Protein AF-A0A6N2TWB2-F1 (afdb_monomer_lite)

pLDDT: mean 90.21, std 8.09, range [54.97, 98.62]

Structure (mmCIF, N/CA/C/O backbone):
data_AF-A0A6N2TWB2-F1
#
_entry.id   AF-A0A6N2TWB2-F1
#
loop_
_atom_site.group_PDB
_atom_site.id
_atom_site.type_symbol
_atom_site.label_atom_id
_atom_site.label_alt_id
_atom_site.label_comp_id
_atom_site.label_asym_id
_atom_site.label_entity_id
_atom_site.label_seq_id
_atom_site.pdbx_PDB_ins_code
_atom_site.Cartn_x
_atom_site.Cartn_y
_atom_site.Cartn_z
_atom_site.occupancy
_atom_site.B_iso_or_equiv
_atom_site.auth_seq_id
_atom_site.auth_comp_id
_atom_site.auth_asym_id
_atom_site.auth_atom_id
_atom_site.pdbx_PDB_model_num
ATOM 1 N N . MET A 1 1 ? -76.840 -35.976 52.921 1.00 64.38 1 MET A N 1
ATOM 2 C CA . MET A 1 1 ? -75.699 -35.173 53.438 1.00 64.38 1 MET A CA 1
ATOM 3 C C . MET A 1 1 ? -75.019 -36.021 54.517 1.00 64.38 1 MET A C 1
ATOM 5 O O . MET A 1 1 ? -75.691 -36.906 55.033 1.00 64.38 1 MET A O 1
ATOM 9 N N . ILE A 1 2 ? -73.716 -35.893 54.804 1.00 87.69 2 ILE A N 1
ATOM 10 C CA . ILE A 1 2 ? -73.090 -36.754 55.830 1.00 87.69 2 ILE A CA 1
ATOM 11 C C . ILE A 1 2 ? -73.354 -36.144 57.209 1.00 87.69 2 ILE A C 1
ATOM 13 O O . ILE A 1 2 ? -73.105 -34.957 57.421 1.00 87.69 2 ILE A O 1
ATOM 17 N N . ARG A 1 3 ? -73.853 -36.959 58.143 1.00 90.88 3 ARG A N 1
ATOM 18 C CA . ARG A 1 3 ? -74.029 -36.576 59.544 1.00 90.88 3 ARG A CA 1
ATOM 19 C C . ARG A 1 3 ? -72.847 -37.078 60.362 1.00 90.88 3 ARG A C 1
ATOM 21 O O . ARG A 1 3 ? -72.562 -38.274 60.360 1.00 90.88 3 ARG A O 1
ATOM 28 N N . VAL A 1 4 ? -72.166 -36.171 61.049 1.00 92.94 4 VAL A N 1
ATOM 29 C CA . VAL A 1 4 ? -71.022 -36.459 61.918 1.00 92.94 4 VAL A CA 1
ATOM 30 C C . VAL A 1 4 ? -71.491 -36.380 63.364 1.00 92.94 4 VAL A C 1
ATOM 32 O O . VAL A 1 4 ? -71.968 -35.334 63.786 1.00 92.94 4 VAL A O 1
ATOM 35 N N . LEU A 1 5 ? -71.360 -37.467 64.124 1.00 92.75 5 LEU A N 1
ATOM 36 C CA . LEU A 1 5 ? -71.572 -37.453 65.574 1.00 92.75 5 LEU A CA 1
ATOM 37 C C . LEU A 1 5 ? -70.219 -37.586 66.266 1.00 92.75 5 LEU A C 1
ATOM 39 O O . LEU A 1 5 ? -69.559 -38.622 66.143 1.00 92.75 5 LEU A O 1
ATOM 43 N N . PHE A 1 6 ? -69.805 -36.539 66.972 1.00 93.31 6 PHE A N 1
ATOM 44 C CA . PHE A 1 6 ? -68.614 -36.589 67.813 1.00 93.31 6 PHE A CA 1
ATOM 45 C C . PHE A 1 6 ? -68.916 -37.294 69.129 1.00 93.31 6 PHE A C 1
ATOM 47 O O . PHE A 1 6 ? -70.009 -37.175 69.673 1.00 93.31 6 PHE A O 1
ATOM 54 N N . LYS A 1 7 ? -67.929 -38.006 69.671 1.00 91.38 7 LYS A N 1
ATOM 55 C CA . LYS A 1 7 ? -68.100 -38.842 70.868 1.00 91.38 7 LYS A CA 1
ATOM 56 C C . LYS A 1 7 ? -68.512 -38.056 72.117 1.00 91.38 7 LYS A C 1
ATOM 58 O O . LYS A 1 7 ? -69.121 -38.618 73.020 1.00 91.38 7 LYS A O 1
ATOM 63 N N . ASN A 1 8 ? -68.156 -36.776 72.184 1.00 90.38 8 ASN A N 1
ATOM 64 C CA . ASN A 1 8 ? -68.511 -35.869 73.278 1.00 90.38 8 ASN A CA 1
ATOM 65 C C . ASN A 1 8 ? -69.776 -35.029 73.003 1.00 90.38 8 ASN A C 1
ATOM 67 O O . ASN A 1 8 ? -70.017 -34.061 73.722 1.00 90.38 8 ASN A O 1
ATOM 71 N N . GLN A 1 9 ? -70.546 -35.352 71.961 1.00 90.50 9 GLN A N 1
ATOM 72 C CA . GLN A 1 9 ? -71.795 -34.677 71.616 1.00 90.50 9 GLN A CA 1
ATOM 73 C C . GLN A 1 9 ? -72.954 -35.675 71.596 1.00 90.50 9 GLN A C 1
ATOM 75 O O . GLN A 1 9 ? -72.766 -36.853 71.303 1.00 90.50 9 GLN A O 1
ATOM 80 N N . GLU A 1 10 ? -74.155 -35.194 71.914 1.00 87.19 10 GLU A N 1
ATOM 81 C CA . GLU A 1 10 ? -75.378 -36.010 71.895 1.00 87.19 10 GLU A CA 1
ATOM 82 C C . GLU A 1 10 ? -76.053 -36.008 70.515 1.00 87.19 10 GLU A C 1
ATOM 84 O O . GLU A 1 10 ? -76.638 -37.010 70.112 1.00 87.19 10 GLU A O 1
ATOM 89 N N . GLU A 1 11 ? -75.917 -34.913 69.761 1.00 89.81 11 GLU A N 1
ATOM 90 C CA . GLU A 1 11 ? -76.589 -34.701 68.476 1.00 89.81 11 GLU A CA 1
ATOM 91 C C . GLU A 1 11 ? -75.590 -34.634 67.309 1.00 89.81 11 GLU A C 1
ATOM 93 O O . GLU A 1 11 ? -74.524 -34.023 67.440 1.00 89.81 11 GLU A O 1
ATOM 98 N N . PRO A 1 12 ? -75.911 -35.227 66.143 1.00 90.56 12 PRO A N 1
ATOM 99 C CA . PRO A 1 12 ? -75.051 -35.160 64.975 1.00 90.56 12 PRO A CA 1
ATOM 100 C C . PRO A 1 12 ? -75.154 -33.820 64.244 1.00 90.56 12 PRO A C 1
ATOM 102 O O . PRO A 1 12 ? -76.221 -33.214 64.140 1.00 90.56 12 PRO A O 1
ATOM 105 N N . VAL A 1 13 ? -74.056 -33.418 63.613 1.00 91.88 13 VAL A N 1
ATOM 106 C CA . VAL A 1 13 ? -73.955 -32.205 62.796 1.00 91.88 13 VAL A CA 1
ATOM 107 C C . VAL A 1 13 ? -73.768 -32.544 61.319 1.00 91.88 13 VAL A C 1
ATOM 109 O O . VAL A 1 13 ? -73.115 -33.525 60.963 1.00 91.88 13 VAL A O 1
ATOM 112 N N . ASN A 1 14 ? -74.349 -31.735 60.434 1.00 91.12 14 ASN A N 1
ATOM 113 C CA . ASN A 1 14 ? -74.161 -31.892 58.992 1.00 91.12 14 ASN A CA 1
ATOM 114 C C . ASN A 1 14 ? -72.778 -31.377 58.589 1.00 91.12 14 ASN A C 1
ATOM 116 O O . ASN A 1 14 ? -72.441 -30.227 58.873 1.00 91.12 14 ASN A O 1
ATOM 120 N N . ALA A 1 15 ? -72.005 -32.208 57.895 1.00 91.94 15 ALA A N 1
ATOM 121 C CA . ALA A 1 15 ? -70.694 -31.827 57.393 1.00 91.94 15 ALA A CA 1
ATOM 122 C C . ALA A 1 15 ? -70.379 -32.508 56.058 1.00 91.94 15 ALA A C 1
ATOM 124 O O . ALA A 1 15 ? -70.933 -33.549 55.698 1.00 91.94 15 ALA A O 1
ATOM 125 N N . GLU A 1 16 ? -69.436 -31.925 55.334 1.00 92.69 16 GLU A N 1
ATOM 126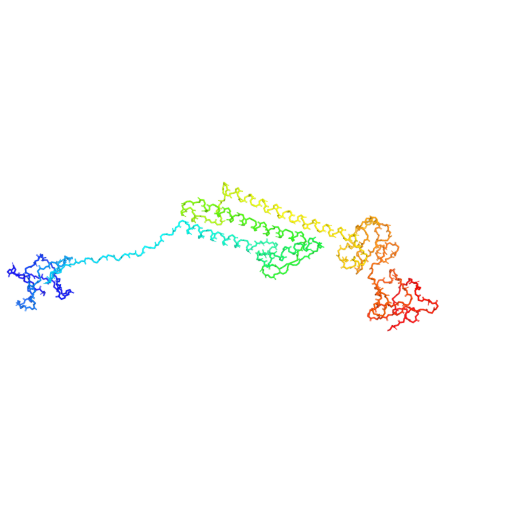 C CA . GLU A 1 16 ? -68.766 -32.574 54.220 1.00 92.69 16 GLU A CA 1
ATOM 127 C C . GLU A 1 16 ? -67.530 -33.295 54.743 1.00 92.69 16 GLU A C 1
ATOM 129 O O . GLU A 1 16 ? -66.641 -32.678 55.334 1.00 92.69 16 GLU A O 1
ATOM 134 N N . VAL A 1 17 ? -67.468 -34.608 54.524 1.00 93.50 17 VAL A N 1
ATOM 135 C CA . VAL A 1 17 ? -66.363 -35.442 54.999 1.00 93.50 17 VAL A CA 1
ATOM 136 C C . VAL A 1 17 ? -65.627 -36.042 53.813 1.00 93.50 17 VAL A C 1
ATOM 138 O O . VAL A 1 17 ? -66.236 -36.676 52.951 1.00 93.50 17 VAL A O 1
ATOM 141 N N . LYS A 1 18 ? -64.306 -35.855 53.771 1.00 93.44 18 LYS A N 1
ATOM 142 C CA . LYS A 1 18 ? -63.438 -36.368 52.706 1.00 93.44 18 LYS A CA 1
ATOM 143 C C . LYS A 1 18 ? -62.223 -37.069 53.301 1.00 93.44 18 LYS A C 1
ATOM 145 O O . LYS A 1 18 ? -61.498 -36.486 54.100 1.00 93.44 18 LYS A O 1
ATOM 150 N N . LYS A 1 19 ? -61.957 -38.298 52.858 1.00 92.31 19 LYS A N 1
ATOM 151 C CA . LYS A 1 19 ? -60.706 -38.999 53.165 1.00 92.31 19 LYS A CA 1
ATOM 152 C C . LYS A 1 19 ? -59.565 -38.393 52.340 1.00 92.31 19 LYS A C 1
ATOM 154 O O . LYS A 1 19 ? -59.665 -38.348 51.116 1.00 92.31 19 LYS A O 1
ATOM 159 N N . ILE A 1 20 ? -58.529 -37.885 53.008 1.00 91.00 20 ILE A N 1
ATOM 160 C CA . ILE A 1 20 ? -57.347 -37.274 52.375 1.00 91.00 20 ILE A CA 1
ATOM 161 C C . ILE A 1 20 ? -56.252 -38.324 52.186 1.00 91.00 20 ILE A C 1
ATOM 163 O O . ILE A 1 20 ? -55.656 -38.410 51.118 1.00 91.00 20 ILE A O 1
ATOM 167 N N . SER A 1 21 ? -56.038 -39.154 53.205 1.00 90.75 21 SER A N 1
ATOM 168 C CA . SER A 1 21 ? -55.164 -40.329 53.180 1.00 90.75 21 SER A CA 1
ATOM 169 C C . SER A 1 21 ? -55.728 -41.401 54.118 1.00 90.75 21 SER A C 1
ATOM 171 O O . SER A 1 21 ? -56.801 -41.218 54.696 1.00 90.75 21 SER A O 1
ATOM 173 N N . ASP A 1 22 ? -55.036 -42.527 54.286 1.00 91.38 22 ASP A N 1
ATOM 174 C CA . ASP A 1 22 ? -55.447 -43.567 55.240 1.00 91.38 22 ASP A CA 1
ATOM 175 C C . ASP A 1 22 ? -55.529 -43.073 56.683 1.00 91.38 22 ASP A C 1
ATOM 177 O O . ASP A 1 22 ? -56.415 -43.510 57.413 1.00 91.38 22 ASP A O 1
ATOM 181 N N . HIS A 1 23 ? -54.694 -42.096 57.033 1.00 94.44 23 HIS A N 1
ATOM 182 C CA . HIS A 1 23 ? -54.576 -41.553 58.381 1.00 94.44 23 HIS A CA 1
ATOM 183 C C . HIS A 1 23 ? -55.099 -40.128 58.524 1.00 94.44 23 HIS A C 1
ATOM 185 O O . HIS A 1 23 ? -54.914 -39.540 59.580 1.00 94.44 23 HIS A O 1
ATOM 191 N N . VAL A 1 24 ? -55.713 -39.535 57.490 1.00 93.69 24 VAL A N 1
ATOM 192 C CA . VAL A 1 24 ? -56.193 -38.141 57.540 1.00 93.69 24 VAL A CA 1
ATOM 193 C C . VAL A 1 24 ? -57.595 -38.003 56.949 1.00 93.69 24 VAL A C 1
ATOM 195 O O . VAL A 1 24 ? -57.828 -38.316 55.776 1.00 93.69 24 VAL A O 1
ATOM 198 N N . ILE A 1 25 ? -58.523 -37.459 57.742 1.00 94.38 25 ILE A N 1
ATOM 199 C CA . ILE A 1 25 ? -59.896 -37.130 57.337 1.00 94.38 25 ILE A CA 1
ATOM 200 C C . ILE A 1 25 ? -60.120 -35.625 57.423 1.00 94.38 25 ILE A C 1
ATOM 202 O O . ILE A 1 25 ? -59.834 -34.998 58.436 1.00 94.38 25 ILE A O 1
ATOM 206 N N . GLN A 1 26 ? -60.688 -35.047 56.371 1.00 95.50 26 GLN A N 1
ATOM 207 C CA . GLN A 1 26 ? -61.145 -33.665 56.346 1.00 95.50 26 GLN A CA 1
ATOM 208 C C . GLN A 1 26 ? -62.632 -33.581 56.678 1.00 95.50 26 GLN A C 1
ATOM 210 O O . GLN A 1 26 ? -63.428 -34.316 56.092 1.00 95.50 26 GLN A O 1
ATOM 215 N N . ILE A 1 27 ? -62.994 -32.633 57.540 1.00 94.75 27 ILE A N 1
ATOM 216 C CA . ILE A 1 27 ? -64.374 -32.290 57.885 1.00 94.75 27 ILE A CA 1
ATOM 217 C C . ILE A 1 27 ? -64.570 -30.795 57.619 1.00 94.75 27 ILE A C 1
ATOM 219 O O . ILE A 1 27 ? -63.832 -29.971 58.159 1.00 94.75 27 ILE A O 1
ATOM 223 N N . LYS A 1 28 ? -65.541 -30.443 56.770 1.00 93.69 28 LYS A N 1
ATOM 224 C CA . LYS A 1 28 ? -65.913 -29.055 56.455 1.00 93.69 28 LYS A CA 1
ATOM 225 C C . LYS A 1 28 ? -67.389 -28.789 56.725 1.00 93.69 28 LYS A C 1
ATOM 227 O O . LYS A 1 28 ? -68.224 -29.677 56.563 1.00 93.69 28 LYS A O 1
ATOM 232 N N . GLY A 1 29 ? -67.709 -27.558 57.107 1.00 88.62 29 GLY A N 1
ATOM 233 C CA . GLY A 1 29 ? -69.068 -27.115 57.409 1.00 88.62 29 GLY A CA 1
ATOM 234 C C . GLY A 1 29 ? -69.093 -26.079 58.529 1.00 88.62 29 GLY A C 1
ATOM 235 O O . GLY A 1 29 ? -68.052 -25.629 59.000 1.00 88.62 29 GLY A O 1
ATOM 236 N N . ASN A 1 30 ? -70.291 -25.713 58.983 1.00 86.88 30 ASN A N 1
ATOM 237 C CA . ASN A 1 30 ? -70.456 -24.855 60.158 1.00 86.88 30 ASN A CA 1
ATOM 238 C C . ASN A 1 30 ? -70.266 -25.680 61.444 1.00 86.88 30 ASN A C 1
ATOM 240 O O . ASN A 1 30 ? -71.232 -26.035 62.118 1.00 86.88 30 ASN A O 1
ATOM 244 N N . ILE A 1 31 ? -69.022 -26.073 61.712 1.00 87.62 31 ILE A N 1
ATOM 245 C CA . ILE A 1 31 ? -68.643 -27.053 62.731 1.00 87.62 31 ILE A CA 1
ATOM 246 C C . ILE A 1 31 ? -67.376 -26.589 63.451 1.00 87.62 31 ILE A C 1
ATOM 248 O O . ILE A 1 31 ? -66.400 -26.190 62.819 1.00 87.62 31 ILE A O 1
ATOM 252 N N . SER A 1 32 ? -67.385 -26.622 64.782 1.00 88.19 32 SER A N 1
ATOM 253 C CA . SER A 1 32 ? -66.204 -26.292 65.588 1.00 88.19 32 SER A CA 1
ATOM 254 C C . SER A 1 32 ? -65.261 -27.492 65.696 1.00 88.19 32 SER A C 1
ATOM 256 O O . SER A 1 32 ? -65.713 -28.639 65.682 1.00 88.19 32 SER A O 1
ATOM 258 N N . LEU A 1 33 ? -63.955 -27.228 65.822 1.00 90.75 33 LEU A N 1
ATOM 259 C CA . LEU A 1 33 ? -62.934 -28.263 65.994 1.00 90.75 33 LEU A CA 1
ATOM 260 C C . LEU A 1 33 ? -63.281 -29.198 67.155 1.00 90.75 33 LEU A C 1
ATOM 262 O O . LEU A 1 33 ? -63.530 -28.753 68.276 1.00 90.75 33 LEU A O 1
ATOM 266 N N . ASN A 1 34 ? -63.266 -30.502 66.886 1.00 89.81 34 ASN A N 1
ATOM 267 C CA . ASN A 1 34 ? -63.573 -31.519 67.877 1.00 89.81 34 ASN A CA 1
ATOM 268 C C . ASN A 1 34 ? -62.689 -32.752 67.675 1.00 89.81 34 ASN A C 1
ATOM 270 O O . ASN A 1 34 ? -62.690 -33.370 66.614 1.00 89.81 34 ASN A O 1
ATOM 274 N N . LEU A 1 35 ? -61.933 -33.086 68.720 1.00 93.00 35 LEU A N 1
ATOM 275 C CA . LEU A 1 35 ? -60.896 -34.119 68.724 1.00 93.00 35 LEU A CA 1
ATOM 276 C C . LEU A 1 35 ? -61.320 -35.389 69.478 1.00 93.00 35 LEU A C 1
ATOM 278 O O . LEU A 1 35 ? -60.497 -36.250 69.764 1.00 93.00 35 LEU A O 1
ATOM 282 N N . SER A 1 36 ? -62.599 -35.522 69.838 1.00 91.94 36 SER A N 1
ATOM 283 C CA . SER A 1 36 ? -63.085 -36.661 70.635 1.00 91.94 36 SER A CA 1
ATOM 284 C C . SER A 1 36 ? -63.227 -37.974 69.846 1.00 91.94 36 SER A C 1
ATOM 286 O O . SER A 1 36 ? -63.619 -38.996 70.416 1.00 91.94 36 SER A O 1
ATOM 288 N N . GLY A 1 37 ? -62.908 -37.954 68.548 1.00 91.19 37 GLY A N 1
ATOM 289 C CA . GLY A 1 37 ? -63.282 -38.995 67.597 1.00 91.19 37 GLY A CA 1
ATOM 290 C C . GLY A 1 37 ? -64.755 -38.884 67.192 1.00 91.19 37 GLY A C 1
ATOM 291 O O . GLY A 1 37 ? -65.571 -38.258 67.874 1.00 91.19 37 GLY A O 1
ATOM 292 N N . PHE A 1 38 ? -65.110 -39.471 66.051 1.00 94.69 38 PHE A N 1
ATOM 293 C CA . PHE A 1 38 ? -66.455 -39.329 65.489 1.00 94.69 38 PHE A CA 1
ATOM 294 C C . PHE A 1 38 ? -66.921 -40.569 64.733 1.00 94.69 38 PHE A C 1
ATOM 296 O O . PHE A 1 38 ? -66.134 -41.434 64.343 1.00 94.69 38 PHE A O 1
ATOM 303 N N . ILE A 1 39 ? -68.226 -40.635 64.492 1.00 93.75 39 ILE A N 1
ATOM 304 C CA . ILE A 1 39 ? -68.850 -41.602 63.591 1.00 93.75 39 ILE A CA 1
ATOM 305 C C . ILE A 1 39 ? -69.587 -40.875 62.466 1.00 93.75 39 ILE A C 1
ATOM 307 O O . ILE A 1 39 ? -70.078 -39.759 62.645 1.00 93.75 39 ILE A O 1
ATOM 311 N N . LEU A 1 40 ? -69.661 -41.516 61.302 1.00 93.31 40 LEU A N 1
ATOM 312 C CA . LEU A 1 40 ? -70.415 -41.035 60.148 1.00 93.31 40 LEU A CA 1
ATOM 313 C C . LEU A 1 40 ? -71.725 -41.799 60.025 1.00 93.31 40 LEU A C 1
ATOM 315 O O . LEU A 1 40 ? -71.740 -43.035 60.040 1.00 93.31 40 LEU A O 1
ATOM 319 N N . MET A 1 41 ? -72.808 -41.049 59.864 1.00 89.50 41 MET A N 1
ATOM 320 C CA . MET A 1 41 ? -74.165 -41.561 59.748 1.00 89.50 41 MET A CA 1
ATOM 321 C C . MET A 1 41 ? -74.858 -40.989 58.516 1.00 89.50 41 MET A C 1
ATOM 323 O O . MET A 1 41 ? -74.563 -39.876 58.067 1.00 89.50 41 MET A O 1
ATOM 327 N N . ASN A 1 42 ? -75.779 -41.765 57.948 1.00 87.00 42 ASN A N 1
ATOM 328 C CA . ASN A 1 42 ? -76.691 -41.263 56.924 1.00 87.00 42 ASN A CA 1
ATOM 329 C C . ASN A 1 42 ? -77.873 -40.512 57.570 1.00 87.00 42 ASN A C 1
ATOM 331 O O . ASN A 1 42 ? -78.029 -40.492 58.792 1.00 87.00 42 ASN A O 1
ATOM 335 N N . ASP A 1 43 ? -78.740 -39.922 56.746 1.00 84.88 43 ASP A N 1
ATOM 336 C CA . ASP A 1 43 ? -79.910 -39.168 57.221 1.00 84.88 43 ASP A CA 1
ATOM 337 C C . ASP A 1 43 ? -80.958 -40.030 57.962 1.00 84.88 43 ASP A C 1
ATOM 339 O O . ASP A 1 43 ? -81.826 -39.487 58.639 1.00 84.88 43 ASP A O 1
ATOM 343 N N . TYR A 1 44 ? -80.839 -41.362 57.897 1.00 83.44 44 TYR A N 1
ATOM 344 C CA . TYR A 1 44 ? -81.684 -42.337 58.597 1.00 83.44 44 TYR A CA 1
ATOM 345 C C . TYR A 1 44 ? -81.035 -42.892 59.882 1.00 83.44 44 TYR A C 1
ATOM 347 O O . TYR A 1 44 ? -81.553 -43.839 60.470 1.00 83.44 44 TYR A O 1
ATOM 355 N N . GLY A 1 45 ? -79.887 -42.348 60.310 1.00 80.38 45 GLY A N 1
ATOM 356 C CA . GLY A 1 45 ? -79.183 -42.758 61.534 1.00 80.38 45 GLY A CA 1
ATOM 357 C C . GLY A 1 45 ? -78.348 -44.040 61.415 1.00 80.38 45 GLY A C 1
ATOM 358 O O . GLY A 1 45 ? -77.820 -44.523 62.412 1.00 80.38 45 GLY A O 1
ATOM 359 N N . SER A 1 46 ? -78.189 -44.610 60.215 1.00 86.06 46 SER A N 1
ATOM 360 C CA . SER A 1 46 ? -77.322 -45.780 60.018 1.00 86.06 46 SER A CA 1
ATOM 361 C C . SER A 1 46 ? -75.851 -45.365 59.992 1.00 86.06 46 SER A C 1
ATOM 363 O O . SER A 1 46 ? -75.459 -44.531 59.172 1.00 86.06 46 SER A O 1
ATOM 365 N N . VAL A 1 47 ? -75.034 -45.975 60.856 1.00 90.88 47 VAL A N 1
ATOM 366 C CA . VAL A 1 47 ? -73.584 -45.742 60.936 1.00 90.88 47 VAL A CA 1
ATOM 367 C C . VAL A 1 47 ? -72.867 -46.479 59.806 1.00 90.88 47 VAL A C 1
ATOM 369 O O . VAL A 1 47 ? -73.026 -47.689 59.665 1.00 90.88 47 VAL A O 1
ATOM 372 N N . PHE A 1 48 ? -72.039 -45.773 59.036 1.00 90.12 48 PHE A N 1
ATOM 373 C CA . PHE A 1 48 ? -71.251 -46.366 57.944 1.00 90.12 48 PHE A CA 1
ATOM 374 C C . PHE A 1 48 ? -69.747 -46.061 58.021 1.00 90.12 48 PHE A C 1
ATOM 376 O O . PHE A 1 48 ? -68.978 -46.565 57.207 1.00 90.12 48 PHE A O 1
ATOM 383 N N . GLY A 1 49 ? -69.304 -45.280 59.009 1.00 89.31 49 GLY A N 1
ATOM 384 C CA . GLY A 1 49 ? -67.886 -45.033 59.262 1.00 89.31 49 GLY A CA 1
ATOM 385 C C . GLY A 1 49 ? -67.621 -44.772 60.739 1.00 89.31 49 GLY A C 1
ATOM 386 O O . GLY A 1 49 ? -68.378 -44.045 61.379 1.00 89.31 49 GLY A O 1
ATOM 387 N N . LYS A 1 50 ? -66.562 -45.373 61.284 1.00 92.50 50 LYS A N 1
ATOM 388 C CA . LYS A 1 50 ? -66.122 -45.179 62.671 1.00 92.50 50 LYS A CA 1
ATOM 389 C C . LYS A 1 50 ? -64.698 -44.642 62.665 1.00 92.50 50 LYS A C 1
ATOM 391 O O . LYS A 1 50 ? -63.795 -45.315 62.185 1.00 92.50 50 LYS A O 1
ATOM 396 N N . TYR A 1 51 ? -64.522 -43.445 63.205 1.00 93.31 51 TYR A N 1
ATOM 397 C CA . TYR A 1 51 ? -63.274 -42.686 63.201 1.00 93.31 51 TYR A CA 1
ATOM 398 C C . TYR A 1 51 ? -62.926 -42.255 64.632 1.00 93.31 51 TYR A C 1
ATOM 400 O O . TYR A 1 51 ? -62.534 -41.122 64.891 1.00 93.31 51 TYR A O 1
ATOM 408 N N . GLU A 1 52 ? -63.097 -43.166 65.594 1.00 91.56 52 GLU A N 1
ATOM 409 C CA . GLU A 1 52 ? -62.855 -42.902 67.021 1.00 91.56 52 GLU A CA 1
ATOM 410 C C . GLU A 1 52 ? -61.385 -42.574 67.326 1.00 91.56 52 GLU A C 1
ATOM 412 O O . GLU A 1 52 ? -61.101 -41.869 68.290 1.00 91.56 52 GLU A O 1
ATOM 417 N N . GLY A 1 53 ? -60.460 -43.068 66.497 1.00 91.06 53 GLY A N 1
ATOM 418 C CA . GLY A 1 53 ? -59.027 -42.793 66.615 1.00 91.06 53 GLY A CA 1
ATOM 419 C C . GLY A 1 53 ? -58.600 -41.422 66.087 1.00 91.06 53 GLY A C 1
ATOM 420 O O . GLY A 1 53 ? -57.506 -40.984 66.414 1.00 91.06 53 GLY A O 1
ATOM 421 N N . PHE A 1 54 ? -59.442 -40.728 65.313 1.00 94.31 54 PHE A N 1
ATOM 422 C CA . PHE A 1 54 ? -59.108 -39.444 64.688 1.00 94.31 54 PHE A CA 1
ATOM 423 C C . PHE A 1 54 ? -59.228 -38.301 65.700 1.00 94.31 54 PHE A C 1
ATOM 425 O O . PHE A 1 54 ? -60.248 -37.614 65.772 1.00 94.31 54 PHE A O 1
ATOM 432 N N . ASN A 1 55 ? -58.190 -38.139 66.515 1.00 92.44 55 ASN A N 1
ATOM 433 C CA . ASN A 1 55 ? -58.165 -37.258 67.684 1.00 92.44 55 ASN A CA 1
ATOM 434 C C . ASN A 1 55 ? -57.026 -36.226 67.658 1.00 92.44 55 ASN A C 1
ATOM 436 O O . ASN A 1 55 ? -56.870 -35.460 68.605 1.00 92.44 55 ASN A O 1
ATOM 440 N N . THR A 1 56 ? -56.236 -36.184 66.586 1.00 93.00 56 THR A N 1
ATOM 441 C CA . THR A 1 56 ? -55.136 -35.227 66.432 1.00 93.00 56 THR A CA 1
ATOM 442 C C . THR A 1 56 ? -55.458 -34.246 65.309 1.00 93.00 56 THR A C 1
ATOM 444 O O . THR A 1 56 ? -55.928 -34.654 64.251 1.00 93.00 56 THR A O 1
ATOM 447 N N . LEU A 1 57 ? -55.237 -32.945 65.519 1.00 93.94 57 LEU A N 1
ATOM 448 C CA . LEU A 1 57 ? -55.390 -31.943 64.461 1.00 93.94 57 LEU A CA 1
ATOM 449 C C . LEU A 1 57 ? -54.214 -32.055 63.480 1.00 93.94 57 LEU A C 1
ATOM 451 O O . LEU A 1 57 ? -53.076 -31.777 63.846 1.00 93.94 57 LEU A O 1
ATOM 455 N N . TYR A 1 58 ? -54.500 -32.422 62.231 1.00 92.75 58 TYR A N 1
ATOM 456 C CA . TYR A 1 58 ? -53.506 -32.464 61.161 1.00 92.75 58 TYR A CA 1
ATOM 457 C C . TYR A 1 58 ? -53.214 -31.051 60.633 1.00 92.75 58 TYR A C 1
ATOM 459 O O . TYR A 1 58 ? -52.060 -30.638 60.599 1.00 92.75 58 TYR A O 1
ATOM 467 N N . ARG A 1 59 ? -54.258 -30.290 60.268 1.00 93.44 59 ARG A N 1
ATOM 468 C CA . ARG A 1 59 ? -54.207 -28.843 59.968 1.00 93.44 59 ARG A CA 1
ATOM 469 C C . ARG A 1 59 ? -55.603 -28.227 59.947 1.00 93.44 59 ARG A C 1
ATOM 471 O O . ARG A 1 59 ? -56.585 -28.925 59.679 1.00 93.44 59 ARG A O 1
ATOM 478 N N . GLU A 1 60 ? -55.689 -26.918 60.146 1.00 92.88 60 GLU A N 1
ATOM 479 C CA . GLU A 1 60 ? -56.891 -26.153 59.807 1.00 92.88 60 GLU A CA 1
ATOM 480 C C . GLU A 1 60 ? -56.971 -25.938 58.289 1.00 92.88 60 GLU A C 1
ATOM 482 O O . GLU A 1 60 ? -55.955 -25.857 57.596 1.00 92.88 60 GLU A O 1
ATOM 487 N N . VAL A 1 61 ? -58.188 -25.894 57.750 1.00 91.06 61 VAL A N 1
ATOM 488 C CA . VAL A 1 61 ? -58.439 -25.589 56.337 1.00 91.06 61 VAL A CA 1
ATOM 489 C C . VAL A 1 61 ? -59.577 -24.587 56.243 1.00 91.06 61 VAL A C 1
ATOM 491 O O . VAL A 1 61 ? -60.419 -24.501 57.131 1.00 91.06 61 VAL A O 1
ATOM 494 N N . GLU A 1 62 ? -59.663 -23.857 55.138 1.00 90.50 62 GLU A N 1
ATOM 495 C CA . GLU A 1 62 ? -60.777 -22.934 54.928 1.00 90.50 62 GLU A CA 1
ATOM 496 C C . GLU A 1 62 ? -62.133 -23.665 55.050 1.00 90.50 62 GLU A C 1
ATOM 498 O O . GLU A 1 62 ? -62.415 -24.615 54.303 1.00 90.50 62 GLU A O 1
ATOM 503 N N . GLY A 1 63 ? -62.948 -23.242 56.024 1.00 90.00 63 GLY A N 1
ATOM 504 C CA . GLY A 1 63 ? -64.270 -23.806 56.312 1.00 90.00 63 GLY A CA 1
ATOM 505 C C . GLY A 1 63 ? -64.280 -25.137 57.079 1.00 90.00 63 GLY A C 1
ATOM 506 O O . GLY A 1 63 ? -65.290 -25.842 57.027 1.00 90.00 63 GLY A O 1
ATOM 507 N N . GLY A 1 64 ? -63.184 -25.524 57.745 1.00 93.69 64 GLY A N 1
ATOM 508 C CA . GLY A 1 64 ? -63.141 -26.740 58.560 1.00 93.69 64 GLY A CA 1
ATOM 509 C C . GLY A 1 64 ? -61.742 -27.131 59.041 1.00 93.69 64 GLY A C 1
ATOM 510 O O . GLY A 1 64 ? -60.876 -26.293 59.264 1.00 93.69 64 GLY A O 1
ATOM 511 N N . PHE A 1 65 ? -61.507 -28.430 59.202 1.00 94.81 65 PHE A N 1
ATOM 512 C CA . PHE A 1 65 ? -60.238 -28.959 59.708 1.00 94.81 65 PHE A CA 1
ATOM 513 C C . PHE A 1 65 ? -59.960 -30.369 59.179 1.00 94.81 65 PHE A C 1
ATOM 515 O O . PHE A 1 65 ? -60.844 -31.061 58.666 1.00 94.81 65 PHE A O 1
ATOM 522 N N . GLN A 1 66 ? -58.703 -30.792 59.280 1.00 95.88 66 GLN A N 1
ATOM 523 C CA . GLN A 1 66 ? -58.258 -32.150 58.987 1.00 95.88 66 GLN A CA 1
ATOM 524 C C . GLN A 1 66 ? -57.792 -32.818 60.278 1.00 95.88 66 GLN A C 1
ATOM 526 O O . GLN A 1 66 ? -56.995 -32.237 61.008 1.00 95.88 66 GLN A O 1
ATOM 531 N N . LEU A 1 67 ? -58.274 -34.027 60.552 1.00 95.44 67 LEU A N 1
ATOM 532 C CA . LEU A 1 67 ? -57.886 -34.831 61.707 1.00 95.44 67 LEU A CA 1
ATOM 533 C C . LEU A 1 67 ? -57.055 -36.028 61.273 1.00 95.44 67 LEU A C 1
ATOM 535 O O . LEU A 1 67 ? -57.303 -36.578 60.199 1.00 95.44 67 LEU A O 1
ATOM 539 N N . SER A 1 68 ? -56.135 -36.457 62.131 1.00 95.25 68 SER A N 1
ATOM 540 C CA . SER A 1 68 ? -55.359 -37.681 61.978 1.00 95.25 68 SER A CA 1
ATOM 541 C C . SER A 1 68 ? -55.578 -38.664 63.127 1.00 95.25 68 SER A C 1
ATOM 543 O O . SER A 1 68 ? -55.950 -38.271 64.236 1.00 95.25 68 SER A O 1
ATOM 545 N N . ASP A 1 69 ? -55.376 -39.954 62.848 1.00 94.19 69 ASP A N 1
ATOM 546 C CA . ASP A 1 69 ? -55.489 -41.051 63.824 1.00 94.19 69 ASP A CA 1
ATOM 547 C C . ASP A 1 69 ? -54.148 -41.619 64.302 1.00 94.19 69 ASP A C 1
ATOM 549 O O . ASP A 1 69 ? -54.093 -42.373 65.272 1.00 94.19 69 ASP A O 1
ATOM 553 N N . ASN A 1 70 ? -53.058 -41.241 63.643 1.00 90.50 70 ASN A N 1
ATOM 554 C CA . ASN A 1 70 ? -51.704 -41.705 63.935 1.00 90.50 70 ASN A CA 1
ATOM 555 C C . ASN A 1 70 ? -50.834 -40.635 64.618 1.00 90.50 70 ASN A C 1
ATOM 557 O O . ASN A 1 70 ? -49.621 -40.806 64.720 1.00 90.50 70 ASN A O 1
ATOM 561 N N . GLY A 1 71 ? -51.436 -39.522 65.048 1.00 86.69 71 GLY A N 1
ATOM 562 C CA . GLY A 1 71 ? -50.732 -38.411 65.692 1.00 86.69 71 GLY A CA 1
ATOM 563 C C . GLY A 1 71 ? -49.971 -37.487 64.735 1.00 86.69 71 GLY A C 1
ATOM 564 O O . GLY A 1 71 ? -49.233 -36.622 65.198 1.00 86.69 71 GLY A O 1
ATOM 565 N N . SER A 1 72 ? -50.114 -37.652 63.416 1.00 87.94 72 SER A N 1
ATOM 566 C CA . SER A 1 72 ? -49.439 -36.786 62.442 1.00 87.94 72 SER A CA 1
ATOM 567 C C . SER A 1 72 ? -50.002 -35.361 62.435 1.00 87.94 72 SER A C 1
ATOM 569 O O . SER A 1 72 ? -51.215 -35.159 62.535 1.00 87.94 72 SER A O 1
ATOM 571 N N . SER A 1 73 ? -49.116 -34.384 62.242 1.00 87.06 73 SER A N 1
ATOM 572 C CA . SER A 1 73 ? -49.436 -32.993 61.914 1.00 87.06 73 SER A CA 1
ATOM 573 C C . SER A 1 73 ? -48.918 -32.647 60.516 1.00 87.06 73 SER A C 1
ATOM 575 O O . SER A 1 73 ? -47.999 -33.286 59.995 1.00 87.06 73 SER A O 1
ATOM 577 N N . TYR A 1 74 ? -49.531 -31.654 59.878 1.00 84.50 74 TYR A N 1
ATOM 578 C CA . TYR A 1 74 ? -49.062 -31.132 58.602 1.00 84.50 74 TYR A CA 1
ATOM 579 C C . TYR A 1 74 ? -47.751 -30.373 58.802 1.00 84.50 74 TYR A C 1
ATOM 581 O O . TYR A 1 74 ? -47.673 -29.460 59.623 1.00 84.50 74 TYR A O 1
ATOM 589 N N . ILE A 1 75 ? -46.743 -30.741 58.018 1.00 80.06 75 ILE A N 1
ATOM 590 C CA . ILE A 1 75 ? -45.505 -29.983 57.872 1.00 80.06 75 ILE A CA 1
ATOM 591 C C . ILE A 1 75 ? -45.607 -29.301 56.514 1.00 80.06 75 ILE A C 1
ATOM 593 O O . ILE A 1 75 ? -45.761 -29.977 55.493 1.00 80.06 75 ILE A O 1
ATOM 597 N N . GLU A 1 76 ? -45.598 -27.971 56.513 1.00 76.62 76 GLU A N 1
ATOM 598 C CA . GLU A 1 76 ? -45.534 -27.202 55.276 1.00 76.62 76 GLU A CA 1
ATOM 599 C C . GLU A 1 76 ? -44.223 -27.548 54.552 1.00 76.62 76 GLU A C 1
ATOM 601 O O . GLU A 1 76 ? -43.169 -27.509 55.189 1.00 76.62 76 GLU A O 1
ATOM 606 N N . PRO A 1 77 ? -44.262 -27.970 53.274 1.00 78.19 77 PRO A N 1
ATOM 607 C CA . PRO A 1 77 ? -43.042 -28.256 52.529 1.00 78.19 77 PRO A CA 1
ATOM 608 C C . PRO A 1 77 ? -42.145 -27.015 52.498 1.00 78.19 77 PRO A C 1
ATOM 610 O O . PRO A 1 77 ? -42.617 -25.945 52.121 1.00 78.19 77 PRO A O 1
ATOM 613 N N . GLU A 1 78 ? -40.869 -27.154 52.872 1.00 66.88 78 GLU A N 1
ATOM 614 C CA . GLU A 1 78 ? -39.880 -26.092 52.658 1.00 66.88 78 GLU A CA 1
ATOM 615 C C . GLU A 1 78 ? -39.810 -25.786 51.153 1.00 66.88 78 GLU A C 1
ATOM 617 O O . GLU A 1 78 ? -39.722 -26.705 50.329 1.00 66.88 78 GLU A O 1
ATOM 622 N N . GLU A 1 79 ? -39.918 -24.506 50.781 1.00 66.06 79 GLU A N 1
ATOM 623 C CA . GLU A 1 79 ? -39.788 -24.097 49.383 1.00 66.06 79 GLU A CA 1
ATOM 624 C C . GLU A 1 79 ? -38.407 -24.526 48.856 1.00 66.06 79 GLU A C 1
ATOM 626 O O . GLU A 1 79 ? -37.406 -24.349 49.553 1.00 66.06 79 GLU A O 1
ATOM 631 N N . PRO A 1 80 ? -38.315 -25.111 47.647 1.00 59.31 80 PRO A N 1
ATOM 632 C CA . PRO A 1 80 ? -37.029 -25.504 47.090 1.00 59.31 80 PRO A CA 1
ATOM 633 C C . PRO A 1 80 ? -36.135 -24.272 46.912 1.00 59.31 80 PRO A C 1
ATOM 635 O O . PRO A 1 80 ? -36.545 -23.306 46.267 1.00 59.31 80 PRO A O 1
ATOM 638 N N . ASP A 1 81 ? -34.904 -24.338 47.430 1.00 61.91 81 ASP A N 1
ATOM 639 C CA . ASP A 1 81 ? -33.866 -23.334 47.185 1.00 61.91 81 ASP A CA 1
ATOM 640 C C . ASP A 1 81 ? -33.726 -23.102 45.673 1.00 61.91 81 ASP A C 1
ATOM 642 O O . ASP A 1 81 ? -33.296 -23.979 44.915 1.00 61.91 81 ASP A O 1
ATOM 646 N N . ILE A 1 82 ? -34.108 -21.908 45.215 1.00 61.06 82 ILE A N 1
ATOM 647 C CA . ILE A 1 82 ? -33.891 -21.489 43.832 1.00 61.06 82 ILE A CA 1
ATOM 648 C C . ILE A 1 82 ? -32.369 -21.431 43.628 1.00 61.06 82 ILE A C 1
ATOM 650 O O . ILE A 1 82 ? -31.695 -20.727 44.385 1.00 61.06 82 ILE A O 1
ATOM 654 N N . PRO A 1 83 ? -31.788 -22.124 42.629 1.00 55.28 83 PRO A N 1
ATOM 655 C CA . PRO A 1 83 ? -30.363 -22.007 42.357 1.00 55.28 83 PRO A CA 1
ATOM 656 C C . PRO A 1 83 ? -30.028 -20.548 42.027 1.00 55.28 83 PRO A C 1
ATOM 658 O O . PRO A 1 83 ? -30.448 -20.015 40.998 1.00 55.28 83 PRO A O 1
ATOM 661 N N . ILE A 1 84 ? -29.278 -19.895 42.921 1.00 57.91 84 ILE A N 1
ATOM 662 C CA . ILE A 1 84 ? -28.780 -18.531 42.736 1.00 57.91 84 ILE A CA 1
ATOM 663 C C . ILE A 1 84 ? -27.896 -18.553 41.489 1.00 57.91 84 ILE A C 1
ATOM 665 O O . ILE A 1 84 ? -26.844 -19.193 41.469 1.00 57.91 84 ILE A O 1
ATOM 669 N N . THR A 1 85 ? -28.333 -17.885 40.422 1.00 61.59 85 THR A N 1
ATOM 670 C CA . THR A 1 85 ? -27.466 -17.662 39.261 1.00 61.59 85 THR A CA 1
ATOM 671 C C . THR A 1 85 ? -26.360 -16.711 39.723 1.00 61.59 85 THR A C 1
ATOM 673 O O . THR A 1 85 ? -26.703 -15.667 40.280 1.00 61.59 85 THR A O 1
ATOM 676 N N . PRO A 1 86 ? -25.062 -17.042 39.569 1.00 65.06 86 PRO A N 1
ATOM 677 C CA . PRO A 1 86 ? -23.992 -16.153 40.004 1.00 65.06 86 PRO A CA 1
ATOM 678 C C . PRO A 1 86 ? -24.171 -14.775 39.363 1.00 65.06 86 PRO A C 1
ATOM 680 O O . PRO A 1 86 ? -24.306 -14.681 38.142 1.00 65.06 86 PRO A O 1
ATOM 683 N N . GLU A 1 87 ? -24.201 -13.715 40.173 1.00 76.44 87 GLU A N 1
ATOM 684 C CA . GLU A 1 87 ? -24.239 -12.355 39.640 1.00 76.44 87 GLU A CA 1
ATOM 685 C C . GLU A 1 87 ? -22.972 -12.096 38.810 1.00 76.44 87 GLU A C 1
ATOM 687 O O . GLU A 1 87 ? -21.858 -12.311 39.291 1.00 76.44 87 GLU A O 1
ATOM 692 N N . GLU A 1 88 ? -23.141 -11.616 37.572 1.00 86.19 88 GLU A N 1
ATOM 693 C CA . GLU A 1 88 ? -22.036 -11.257 36.669 1.00 86.19 88 GLU A CA 1
ATOM 694 C C . GLU A 1 88 ? -21.090 -10.283 37.384 1.00 86.19 88 GLU A C 1
ATOM 696 O O . GLU A 1 88 ? -21.540 -9.257 37.899 1.00 86.19 88 GLU A O 1
ATOM 701 N N . THR A 1 89 ? -19.789 -10.573 37.461 1.00 91.81 89 THR A N 1
ATOM 702 C CA . THR A 1 89 ? -18.845 -9.687 38.156 1.00 91.81 89 THR A CA 1
ATOM 703 C C . THR A 1 89 ? -18.537 -8.446 37.314 1.00 91.81 89 THR A C 1
ATOM 705 O O . THR A 1 89 ? -18.767 -8.414 36.108 1.00 91.81 89 THR A O 1
ATOM 708 N N . ILE A 1 90 ? -17.990 -7.387 37.924 1.00 94.00 90 ILE A N 1
ATOM 709 C CA . ILE A 1 90 ? -17.558 -6.216 37.141 1.00 94.00 90 ILE A CA 1
ATOM 710 C C . ILE A 1 90 ? -16.477 -6.575 36.114 1.00 94.00 90 ILE A C 1
ATOM 712 O O . ILE A 1 90 ? -16.450 -5.988 35.035 1.00 94.00 90 ILE A O 1
ATOM 716 N N . GLU A 1 91 ? -15.614 -7.547 36.415 1.00 94.25 91 GLU A N 1
ATOM 717 C CA . GLU A 1 91 ? -14.576 -7.967 35.476 1.00 94.25 91 GLU A CA 1
ATOM 718 C C . GLU A 1 91 ? -15.178 -8.702 34.273 1.00 94.25 91 GLU A C 1
ATOM 720 O O . GLU A 1 91 ? -14.766 -8.450 33.142 1.00 94.25 91 GLU A O 1
ATOM 725 N N . ASP A 1 92 ? -16.224 -9.506 34.486 1.00 93.19 92 ASP A N 1
ATOM 726 C CA . ASP A 1 92 ? -16.975 -10.144 33.398 1.00 93.19 92 ASP A CA 1
ATOM 727 C C . ASP A 1 92 ? -17.626 -9.093 32.483 1.00 93.19 92 ASP A C 1
ATOM 729 O O . ASP A 1 92 ? -17.458 -9.141 31.259 1.00 93.19 92 ASP A O 1
ATOM 733 N N . VAL A 1 93 ? -18.265 -8.071 33.071 1.00 95.31 93 VAL A N 1
ATOM 734 C CA . VAL A 1 93 ? -18.847 -6.934 32.333 1.00 95.31 93 VAL A CA 1
ATOM 735 C C . VAL A 1 93 ? -17.768 -6.196 31.527 1.00 95.31 93 VAL A C 1
ATOM 737 O O . VAL A 1 93 ? -17.964 -5.901 30.343 1.00 95.31 93 VAL A O 1
ATOM 740 N N . LYS A 1 94 ? -16.594 -5.933 32.124 1.00 97.44 94 LYS A N 1
ATOM 741 C CA . LYS A 1 94 ? -15.454 -5.298 31.437 1.00 97.44 94 LYS A CA 1
ATOM 742 C C . LYS A 1 94 ? -14.952 -6.149 30.274 1.00 97.44 94 LYS A C 1
ATOM 744 O O . LYS A 1 94 ? -14.733 -5.610 29.190 1.00 97.44 94 LYS A O 1
ATOM 749 N N . LEU A 1 95 ? -14.771 -7.456 30.462 1.00 96.25 95 LEU A N 1
ATOM 750 C CA . LEU A 1 95 ? -14.307 -8.374 29.415 1.00 96.25 95 LEU A CA 1
ATOM 751 C C . LEU A 1 95 ? -15.287 -8.432 28.243 1.00 96.25 95 LEU A C 1
ATOM 753 O O . LEU A 1 95 ? -14.882 -8.251 27.088 1.00 96.25 95 LEU A O 1
ATOM 757 N N . ARG A 1 96 ? -16.581 -8.605 28.535 1.00 95.62 96 ARG A N 1
ATOM 758 C CA . ARG A 1 96 ? -17.652 -8.580 27.534 1.00 95.62 96 ARG A CA 1
ATOM 759 C C . ARG A 1 96 ? -17.635 -7.268 26.758 1.00 95.62 96 ARG A C 1
ATOM 761 O O . ARG A 1 96 ? -17.619 -7.283 25.525 1.00 95.62 96 ARG A O 1
ATOM 768 N N . LYS A 1 97 ? -17.567 -6.137 27.463 1.00 97.31 97 LYS A N 1
ATOM 769 C CA . LYS A 1 97 ? -17.612 -4.817 26.833 1.00 97.31 97 LYS A CA 1
ATOM 770 C C . LYS A 1 97 ? -16.381 -4.523 25.973 1.00 97.31 97 LYS A C 1
ATOM 772 O O . LYS A 1 97 ? -16.517 -4.023 24.856 1.00 97.31 97 LYS A O 1
ATOM 777 N N . LYS A 1 98 ? -15.179 -4.884 26.433 1.00 97.94 98 LYS A N 1
ATOM 778 C CA . LYS A 1 98 ? -13.944 -4.782 25.633 1.00 97.94 98 LYS A CA 1
ATOM 779 C C . LYS A 1 98 ? -14.054 -5.588 24.337 1.00 97.94 98 LYS A C 1
ATOM 781 O O . LYS A 1 98 ? -13.649 -5.100 23.283 1.00 97.94 98 LYS A O 1
ATOM 786 N N . SER A 1 99 ? -14.616 -6.798 24.403 1.00 96.56 99 SER A N 1
ATOM 787 C CA . SER A 1 99 ? -14.839 -7.651 23.227 1.00 96.56 99 SER A CA 1
ATOM 788 C C . SER A 1 99 ? -15.823 -7.017 22.237 1.00 96.56 99 SER A C 1
ATOM 790 O O . SER A 1 99 ? -15.531 -6.932 21.044 1.00 96.56 99 SER A O 1
ATOM 792 N N . GLU A 1 100 ? -16.944 -6.483 22.729 1.00 96.81 100 GLU A N 1
ATOM 793 C CA . GLU A 1 100 ? -17.942 -5.764 21.925 1.00 96.81 100 GLU A CA 1
ATOM 794 C C . GLU A 1 100 ? -17.318 -4.581 21.163 1.00 96.81 100 GLU A C 1
ATOM 796 O O . GLU A 1 100 ? -17.453 -4.477 19.940 1.00 96.81 100 GLU A O 1
ATOM 801 N N . ILE A 1 101 ? -16.564 -3.728 21.866 1.00 97.50 101 ILE A N 1
ATOM 802 C CA . ILE A 1 101 ? -15.888 -2.565 21.272 1.00 97.50 101 ILE A CA 1
ATOM 803 C C . ILE A 1 101 ? -14.832 -2.995 20.261 1.00 97.50 101 ILE A C 1
ATOM 805 O O . ILE A 1 101 ? -14.779 -2.444 19.160 1.00 97.50 101 ILE A O 1
ATOM 809 N N . LYS A 1 102 ? -14.012 -3.996 20.604 1.00 97.25 102 LYS A N 1
ATOM 810 C CA . LYS A 1 102 ? -12.993 -4.538 19.700 1.00 97.25 102 LYS A CA 1
ATOM 811 C C . LYS A 1 102 ? -13.628 -5.015 18.397 1.00 97.25 102 LYS A C 1
ATOM 813 O O . LYS A 1 102 ? -13.154 -4.642 17.329 1.00 97.25 102 LYS A O 1
ATOM 818 N N . ASN A 1 103 ? -14.711 -5.784 18.472 1.00 96.25 103 ASN A N 1
ATOM 819 C CA . ASN A 1 103 ? -15.398 -6.298 17.290 1.00 96.25 103 ASN A CA 1
ATOM 820 C C . ASN A 1 103 ? -15.993 -5.167 16.446 1.00 96.25 103 ASN A C 1
ATOM 822 O O . ASN A 1 103 ? -15.840 -5.160 15.224 1.00 96.25 103 ASN A O 1
ATOM 826 N N . ARG A 1 104 ? -16.619 -4.171 17.086 1.00 96.88 104 ARG A N 1
ATOM 827 C CA . ARG A 1 104 ? -17.224 -3.037 16.380 1.00 96.88 104 ARG A CA 1
ATOM 828 C C . ARG A 1 104 ? -16.190 -2.174 15.659 1.00 96.88 104 ARG A C 1
ATOM 830 O O . ARG A 1 104 ? -16.417 -1.812 14.508 1.00 96.88 104 ARG A O 1
ATOM 837 N N . LEU A 1 105 ? -15.069 -1.857 16.305 1.00 96.44 105 LEU A N 1
ATOM 838 C CA . LEU A 1 105 ? -14.002 -1.051 15.701 1.00 96.44 105 LEU A CA 1
ATOM 839 C C . LEU A 1 105 ? -13.225 -1.839 14.643 1.00 96.44 105 LEU A C 1
ATOM 841 O O . LEU A 1 105 ? -12.956 -1.301 13.575 1.00 96.44 105 LEU A O 1
ATOM 845 N N . ASN A 1 106 ? -12.961 -3.130 14.863 1.00 93.75 106 ASN A N 1
ATOM 846 C CA . ASN A 1 106 ? -12.382 -3.990 13.829 1.00 93.75 106 ASN A CA 1
ATOM 847 C C . ASN A 1 106 ? -13.282 -4.057 12.589 1.00 93.75 106 ASN A C 1
ATOM 849 O O . ASN A 1 106 ? -12.785 -3.969 11.475 1.00 93.75 106 ASN A O 1
ATOM 853 N N . SER A 1 107 ? -14.606 -4.129 12.761 1.00 93.38 107 SER A N 1
ATOM 854 C CA . SER A 1 107 ? -15.541 -4.074 11.633 1.00 93.38 107 SER A CA 1
ATOM 855 C C . SER A 1 107 ? -15.441 -2.769 10.833 1.00 93.38 107 SER A C 1
ATOM 857 O O . SER A 1 107 ? -15.638 -2.825 9.625 1.00 93.38 107 SER A O 1
ATOM 859 N N . ARG A 1 108 ? -15.134 -1.625 11.468 1.00 93.50 108 ARG A N 1
ATOM 860 C CA . ARG A 1 108 ? -14.912 -0.332 10.782 1.00 93.50 108 ARG A CA 1
ATOM 861 C C . ARG A 1 108 ? -13.590 -0.284 10.026 1.00 93.50 108 ARG A C 1
ATOM 863 O O . ARG A 1 108 ? -13.502 0.320 8.962 1.00 93.50 108 ARG A O 1
ATOM 870 N N . ILE A 1 109 ? -12.562 -0.921 10.580 1.00 91.94 109 ILE A N 1
ATOM 871 C CA . ILE A 1 109 ? -11.281 -1.086 9.891 1.00 91.94 109 ILE A CA 1
ATOM 872 C C . ILE A 1 109 ? -11.511 -1.953 8.653 1.00 91.94 109 ILE A C 1
ATOM 874 O O . ILE A 1 109 ? -11.222 -1.525 7.542 1.00 91.94 109 ILE A O 1
ATOM 878 N N . TYR A 1 110 ? -12.119 -3.128 8.829 1.00 90.62 110 TYR A N 1
ATOM 879 C CA . TYR A 1 110 ? -12.331 -4.086 7.749 1.00 90.62 110 TYR A CA 1
ATOM 880 C C . TYR A 1 110 ? -13.310 -3.613 6.684 1.00 90.62 110 TYR A C 1
ATOM 882 O O . TYR A 1 110 ? -13.102 -3.963 5.528 1.00 90.62 110 TYR A O 1
ATOM 890 N N . SER A 1 111 ? -14.314 -2.792 7.023 1.00 89.75 111 SER A N 1
ATOM 891 C CA . SER A 1 111 ? -15.181 -2.164 6.017 1.00 89.75 111 SER A CA 1
ATOM 892 C C . SER A 1 111 ? -14.420 -1.227 5.082 1.00 89.75 111 SER A C 1
ATOM 894 O O . SER A 1 111 ? -14.896 -0.989 3.976 1.00 89.75 111 SER A O 1
ATOM 896 N N . GLY A 1 112 ? -13.245 -0.749 5.509 1.00 90.75 112 GLY A N 1
ATOM 897 C CA . GLY A 1 112 ? -12.332 0.014 4.678 1.00 90.75 112 GLY A CA 1
ATOM 898 C C . GLY A 1 112 ? -12.783 1.446 4.427 1.00 90.75 112 GLY A C 1
ATOM 899 O O . GLY A 1 112 ? -13.345 2.083 5.322 1.00 90.75 112 GLY A O 1
ATOM 900 N N . VAL A 1 113 ? -12.496 1.959 3.230 1.00 92.75 113 VAL A N 1
ATOM 901 C CA . VAL A 1 113 ? -12.864 3.319 2.814 1.00 92.75 113 VAL A CA 1
ATOM 902 C C . VAL A 1 113 ? -13.509 3.324 1.433 1.00 92.75 113 VAL A C 1
ATOM 904 O O . VAL A 1 113 ? -13.107 2.587 0.532 1.00 92.75 113 VAL A O 1
ATOM 907 N N . GLU A 1 114 ? -14.474 4.221 1.256 1.00 93.19 114 GLU A N 1
ATOM 908 C CA . GLU A 1 114 ? -15.019 4.545 -0.056 1.00 93.19 114 GLU A CA 1
ATOM 909 C C . GLU A 1 114 ? -14.124 5.577 -0.749 1.00 93.19 114 GLU A C 1
ATOM 911 O O . GLU A 1 114 ? -13.750 6.599 -0.168 1.00 93.19 114 GLU A O 1
ATOM 916 N N . PHE A 1 115 ? -13.786 5.315 -2.006 1.00 92.00 115 PHE A N 1
ATOM 917 C CA . PHE A 1 115 ? -12.988 6.200 -2.836 1.00 92.00 115 PHE A CA 1
ATOM 918 C C . PHE A 1 115 ? -13.482 6.152 -4.285 1.00 92.00 115 PHE A C 1
ATOM 920 O O . PHE A 1 115 ? -13.609 5.083 -4.879 1.00 92.00 115 PHE A O 1
ATOM 927 N N . GLU A 1 116 ? -13.799 7.321 -4.846 1.00 89.94 116 GLU A N 1
ATOM 928 C CA . GLU A 1 116 ? -14.348 7.471 -6.207 1.00 89.94 116 GLU A CA 1
ATOM 929 C C . GLU A 1 116 ? -15.558 6.555 -6.497 1.00 89.94 116 GLU A C 1
ATOM 931 O O . GLU A 1 116 ? -15.692 6.002 -7.586 1.00 89.94 116 GLU A O 1
ATOM 936 N N . GLY A 1 117 ? -16.444 6.380 -5.509 1.00 88.62 117 GLY A N 1
ATOM 937 C CA . GLY A 1 117 ? -17.651 5.552 -5.628 1.00 88.62 117 GLY A CA 1
ATOM 938 C C . GLY A 1 117 ? -17.402 4.041 -5.570 1.00 88.62 117 GLY A C 1
ATOM 939 O O . GLY A 1 117 ? -18.303 3.264 -5.884 1.00 88.62 117 GLY A O 1
ATOM 940 N N . ASN A 1 118 ? -16.196 3.615 -5.185 1.00 89.88 118 ASN A N 1
ATOM 941 C CA . ASN A 1 118 ? -15.835 2.213 -4.999 1.00 89.88 118 ASN A CA 1
ATOM 942 C C . ASN A 1 118 ? -15.346 1.985 -3.566 1.00 89.88 118 ASN A C 1
ATOM 944 O O . ASN A 1 118 ? -14.680 2.844 -2.991 1.00 89.88 118 ASN A O 1
ATOM 948 N N . ASN A 1 119 ? -15.661 0.828 -2.987 1.00 90.44 119 ASN A N 1
ATOM 949 C CA . ASN A 1 119 ? -15.187 0.475 -1.652 1.00 90.44 119 ASN A CA 1
ATOM 950 C C . ASN A 1 119 ? -13.882 -0.323 -1.727 1.00 90.44 119 ASN A C 1
ATOM 952 O O . ASN A 1 119 ? -13.747 -1.202 -2.583 1.00 90.44 119 ASN A O 1
ATOM 956 N N . PHE A 1 120 ? -12.963 -0.035 -0.809 1.00 89.81 120 PHE A N 1
ATOM 957 C CA . PHE A 1 120 ? -11.698 -0.744 -0.645 1.00 89.81 120 PHE A CA 1
ATOM 958 C C . PHE A 1 120 ? -11.568 -1.188 0.801 1.00 89.81 120 PHE A C 1
ATOM 960 O O . PHE A 1 120 ? -11.415 -0.356 1.692 1.00 89.81 120 PHE A O 1
ATOM 967 N N . THR A 1 121 ? -11.654 -2.493 1.030 1.00 86.38 121 THR A N 1
ATOM 968 C CA . THR A 1 121 ? -11.627 -3.119 2.353 1.00 86.38 121 THR A CA 1
ATOM 969 C C . THR A 1 121 ? -10.200 -3.251 2.903 1.00 86.38 121 THR A C 1
ATOM 971 O O . THR A 1 121 ? -9.215 -3.184 2.173 1.00 86.38 121 THR A O 1
ATOM 974 N N . TYR A 1 122 ? -10.080 -3.400 4.227 1.00 77.25 122 TYR A N 1
ATOM 975 C CA . TYR A 1 122 ? -8.792 -3.584 4.921 1.00 77.25 122 TYR A CA 1
ATOM 976 C C . TYR A 1 122 ? -8.596 -5.057 5.316 1.00 77.25 122 TYR A C 1
ATOM 978 O O . TYR A 1 122 ? -8.276 -5.367 6.463 1.00 77.25 122 TYR A O 1
ATOM 986 N N . ASN A 1 123 ? -8.889 -6.015 4.429 1.00 71.19 123 ASN A N 1
ATOM 987 C CA . ASN A 1 123 ? -8.540 -7.407 4.725 1.00 71.19 123 ASN A CA 1
ATOM 988 C C . ASN A 1 123 ? -7.029 -7.624 4.480 1.00 71.19 123 ASN A C 1
ATOM 990 O O . ASN A 1 123 ? -6.390 -6.881 3.733 1.00 71.19 123 ASN A O 1
ATOM 994 N N . ILE A 1 124 ? -6.424 -8.585 5.185 1.00 54.97 124 ILE A N 1
ATOM 995 C CA . ILE A 1 124 ? -4.958 -8.760 5.221 1.00 54.97 124 ILE A CA 1
ATOM 996 C C . ILE A 1 124 ? -4.378 -9.017 3.818 1.00 54.97 124 ILE A C 1
ATOM 998 O O . ILE A 1 124 ? -3.299 -8.516 3.508 1.00 54.97 124 ILE A O 1
ATOM 1002 N N . GLU A 1 125 ? -5.103 -9.739 2.960 1.00 62.09 125 GLU A N 1
ATOM 1003 C CA . GLU A 1 125 ? -4.685 -10.026 1.582 1.00 62.09 125 GLU A CA 1
ATOM 1004 C C . GLU A 1 125 ? -4.727 -8.767 0.695 1.00 62.09 125 GLU A C 1
ATOM 1006 O O . GLU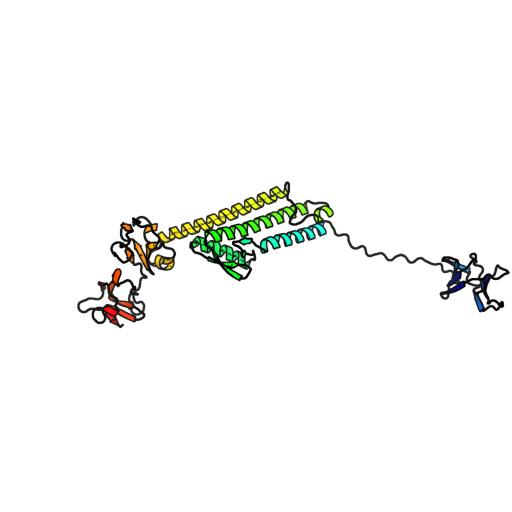 A 1 125 ? -3.820 -8.533 -0.105 1.00 62.09 125 GLU A O 1
ATOM 1011 N N . GLU A 1 126 ? -5.718 -7.895 0.888 1.00 65.56 126 GLU A N 1
ATOM 1012 C CA . GLU A 1 126 ? -5.854 -6.631 0.158 1.00 65.56 126 GLU A CA 1
ATOM 1013 C C . GLU A 1 126 ? -4.907 -5.542 0.662 1.00 65.56 126 GLU A C 1
ATOM 1015 O O . GLU A 1 126 ? -4.447 -4.733 -0.136 1.00 65.56 126 GLU A O 1
ATOM 1020 N N . THR A 1 127 ? -4.557 -5.509 1.951 1.00 62.25 127 THR A N 1
ATOM 1021 C CA . THR A 1 127 ? -3.723 -4.420 2.499 1.00 62.25 127 THR A CA 1
ATOM 1022 C C . THR A 1 127 ? -2.284 -4.504 1.996 1.00 62.25 127 THR A C 1
ATOM 1024 O O . THR A 1 127 ? -1.711 -3.496 1.579 1.00 62.25 127 THR A O 1
ATOM 1027 N N . SER A 1 128 ? -1.703 -5.711 1.981 1.00 69.12 128 SER A N 1
ATOM 1028 C CA . SER A 1 128 ? -0.389 -5.931 1.366 1.00 69.12 128 SER A CA 1
ATOM 1029 C C . SER A 1 128 ? -0.420 -5.599 -0.123 1.00 69.12 128 SER A C 1
ATOM 1031 O O . SER A 1 128 ? 0.512 -4.975 -0.621 1.00 69.12 128 SER A O 1
ATOM 1033 N N . ASN A 1 129 ? -1.515 -5.927 -0.816 1.00 79.19 129 ASN A N 1
ATOM 1034 C CA . ASN A 1 129 ? -1.687 -5.570 -2.219 1.00 79.19 129 ASN A CA 1
ATOM 1035 C C . ASN A 1 129 ? -1.747 -4.045 -2.411 1.00 79.19 129 ASN A C 1
ATOM 1037 O O . ASN A 1 129 ? -0.999 -3.505 -3.211 1.00 79.19 129 ASN A O 1
ATOM 1041 N N . ILE A 1 130 ? -2.558 -3.322 -1.637 1.00 87.75 130 ILE A N 1
ATOM 1042 C CA . ILE A 1 130 ? -2.704 -1.861 -1.734 1.00 87.75 130 ILE A CA 1
ATOM 1043 C C . ILE A 1 130 ? -1.387 -1.150 -1.427 1.00 87.75 130 ILE A C 1
ATOM 1045 O O . ILE A 1 130 ? -1.005 -0.240 -2.161 1.00 87.75 130 ILE A O 1
ATOM 1049 N N . ARG A 1 131 ? -0.664 -1.572 -0.382 1.00 89.56 131 ARG A N 1
ATOM 1050 C CA . ARG A 1 131 ? 0.649 -1.002 -0.070 1.00 89.56 131 ARG A CA 1
ATOM 1051 C C . ARG A 1 131 ? 1.651 -1.256 -1.196 1.00 89.56 131 ARG A C 1
ATOM 1053 O O . ARG A 1 131 ? 2.307 -0.311 -1.618 1.00 89.56 131 ARG A O 1
ATOM 1060 N N . HIS A 1 132 ? 1.741 -2.486 -1.704 1.00 90.19 132 HIS A N 1
ATOM 1061 C CA . HIS A 1 132 ? 2.628 -2.790 -2.828 1.00 90.19 132 HIS A CA 1
ATOM 1062 C C . HIS A 1 132 ? 2.242 -1.991 -4.074 1.00 90.19 132 HIS A C 1
ATOM 1064 O O . HIS A 1 132 ? 3.112 -1.437 -4.722 1.00 90.19 132 HIS A O 1
ATOM 1070 N N . LYS A 1 133 ? 0.947 -1.837 -4.377 1.00 92.38 133 LYS A N 1
ATOM 1071 C CA . LYS A 1 133 ? 0.485 -1.020 -5.509 1.00 92.38 133 LYS A CA 1
ATOM 1072 C C . LYS A 1 133 ? 0.812 0.459 -5.335 1.00 92.38 133 LYS A C 1
ATOM 1074 O O . LYS A 1 133 ? 1.182 1.108 -6.307 1.00 92.38 133 LYS A O 1
ATOM 1079 N N . TYR A 1 134 ? 0.723 0.983 -4.114 1.00 94.31 134 TYR A N 1
ATOM 1080 C CA . TYR A 1 134 ? 1.213 2.321 -3.797 1.00 94.31 134 TYR A CA 1
ATOM 108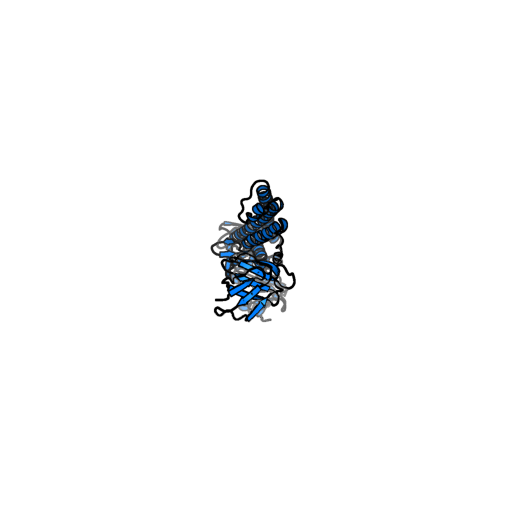1 C C . TYR A 1 134 ? 2.718 2.440 -4.057 1.00 94.31 134 TYR A C 1
ATOM 1083 O O . TYR A 1 134 ? 3.122 3.314 -4.820 1.00 94.31 134 TYR A O 1
ATOM 1091 N N . GLU A 1 135 ? 3.527 1.542 -3.498 1.00 92.75 135 GLU A N 1
ATOM 1092 C CA . GLU A 1 135 ? 4.982 1.527 -3.683 1.00 92.75 135 GLU A CA 1
ATOM 1093 C C . GLU A 1 135 ? 5.365 1.385 -5.169 1.00 92.75 135 GLU A C 1
ATOM 1095 O O . GLU A 1 135 ? 6.083 2.236 -5.689 1.00 92.75 135 GLU A O 1
ATOM 1100 N N . ASP A 1 136 ? 4.800 0.409 -5.885 1.00 91.00 136 ASP A N 1
ATOM 1101 C CA . ASP A 1 136 ? 4.980 0.196 -7.328 1.00 91.00 136 ASP A CA 1
ATOM 1102 C C . ASP A 1 136 ? 4.642 1.461 -8.131 1.00 91.00 136 ASP A C 1
ATOM 1104 O O . ASP A 1 136 ? 5.418 1.872 -8.998 1.00 91.00 136 ASP A O 1
ATOM 1108 N N . SER A 1 137 ? 3.504 2.105 -7.840 1.00 93.12 137 SER A N 1
ATOM 1109 C CA . SER A 1 137 ? 3.079 3.320 -8.550 1.00 93.12 137 SER A CA 1
ATOM 1110 C C . SER A 1 137 ? 4.044 4.486 -8.330 1.00 93.12 137 SER A C 1
ATOM 1112 O O . SER A 1 137 ? 4.334 5.230 -9.264 1.00 93.12 137 SER A O 1
ATOM 1114 N N . VAL A 1 138 ? 4.596 4.626 -7.119 1.00 89.81 138 VAL A N 1
ATOM 1115 C CA . VAL A 1 138 ? 5.541 5.701 -6.787 1.00 89.81 138 VAL A CA 1
ATOM 1116 C C . VAL A 1 138 ? 6.932 5.412 -7.349 1.00 89.81 138 VAL A C 1
ATOM 1118 O O . VAL A 1 138 ? 7.589 6.332 -7.831 1.00 89.81 138 VAL A O 1
ATOM 1121 N N . TYR A 1 139 ? 7.390 4.159 -7.330 1.00 84.88 139 TYR A N 1
ATOM 1122 C CA . TYR A 1 139 ? 8.696 3.782 -7.876 1.00 84.88 139 TYR A CA 1
ATOM 1123 C C . TYR A 1 139 ? 8.752 3.842 -9.396 1.00 84.88 139 TYR A C 1
ATOM 1125 O O . TYR A 1 139 ? 9.785 4.199 -9.950 1.00 84.88 139 TYR A O 1
ATOM 1133 N N . THR A 1 140 ? 7.662 3.481 -10.069 1.00 82.88 140 THR A N 1
ATOM 1134 C CA . THR A 1 140 ? 7.623 3.443 -11.537 1.00 82.88 140 THR A CA 1
ATOM 1135 C C . THR A 1 140 ? 7.062 4.720 -12.153 1.00 82.88 140 THR A C 1
ATOM 1137 O O . THR A 1 140 ? 7.252 4.948 -13.344 1.00 82.88 140 THR A O 1
ATOM 1140 N N . GLY A 1 141 ? 6.328 5.524 -11.378 1.00 85.00 141 GLY A N 1
ATOM 1141 C CA . GLY A 1 141 ? 5.549 6.654 -11.885 1.00 85.00 141 GLY A CA 1
ATOM 1142 C C . GLY A 1 141 ? 4.363 6.244 -12.767 1.00 85.00 141 GLY A C 1
ATOM 1143 O O . GLY A 1 141 ? 3.763 7.108 -13.404 1.00 85.00 141 GLY A O 1
ATOM 1144 N N . LYS A 1 142 ? 4.029 4.948 -12.839 1.00 87.50 142 LYS A N 1
ATOM 1145 C CA . LYS A 1 142 ? 2.996 4.405 -13.730 1.00 87.50 142 LYS A CA 1
ATOM 1146 C C . LYS A 1 142 ? 1.683 4.153 -13.003 1.00 87.50 142 LYS A C 1
ATOM 1148 O O . LYS A 1 142 ? 1.633 3.963 -11.786 1.00 87.50 142 LYS A O 1
ATOM 1153 N N . ASP A 1 143 ? 0.621 4.099 -13.797 1.00 93.62 143 ASP A N 1
ATOM 1154 C CA . ASP A 1 143 ? -0.695 3.695 -13.330 1.00 93.62 143 ASP A CA 1
ATOM 1155 C C . ASP A 1 143 ? -0.696 2.228 -12.875 1.00 93.62 143 ASP A C 1
ATOM 1157 O O . ASP A 1 143 ? -0.067 1.356 -13.482 1.00 93.62 143 ASP A O 1
ATOM 1161 N N . VAL A 1 144 ? -1.454 1.943 -11.818 1.00 93.75 144 VAL A N 1
ATOM 1162 C CA . VAL A 1 144 ? -1.602 0.602 -11.244 1.00 93.75 144 VAL A CA 1
ATOM 1163 C C . VAL A 1 144 ? -3.060 0.160 -11.234 1.00 93.75 144 VAL A C 1
ATOM 1165 O O . VAL A 1 144 ? -3.975 0.974 -11.159 1.00 93.75 144 VAL A O 1
ATOM 1168 N N . ILE A 1 145 ? -3.286 -1.153 -11.299 1.00 91.50 145 ILE A N 1
ATOM 1169 C CA . ILE A 1 145 ? -4.631 -1.740 -11.283 1.00 91.50 145 ILE A CA 1
ATOM 1170 C C . ILE A 1 145 ? -4.902 -2.358 -9.912 1.00 91.50 145 ILE A C 1
ATOM 1172 O O . ILE A 1 145 ? -4.108 -3.168 -9.421 1.00 91.50 145 ILE A O 1
ATOM 1176 N N . LEU A 1 146 ? -6.048 -2.008 -9.330 1.00 89.75 146 LEU A N 1
ATOM 1177 C CA . LEU A 1 146 ? -6.575 -2.575 -8.090 1.00 89.75 146 LEU A CA 1
ATOM 1178 C C . LEU A 1 146 ? -8.002 -3.082 -8.288 1.00 89.75 146 LEU A C 1
ATOM 1180 O O . LEU A 1 146 ? -8.777 -2.496 -9.040 1.00 89.75 146 LEU A O 1
ATOM 1184 N N . SER A 1 147 ? -8.355 -4.155 -7.581 1.00 87.56 147 SER A N 1
ATOM 1185 C CA . SER A 1 147 ? -9.745 -4.595 -7.471 1.00 87.56 147 SER A CA 1
ATOM 1186 C C . SER A 1 147 ? -10.425 -3.860 -6.320 1.00 87.56 147 SER A C 1
ATOM 1188 O O . SER A 1 147 ? -9.883 -3.824 -5.216 1.00 87.56 147 SER A O 1
ATOM 1190 N N . SER A 1 148 ? -11.617 -3.318 -6.549 1.00 86.50 148 SER A N 1
ATOM 1191 C CA . SER A 1 148 ? -12.532 -2.926 -5.474 1.00 86.50 148 SER A CA 1
ATOM 1192 C C . SER A 1 148 ? -13.085 -4.155 -4.747 1.00 86.50 148 SER A C 1
ATOM 1194 O O . SER A 1 148 ? -12.998 -5.286 -5.241 1.00 86.50 148 SER A O 1
ATOM 1196 N N . SER A 1 149 ? -13.734 -3.928 -3.603 1.00 85.06 149 SER A N 1
ATOM 1197 C CA . SER A 1 149 ? -14.378 -4.980 -2.805 1.00 85.06 149 SER A CA 1
ATOM 1198 C C . SER A 1 149 ? -15.534 -5.693 -3.520 1.00 85.06 149 SER A C 1
ATOM 1200 O O . SER A 1 149 ? -15.905 -6.794 -3.123 1.00 85.06 149 SER A O 1
ATOM 1202 N N . ASP A 1 150 ? -16.122 -5.094 -4.562 1.00 85.31 150 ASP A N 1
ATOM 1203 C CA . ASP A 1 150 ? -17.140 -5.730 -5.414 1.00 85.31 150 ASP A CA 1
ATOM 1204 C C . ASP A 1 150 ? -16.555 -6.388 -6.680 1.00 85.31 150 ASP A C 1
ATOM 1206 O O . ASP A 1 150 ? -17.304 -6.844 -7.544 1.00 85.31 150 ASP A O 1
ATOM 1210 N N . GLY A 1 151 ? -15.223 -6.473 -6.785 1.00 84.50 151 GLY A N 1
ATOM 1211 C CA . GLY A 1 151 ? -14.521 -7.194 -7.848 1.00 84.50 151 GLY A CA 1
ATOM 1212 C C . GLY A 1 151 ? -14.263 -6.388 -9.124 1.00 84.50 151 GLY A C 1
ATOM 1213 O O . GLY A 1 151 ? -13.893 -6.969 -10.145 1.00 84.50 151 GLY A O 1
ATOM 1214 N N . ARG A 1 152 ? -14.470 -5.065 -9.115 1.00 86.50 152 ARG A N 1
ATOM 1215 C CA . ARG A 1 152 ? -14.199 -4.213 -10.283 1.00 86.50 152 ARG A CA 1
ATOM 1216 C C . ARG A 1 152 ? -12.727 -3.846 -10.338 1.00 86.50 152 ARG A C 1
ATOM 1218 O O . ARG A 1 152 ? -12.158 -3.400 -9.349 1.00 86.50 152 ARG A O 1
ATOM 1225 N N . LEU A 1 153 ? -12.131 -3.962 -11.521 1.00 90.38 153 LEU A N 1
ATOM 1226 C CA . LEU A 1 153 ? -10.768 -3.503 -11.769 1.00 90.38 153 LEU A CA 1
ATOM 1227 C C . LEU A 1 153 ? -10.766 -1.999 -12.045 1.00 90.38 153 LEU A C 1
ATOM 1229 O O . LEU A 1 153 ? -11.464 -1.525 -12.941 1.00 90.38 153 LEU A O 1
ATOM 1233 N N . ILE A 1 154 ? -9.975 -1.263 -11.274 1.00 90.44 154 ILE A N 1
ATOM 1234 C CA . ILE A 1 154 ? -9.885 0.195 -11.314 1.00 90.44 154 ILE A CA 1
ATOM 1235 C C . ILE A 1 154 ? -8.422 0.578 -11.524 1.00 90.44 154 ILE A C 1
ATOM 1237 O O . ILE A 1 154 ? -7.527 0.034 -10.876 1.00 90.44 154 ILE A O 1
ATOM 1241 N N . VAL A 1 155 ? -8.194 1.510 -12.449 1.00 93.75 155 VAL A N 1
ATOM 1242 C CA . VAL A 1 155 ? -6.873 2.063 -12.762 1.00 93.75 155 VAL A CA 1
ATOM 1243 C C . VAL A 1 155 ? -6.630 3.296 -11.894 1.00 93.75 155 VAL A C 1
ATOM 1245 O O . VAL A 1 155 ? -7.463 4.202 -11.846 1.00 93.75 155 VAL A O 1
ATOM 1248 N N . PHE A 1 156 ? -5.486 3.329 -11.222 1.00 94.50 156 PHE A N 1
ATOM 1249 C CA . PHE A 1 156 ? -5.071 4.394 -10.322 1.00 94.50 156 PHE A CA 1
ATOM 1250 C C . PHE A 1 156 ? -3.788 5.045 -10.812 1.00 94.50 156 PHE A C 1
ATOM 1252 O O . PHE A 1 156 ? -2.782 4.360 -10.975 1.00 94.50 156 PHE A O 1
ATOM 1259 N N . SER A 1 157 ? -3.806 6.371 -10.941 1.00 95.25 157 SER A N 1
ATOM 1260 C CA . SER A 1 157 ? -2.573 7.149 -11.048 1.00 95.25 157 SER A CA 1
ATOM 1261 C C . SER A 1 157 ? -1.824 7.177 -9.709 1.00 95.25 157 SER A C 1
ATOM 1263 O O . SER A 1 157 ? -2.461 6.991 -8.661 1.00 95.25 157 SER A O 1
ATOM 1265 N N . PRO A 1 158 ? -0.508 7.471 -9.698 1.00 92.94 158 PRO A N 1
ATOM 1266 C CA . PRO A 1 158 ? 0.276 7.545 -8.461 1.00 92.94 158 PRO A CA 1
ATOM 1267 C C . PRO A 1 158 ? -0.344 8.460 -7.391 1.00 92.94 158 PRO A C 1
ATOM 1269 O O . PRO A 1 158 ? -0.445 8.086 -6.221 1.00 92.94 158 PRO A O 1
ATOM 1272 N N . GLU A 1 159 ? -0.867 9.625 -7.789 1.00 93.69 159 GLU A N 1
ATOM 1273 C CA . GLU A 1 159 ? -1.528 10.565 -6.870 1.00 93.69 159 GLU A CA 1
ATOM 1274 C C . GLU A 1 159 ? -2.805 9.988 -6.249 1.00 93.69 159 GLU A C 1
ATOM 1276 O O . GLU A 1 159 ? -3.014 10.064 -5.034 1.00 93.69 159 GLU A O 1
ATOM 1281 N N . LYS A 1 160 ? -3.661 9.356 -7.062 1.00 95.50 160 LYS A N 1
ATOM 1282 C CA . LYS A 1 160 ? -4.886 8.728 -6.552 1.00 95.50 160 LYS A CA 1
ATOM 1283 C C . LYS A 1 160 ? -4.564 7.550 -5.638 1.00 95.50 160 LYS A C 1
ATOM 1285 O O . LYS A 1 160 ? -5.196 7.397 -4.593 1.00 95.50 160 LYS A O 1
ATOM 1290 N N . MET A 1 161 ? -3.556 6.758 -5.999 1.00 94.69 161 MET A N 1
ATOM 1291 C CA . MET A 1 161 ? -3.093 5.622 -5.208 1.00 94.69 161 MET A CA 1
ATOM 1292 C C . MET A 1 161 ? -2.584 6.072 -3.832 1.00 94.69 161 MET A C 1
ATOM 1294 O O . MET A 1 161 ? -2.960 5.505 -2.804 1.00 94.69 161 MET A O 1
ATOM 1298 N N . LYS A 1 162 ? -1.806 7.160 -3.788 1.00 94.69 162 LYS A N 1
ATOM 1299 C CA . LYS A 1 162 ? -1.327 7.785 -2.548 1.00 94.69 162 LYS A CA 1
ATOM 1300 C C . LYS A 1 162 ? -2.471 8.239 -1.642 1.00 94.69 162 LYS A C 1
ATOM 1302 O O . LYS A 1 162 ? -2.401 8.028 -0.427 1.00 94.69 162 LYS A O 1
ATOM 1307 N N . ILE A 1 163 ? -3.516 8.853 -2.202 1.00 95.62 163 ILE A N 1
ATOM 1308 C CA . ILE A 1 163 ? -4.691 9.295 -1.433 1.00 95.62 163 ILE A CA 1
ATOM 1309 C C . ILE A 1 163 ? -5.443 8.092 -0.858 1.00 95.62 163 ILE A C 1
ATOM 1311 O O . ILE A 1 163 ? -5.714 8.073 0.343 1.00 95.62 163 ILE A O 1
ATOM 1315 N N . LEU A 1 164 ? -5.731 7.076 -1.680 1.00 94.56 164 LEU A N 1
ATOM 1316 C CA . LEU A 1 164 ? -6.417 5.859 -1.240 1.00 94.56 164 LEU A CA 1
ATOM 1317 C C . LEU A 1 164 ? -5.660 5.171 -0.093 1.00 94.56 164 LEU A C 1
ATOM 1319 O O . LEU A 1 164 ? -6.240 4.924 0.965 1.00 94.56 164 LEU A O 1
ATOM 1323 N N . TYR A 1 165 ? -4.358 4.929 -0.276 1.00 94.38 165 TYR A N 1
ATOM 1324 C CA . TYR A 1 165 ? -3.500 4.336 0.751 1.00 94.38 165 TYR A CA 1
ATOM 1325 C C . TYR A 1 165 ? -3.505 5.164 2.046 1.00 94.38 165 TYR A C 1
ATOM 1327 O O . TYR A 1 165 ? -3.692 4.625 3.136 1.00 94.38 165 TYR A O 1
ATOM 1335 N N . THR A 1 166 ? -3.387 6.492 1.931 1.00 94.62 166 THR A N 1
ATOM 1336 C CA . THR A 1 166 ? -3.410 7.394 3.093 1.00 94.62 166 THR A CA 1
ATOM 1337 C C . THR A 1 166 ? -4.740 7.315 3.847 1.00 94.62 166 THR A C 1
ATOM 1339 O O . THR A 1 166 ? -4.744 7.280 5.076 1.00 94.62 166 THR A O 1
ATOM 1342 N N . ASN A 1 167 ? -5.869 7.277 3.136 1.00 95.06 167 ASN A N 1
ATOM 1343 C CA . ASN A 1 167 ? -7.193 7.210 3.752 1.00 95.06 167 ASN A CA 1
ATOM 1344 C C . ASN A 1 167 ? -7.411 5.887 4.496 1.00 95.06 167 ASN A C 1
ATOM 1346 O O . ASN A 1 167 ? -7.951 5.892 5.603 1.00 95.06 167 ASN A O 1
ATOM 1350 N N . LEU A 1 168 ? -6.958 4.770 3.922 1.00 93.00 168 LEU A N 1
ATOM 1351 C CA . LEU A 1 168 ? -7.028 3.452 4.556 1.00 93.00 168 LEU A CA 1
ATOM 1352 C C . LEU A 1 168 ? -6.217 3.397 5.850 1.00 93.00 168 LEU A C 1
ATOM 1354 O O . LEU A 1 168 ? -6.744 2.996 6.890 1.00 93.00 168 LEU A O 1
ATOM 1358 N N . GLU A 1 169 ? -4.965 3.854 5.809 1.00 93.94 169 GLU A N 1
ATOM 1359 C CA . GLU A 1 169 ? -4.110 3.865 6.997 1.00 93.94 169 GLU A CA 1
ATOM 1360 C C . GLU A 1 169 ? -4.647 4.825 8.066 1.00 93.94 169 GLU A C 1
ATOM 1362 O O . GLU A 1 169 ? -4.734 4.447 9.232 1.00 93.94 169 GLU A O 1
ATOM 1367 N N . LYS A 1 170 ? -5.139 6.016 7.695 1.00 95.44 170 LYS A N 1
ATOM 1368 C CA . LYS A 1 170 ? -5.798 6.928 8.650 1.00 95.44 170 LYS A CA 1
ATOM 1369 C C . LYS A 1 170 ? -7.044 6.311 9.290 1.00 95.44 170 LYS A C 1
ATOM 1371 O O . LYS A 1 170 ? -7.236 6.453 10.499 1.00 95.44 170 LYS A O 1
ATOM 1376 N N . ASN A 1 171 ? -7.874 5.600 8.521 1.00 94.88 171 ASN A N 1
ATOM 1377 C CA . ASN A 1 171 ? -9.038 4.892 9.063 1.00 94.88 171 ASN A CA 1
ATOM 1378 C C . ASN A 1 171 ? -8.615 3.841 10.102 1.00 94.88 171 ASN A C 1
ATOM 1380 O O . ASN A 1 171 ? -9.206 3.759 11.183 1.00 94.88 171 ASN A O 1
ATOM 1384 N N . LYS A 1 172 ? -7.563 3.067 9.814 1.00 94.44 172 LYS A N 1
ATOM 1385 C CA . LYS A 1 172 ? -7.005 2.109 10.773 1.00 94.44 172 LYS A CA 1
ATOM 1386 C C . LYS A 1 172 ? -6.466 2.797 12.023 1.00 94.44 172 LYS A C 1
ATOM 1388 O O . LYS A 1 172 ? -6.893 2.447 13.122 1.00 94.44 172 LYS A O 1
ATOM 1393 N N . ILE A 1 173 ? -5.593 3.791 11.859 1.00 96.44 173 ILE A N 1
ATOM 1394 C CA . ILE A 1 173 ? -4.963 4.538 12.956 1.00 96.44 173 ILE A CA 1
ATOM 1395 C C . ILE A 1 173 ? -6.023 5.102 13.906 1.00 96.44 173 ILE A C 1
ATOM 1397 O O . ILE A 1 173 ? -5.914 4.936 15.124 1.00 96.44 173 ILE A O 1
ATOM 1401 N N . ALA A 1 174 ? -7.079 5.717 13.365 1.00 97.38 174 ALA A N 1
ATOM 1402 C CA . ALA A 1 174 ? -8.167 6.272 14.161 1.00 97.38 174 ALA A CA 1
ATOM 1403 C C . ALA A 1 174 ? -8.905 5.185 14.963 1.00 97.38 174 ALA A C 1
ATOM 1405 O O . ALA A 1 174 ? -9.092 5.319 16.174 1.00 97.38 174 ALA A O 1
ATOM 1406 N N . ASN A 1 175 ? -9.300 4.080 14.325 1.00 97.56 175 ASN A N 1
ATOM 1407 C CA . ASN A 1 175 ? -10.049 3.018 15.002 1.00 97.56 175 ASN A CA 1
ATOM 1408 C C . ASN A 1 175 ? -9.192 2.234 16.015 1.00 97.56 175 ASN A C 1
ATOM 1410 O O . ASN A 1 175 ? -9.694 1.875 17.082 1.00 97.56 175 ASN A O 1
ATOM 1414 N N . GLU A 1 176 ? -7.906 1.998 15.740 1.00 96.50 176 GLU A N 1
ATOM 1415 C CA . GLU A 1 176 ? -6.983 1.349 16.680 1.00 96.50 176 GLU A CA 1
ATOM 1416 C C . GLU A 1 176 ? -6.678 2.236 17.888 1.00 96.50 176 GLU A C 1
ATOM 1418 O O . GLU A 1 176 ? -6.793 1.775 19.026 1.00 96.50 176 GLU A O 1
ATOM 1423 N N . SER A 1 177 ? -6.400 3.522 17.663 1.00 98.06 177 SER A N 1
ATOM 1424 C CA . SER A 1 177 ? -6.179 4.486 18.748 1.00 98.06 177 SER A CA 1
ATOM 1425 C C . SER A 1 177 ? -7.421 4.608 19.631 1.00 98.06 177 SER A C 1
ATOM 1427 O O . SER A 1 177 ? -7.331 4.585 20.859 1.00 98.06 177 SER A O 1
ATOM 1429 N N . ARG A 1 178 ? -8.609 4.659 19.015 1.00 98.31 178 ARG A N 1
ATOM 1430 C CA . ARG A 1 178 ? -9.890 4.729 19.726 1.00 98.31 178 ARG A CA 1
ATOM 1431 C C . ARG A 1 178 ? -10.173 3.472 20.541 1.00 98.31 178 ARG A C 1
ATOM 1433 O O . ARG A 1 178 ? -10.626 3.580 21.678 1.00 98.31 178 ARG A O 1
ATOM 1440 N N . LYS A 1 179 ? -9.884 2.291 19.986 1.00 98.00 179 LYS A N 1
ATOM 1441 C CA . LYS A 1 179 ? -9.996 0.999 20.680 1.00 98.00 179 LYS A CA 1
ATOM 1442 C C . LYS A 1 179 ? -9.179 1.017 21.964 1.00 98.00 179 LYS A C 1
ATOM 1444 O O . LYS A 1 179 ? -9.688 0.650 23.016 1.00 98.00 179 LYS A O 1
ATOM 1449 N N . GLU A 1 180 ? -7.932 1.464 21.886 1.00 97.31 180 GLU A N 1
ATOM 1450 C CA . GLU A 1 180 ? -7.045 1.485 23.045 1.00 97.31 180 GLU A CA 1
ATOM 1451 C C . GLU A 1 180 ? -7.491 2.504 24.100 1.00 97.31 180 GLU A C 1
ATOM 1453 O O . GLU A 1 180 ? -7.494 2.173 25.285 1.00 97.31 180 GLU A O 1
ATOM 1458 N N . SER A 1 181 ? -7.945 3.694 23.693 1.00 98.44 181 SER A N 1
ATOM 1459 C CA . SER A 1 181 ? -8.493 4.686 24.627 1.00 98.44 181 SER A CA 1
ATOM 1460 C C . SER A 1 181 ? -9.770 4.216 25.323 1.00 98.44 181 SER A C 1
ATOM 1462 O O . SER A 1 181 ? -9.900 4.384 26.533 1.00 98.44 181 SER A O 1
ATOM 1464 N N . LEU A 1 182 ? -10.699 3.582 24.599 1.00 98.50 182 LEU A N 1
ATOM 1465 C CA . LEU A 1 182 ? -11.927 3.041 25.192 1.00 98.50 182 LEU A CA 1
ATOM 1466 C C . LEU A 1 182 ? -11.643 1.855 26.122 1.00 98.50 182 LEU A C 1
ATOM 1468 O O . LEU A 1 182 ? -12.290 1.722 27.158 1.00 98.50 182 LEU A O 1
ATOM 1472 N N . ILE A 1 183 ? -10.667 1.003 25.790 1.00 97.75 183 ILE A N 1
ATOM 1473 C CA . ILE A 1 183 ? -10.235 -0.083 26.681 1.00 97.75 183 ILE A CA 1
ATOM 1474 C C . ILE A 1 183 ? -9.652 0.489 27.975 1.00 97.75 183 ILE A C 1
ATOM 1476 O O . ILE A 1 183 ? -9.970 -0.028 29.047 1.00 97.75 183 ILE A O 1
ATOM 1480 N N . GLN A 1 184 ? -8.840 1.548 27.886 1.00 97.94 184 GLN A N 1
ATOM 1481 C CA . GLN A 1 184 ? -8.304 2.223 29.065 1.00 97.94 184 GLN A CA 1
ATOM 1482 C C . GLN A 1 184 ? -9.433 2.809 29.922 1.00 97.94 184 GLN A C 1
ATOM 1484 O O . GLN A 1 184 ? -9.514 2.493 31.104 1.00 97.94 184 GLN A O 1
ATOM 1489 N N . MET A 1 185 ? -10.382 3.522 29.308 1.00 98.12 185 MET A N 1
ATOM 1490 C CA . MET A 1 185 ? -11.572 4.033 29.996 1.00 98.12 185 MET A CA 1
ATOM 1491 C C . MET A 1 185 ? -12.343 2.925 30.726 1.00 98.12 185 MET A C 1
ATOM 1493 O O . MET A 1 185 ? -12.682 3.073 31.894 1.00 98.12 185 MET A O 1
ATOM 1497 N N . ILE A 1 186 ? -12.579 1.777 30.081 1.00 98.00 186 ILE A N 1
ATOM 1498 C CA . ILE A 1 186 ? -13.270 0.639 30.709 1.00 98.00 186 ILE A CA 1
ATOM 1499 C C . ILE A 1 186 ? -12.489 0.071 31.897 1.00 98.00 186 ILE A C 1
ATOM 1501 O O . ILE A 1 186 ? -13.101 -0.351 32.879 1.00 98.00 186 ILE A O 1
ATOM 1505 N N . ASN A 1 187 ? -11.157 0.021 31.819 1.00 97.38 187 ASN A N 1
ATOM 1506 C CA . ASN A 1 187 ? -10.332 -0.480 32.918 1.00 97.38 187 ASN A CA 1
ATOM 1507 C C . ASN A 1 187 ? -10.495 0.370 34.179 1.00 97.38 187 ASN A C 1
ATOM 1509 O O . ASN A 1 187 ? -10.593 -0.197 35.269 1.00 97.38 187 ASN A O 1
ATOM 1513 N N . ASP A 1 188 ? -10.591 1.686 34.017 1.00 97.62 188 ASP A N 1
ATOM 1514 C CA . ASP A 1 188 ? -10.609 2.638 35.128 1.00 97.62 188 ASP A CA 1
ATOM 1515 C C . ASP A 1 188 ? -11.989 2.746 35.803 1.00 97.62 188 ASP A C 1
ATOM 1517 O O . ASP A 1 188 ? -12.081 3.093 36.984 1.00 97.62 188 ASP A O 1
ATOM 1521 N N . LEU A 1 189 ? -13.068 2.367 35.106 1.00 97.19 189 LEU A N 1
ATOM 1522 C CA . LEU A 1 189 ? -14.426 2.352 35.659 1.00 97.19 189 LEU A CA 1
ATOM 1523 C C . LEU A 1 189 ? -14.585 1.341 36.804 1.00 97.19 189 LEU A C 1
ATOM 1525 O O . LEU A 1 189 ? -14.111 0.206 36.743 1.00 97.19 189 LEU A O 1
ATOM 1529 N N . GLN A 1 190 ? -15.320 1.746 37.842 1.00 96.19 190 GLN A N 1
ATOM 1530 C CA . GLN A 1 190 ? -15.522 0.952 39.064 1.00 96.19 190 GLN A CA 1
ATOM 1531 C C . GLN A 1 190 ? -16.964 0.453 39.240 1.00 96.19 190 GLN A C 1
ATOM 1533 O O . GLN A 1 190 ? -17.239 -0.289 40.181 1.00 96.19 190 GLN A O 1
ATOM 1538 N N . LYS A 1 191 ? -17.889 0.834 38.347 1.00 96.12 191 LYS A N 1
ATOM 1539 C CA . LYS A 1 191 ? -19.303 0.432 38.405 1.00 96.12 191 LYS A CA 1
ATOM 1540 C C . LYS A 1 191 ? -19.746 -0.275 37.130 1.00 96.12 191 LYS A C 1
ATOM 1542 O O . LYS A 1 191 ? -19.434 0.182 36.030 1.00 96.12 191 LYS A O 1
ATOM 1547 N N . LYS A 1 192 ? -20.519 -1.356 37.277 1.00 94.00 192 LYS A N 1
ATOM 1548 C CA . LYS A 1 192 ? -21.020 -2.168 36.153 1.00 94.00 192 LYS A CA 1
ATOM 1549 C C . LYS A 1 192 ? -21.877 -1.332 35.200 1.00 94.00 192 LYS A C 1
ATOM 1551 O O . LYS A 1 192 ? -21.669 -1.358 33.992 1.00 94.00 192 LYS A O 1
ATOM 1556 N N . GLU A 1 193 ? -22.755 -0.500 35.753 1.00 94.25 193 GLU A N 1
ATOM 1557 C CA . GLU A 1 193 ? -23.700 0.332 35.002 1.00 94.25 193 GLU A CA 1
ATOM 1558 C C . GLU A 1 193 ? -22.998 1.413 34.171 1.00 94.25 193 GLU A C 1
ATOM 1560 O O . GLU A 1 193 ? -23.544 1.890 33.177 1.00 94.25 193 GLU A O 1
ATOM 1565 N N . GLU A 1 194 ? -21.806 1.843 34.591 1.00 96.62 194 GLU A N 1
ATOM 1566 C CA . GLU A 1 194 ? -20.986 2.793 33.838 1.00 96.62 194 GLU A CA 1
ATOM 1567 C C . GLU A 1 194 ? -20.271 2.082 32.683 1.00 96.62 194 GLU A C 1
ATOM 1569 O O . GLU A 1 194 ? -20.257 2.608 31.571 1.00 96.62 194 GLU A O 1
ATOM 1574 N N . VAL A 1 195 ? -19.757 0.864 32.909 1.00 96.69 195 VAL A N 1
ATOM 1575 C CA . VAL A 1 195 ? -19.122 0.045 31.862 1.00 96.69 195 VAL A CA 1
ATOM 1576 C C . VAL A 1 195 ? -20.124 -0.328 30.767 1.00 96.69 195 VAL A C 1
ATOM 1578 O O . VAL A 1 195 ? -19.806 -0.230 29.582 1.00 96.69 195 VAL A O 1
ATOM 1581 N N . ASP A 1 196 ? -21.352 -0.701 31.131 1.00 95.00 196 ASP A N 1
ATOM 1582 C CA . ASP A 1 196 ? -22.371 -1.115 30.159 1.00 95.00 196 ASP A CA 1
ATOM 1583 C C . ASP A 1 196 ? -22.810 -0.000 29.204 1.00 95.00 196 ASP A C 1
ATOM 1585 O O . ASP A 1 196 ? -23.190 -0.286 28.065 1.00 95.00 196 ASP A O 1
ATOM 1589 N N . LYS A 1 197 ? -22.696 1.264 29.627 1.00 96.44 197 LYS A N 1
ATOM 1590 C CA . LYS A 1 197 ? -23.003 2.440 28.797 1.00 96.44 197 LYS A CA 1
ATOM 1591 C C . LYS A 1 197 ? -21.937 2.734 27.747 1.00 96.44 197 LYS A C 1
ATOM 1593 O O . LYS A 1 197 ? -22.205 3.499 26.819 1.00 96.44 197 LYS A O 1
ATOM 1598 N N . ILE A 1 198 ? -20.734 2.178 27.887 1.00 97.69 198 ILE A N 1
ATOM 1599 C CA . ILE A 1 198 ? -19.668 2.408 26.915 1.00 97.69 198 ILE A CA 1
ATOM 1600 C C . ILE A 1 198 ? -20.017 1.695 25.604 1.00 97.69 198 ILE A C 1
ATOM 1602 O O . ILE A 1 198 ? -20.556 0.588 25.579 1.00 97.69 198 ILE A O 1
ATOM 1606 N N . SER A 1 199 ? -19.708 2.352 24.495 1.00 97.00 199 SER A N 1
ATOM 1607 C CA . SER A 1 199 ? -19.855 1.843 23.138 1.00 97.00 199 SER A CA 1
ATOM 1608 C C . SER A 1 199 ? -18.678 2.313 22.284 1.00 97.00 199 SER A C 1
ATOM 1610 O O . SER A 1 199 ? -17.903 3.184 22.683 1.00 97.00 199 SER A O 1
ATOM 1612 N N . ALA A 1 200 ? -18.564 1.784 21.065 1.00 96.88 200 ALA A N 1
ATOM 1613 C CA . ALA A 1 200 ? -17.569 2.261 20.104 1.00 96.88 200 ALA A CA 1
ATOM 1614 C C . ALA A 1 200 ? -17.736 3.751 19.746 1.00 96.88 200 ALA A C 1
ATOM 1616 O O . ALA A 1 200 ? -16.796 4.361 19.242 1.00 96.88 200 ALA A O 1
ATOM 1617 N N . ASP A 1 201 ? -18.896 4.351 20.018 1.00 97.00 201 ASP A N 1
ATOM 1618 C CA . ASP A 1 201 ? -19.229 5.743 19.697 1.00 97.00 201 ASP A CA 1
ATOM 1619 C C . ASP A 1 201 ? -19.227 6.662 20.923 1.00 97.00 201 ASP A C 1
ATOM 1621 O O . ASP A 1 201 ? -19.480 7.855 20.797 1.00 97.00 201 ASP A O 1
ATOM 1625 N N . THR A 1 202 ? -18.857 6.143 22.098 1.00 97.75 202 THR A N 1
ATOM 1626 C CA . THR A 1 202 ? -18.710 6.950 23.314 1.00 97.75 202 THR A CA 1
ATOM 1627 C C . THR A 1 202 ? -17.699 8.077 23.108 1.00 97.75 202 THR A C 1
ATOM 1629 O O . THR A 1 202 ? -16.575 7.851 22.653 1.00 97.75 202 THR A O 1
ATOM 1632 N N . GLU A 1 203 ? -18.102 9.303 23.424 1.00 97.12 203 GLU A N 1
ATOM 1633 C CA . GLU A 1 203 ? -17.239 10.475 23.323 1.00 97.12 203 GLU A CA 1
ATOM 1634 C C . GLU A 1 203 ? -16.041 10.345 24.274 1.00 97.12 203 GLU A C 1
ATOM 1636 O O . GLU A 1 203 ? -16.192 10.002 25.447 1.00 97.12 203 GLU A O 1
ATOM 1641 N N . LEU A 1 204 ? -14.839 10.589 23.748 1.00 97.12 204 LEU A N 1
ATOM 1642 C CA . LEU A 1 204 ? -13.617 10.594 24.546 1.00 97.12 204 LEU A CA 1
ATOM 1643 C C . LEU A 1 204 ? -13.410 11.996 25.114 1.00 97.12 204 LEU A C 1
ATOM 1645 O O . LEU A 1 204 ? -13.523 12.983 24.392 1.00 97.12 204 LEU A O 1
ATOM 1649 N N . SER A 1 205 ? -13.050 12.079 26.390 1.00 95.88 205 SER A N 1
ATOM 1650 C CA . SER A 1 205 ? -12.725 13.336 27.068 1.00 95.88 205 SER A CA 1
ATOM 1651 C C . SER A 1 205 ? -11.575 13.134 28.056 1.00 95.88 205 SER A C 1
ATOM 1653 O O . SER A 1 205 ? -11.212 11.996 28.365 1.00 95.88 205 SER A O 1
ATOM 1655 N N . GLY A 1 206 ? -10.974 14.238 28.512 1.00 97.75 206 GLY A N 1
ATOM 1656 C CA . GLY A 1 206 ? -9.857 14.220 29.459 1.00 97.75 206 GLY A CA 1
ATOM 1657 C C . GLY A 1 206 ? -8.681 13.366 28.976 1.00 97.75 206 GLY A C 1
ATOM 1658 O O . GLY A 1 206 ? -8.324 13.389 27.796 1.00 97.75 206 GLY A O 1
ATOM 1659 N N . GLU A 1 207 ? -8.120 12.569 29.884 1.00 97.88 207 GLU A N 1
ATOM 1660 C CA . GLU A 1 207 ? -6.947 11.724 29.627 1.00 97.88 207 GLU A CA 1
ATOM 1661 C C . GLU A 1 207 ? -7.152 10.693 28.500 1.00 97.88 207 GLU A C 1
ATOM 1663 O O . GLU A 1 207 ? -6.209 10.356 27.784 1.00 97.88 207 GLU A O 1
ATOM 1668 N N . TYR A 1 208 ? -8.383 10.225 28.264 1.00 98.19 208 TYR A N 1
ATOM 1669 C CA . TYR A 1 208 ? -8.670 9.253 27.200 1.00 98.19 208 TYR A CA 1
ATOM 1670 C C . TYR A 1 208 ? -8.628 9.883 25.805 1.00 98.19 208 TYR A C 1
ATOM 1672 O O . TYR A 1 208 ? -8.216 9.230 24.836 1.00 98.19 208 TYR A O 1
ATOM 1680 N N . LEU A 1 209 ? -9.038 11.153 25.703 1.00 98.44 209 LEU A N 1
ATOM 1681 C CA . LEU A 1 209 ? -8.911 11.944 24.480 1.00 98.44 209 LEU A CA 1
ATOM 1682 C C . LEU A 1 209 ? -7.446 12.314 24.226 1.00 98.44 209 LEU A C 1
ATOM 1684 O O . LEU A 1 209 ? -6.980 12.207 23.094 1.00 98.44 209 LEU A O 1
ATOM 1688 N N . GLU A 1 210 ? -6.702 12.680 25.270 1.00 98.38 210 GLU A N 1
ATOM 1689 C CA . GLU A 1 210 ? -5.257 12.921 25.173 1.00 98.38 210 GLU A CA 1
ATOM 1690 C C . GLU A 1 210 ? -4.506 11.667 24.707 1.00 98.38 210 GLU A C 1
ATOM 1692 O O . GLU A 1 210 ? -3.682 11.744 23.794 1.00 98.38 210 GLU A O 1
ATOM 1697 N N . LEU A 1 211 ? -4.839 10.495 25.261 1.00 98.19 211 LEU A N 1
ATOM 1698 C CA . LEU A 1 211 ? -4.279 9.210 24.841 1.00 98.19 211 LEU A CA 1
ATOM 1699 C C . LEU A 1 211 ? -4.586 8.904 23.370 1.00 98.19 211 LEU A C 1
ATOM 1701 O O . LEU A 1 211 ? -3.698 8.454 22.643 1.00 98.19 211 LEU A O 1
ATOM 1705 N N . TYR A 1 212 ? -5.820 9.167 22.932 1.00 98.62 212 TYR A N 1
ATOM 1706 C CA . TYR A 1 212 ? -6.230 8.991 21.540 1.00 98.62 212 TYR A CA 1
ATOM 1707 C C . TYR A 1 212 ? -5.412 9.897 20.615 1.00 98.62 212 TYR A C 1
ATOM 1709 O O . TYR A 1 212 ? -4.764 9.406 19.694 1.00 98.62 212 TYR A O 1
ATOM 1717 N N . ASN A 1 213 ? -5.375 11.201 20.904 1.00 98.31 213 ASN A N 1
ATOM 1718 C CA . ASN A 1 213 ? -4.669 12.189 20.091 1.00 98.31 213 ASN A CA 1
ATOM 1719 C C . ASN A 1 213 ? -3.170 11.891 20.011 1.00 98.31 213 ASN A C 1
ATOM 1721 O O . ASN A 1 213 ? -2.585 11.963 18.933 1.00 98.31 213 ASN A O 1
ATOM 1725 N N . LYS A 1 214 ? -2.552 11.500 21.132 1.00 98.06 214 LYS A N 1
ATOM 1726 C CA . LYS A 1 214 ? -1.137 11.121 21.175 1.00 98.06 214 LYS A CA 1
ATOM 1727 C C . LYS A 1 214 ? -0.840 9.938 20.251 1.00 98.06 214 LYS A C 1
ATOM 1729 O O . LYS A 1 214 ? 0.150 9.974 19.526 1.00 98.06 214 LYS A O 1
ATOM 1734 N N . LYS A 1 215 ? -1.680 8.898 20.275 1.00 97.25 215 LYS A N 1
ATOM 1735 C CA . LYS A 1 215 ? -1.499 7.702 19.435 1.00 97.25 215 LYS A CA 1
ATOM 1736 C C . LYS A 1 215 ? -1.736 7.992 17.962 1.00 97.25 215 LYS A C 1
ATOM 1738 O O . LYS A 1 215 ? -0.927 7.566 17.144 1.00 97.25 215 LYS A O 1
ATOM 1743 N N . VAL A 1 216 ? -2.784 8.754 17.644 1.00 98.12 216 VAL A N 1
ATOM 1744 C CA . VAL A 1 216 ? -3.041 9.206 16.272 1.00 98.12 216 VAL A CA 1
ATOM 1745 C C . VAL A 1 216 ? -1.851 10.001 15.749 1.00 98.12 216 VAL A C 1
ATOM 1747 O O . VAL A 1 216 ? -1.312 9.631 14.716 1.00 98.12 216 VAL A O 1
ATOM 1750 N N . SER A 1 217 ? -1.383 11.012 16.489 1.00 95.56 217 SER A N 1
ATOM 1751 C CA . SER A 1 217 ? -0.226 11.824 16.090 1.00 95.56 217 SER A CA 1
ATOM 1752 C C . SER A 1 217 ? 1.002 10.956 15.827 1.00 95.56 217 SER A C 1
ATOM 1754 O O . SER A 1 217 ? 1.579 11.025 14.751 1.00 95.56 217 SER A O 1
ATOM 1756 N N . GLN A 1 218 ? 1.358 10.078 16.769 1.00 95.12 218 GLN A N 1
ATOM 1757 C CA . GLN A 1 218 ? 2.532 9.217 16.632 1.00 95.12 218 GLN A CA 1
ATOM 1758 C C . GLN A 1 218 ? 2.454 8.300 15.400 1.00 95.12 218 GLN A C 1
ATOM 1760 O O . GLN A 1 218 ? 3.451 8.105 14.710 1.00 95.12 218 GLN A O 1
ATOM 1765 N N . GLN A 1 219 ? 1.293 7.700 15.133 1.00 96.00 219 GLN A N 1
ATOM 1766 C CA . GLN A 1 219 ? 1.124 6.795 13.995 1.00 96.00 219 GLN A CA 1
ATOM 1767 C C . GLN A 1 219 ? 1.030 7.547 12.662 1.00 96.00 219 GLN A C 1
ATOM 1769 O O . GLN A 1 219 ? 1.528 7.060 11.649 1.00 96.00 219 GLN A O 1
ATOM 1774 N N . GLU A 1 220 ? 0.425 8.737 12.643 1.00 95.88 220 GLU A N 1
ATOM 1775 C CA . GLU A 1 220 ? 0.416 9.592 11.454 1.00 95.88 220 GLU A CA 1
ATOM 1776 C C . GLU A 1 220 ? 1.819 10.102 11.109 1.00 95.88 220 GLU A C 1
ATOM 1778 O O . GLU A 1 220 ? 2.159 10.149 9.928 1.00 95.88 220 GLU A O 1
ATOM 1783 N N . ASP A 1 221 ? 2.654 10.406 12.106 1.00 92.19 221 ASP A N 1
ATOM 1784 C CA . ASP A 1 221 ? 4.064 10.750 11.891 1.00 92.19 221 ASP A CA 1
ATOM 1785 C C . ASP A 1 221 ? 4.809 9.589 11.212 1.00 92.19 221 ASP A C 1
ATOM 1787 O O . ASP A 1 221 ? 5.434 9.787 10.170 1.00 92.19 221 ASP A O 1
ATOM 1791 N N . ILE A 1 222 ? 4.642 8.354 11.706 1.00 91.94 222 ILE A N 1
ATOM 1792 C CA . ILE A 1 222 ? 5.219 7.145 11.086 1.00 91.94 222 ILE A CA 1
ATOM 1793 C C . ILE A 1 222 ? 4.711 6.953 9.648 1.00 91.94 222 ILE A C 1
ATOM 1795 O O . ILE A 1 222 ? 5.488 6.616 8.750 1.00 91.94 222 ILE A O 1
ATOM 1799 N N . LEU A 1 223 ? 3.412 7.158 9.402 1.00 94.00 223 LEU A N 1
ATOM 1800 C CA . LEU A 1 223 ? 2.830 7.067 8.061 1.00 94.00 223 LEU A CA 1
ATOM 1801 C C . LEU A 1 223 ? 3.445 8.109 7.117 1.00 94.00 223 LEU A C 1
ATOM 1803 O O . LEU A 1 223 ? 3.770 7.787 5.972 1.00 94.00 223 LEU A O 1
ATOM 1807 N N . ASN A 1 224 ? 3.623 9.343 7.586 1.00 89.44 224 ASN A N 1
ATOM 1808 C CA . ASN A 1 224 ? 4.227 10.421 6.808 1.00 89.44 224 ASN A CA 1
ATOM 1809 C C . ASN A 1 224 ? 5.703 10.136 6.501 1.00 89.44 224 ASN A C 1
ATOM 1811 O O . ASN A 1 224 ? 6.108 10.267 5.346 1.00 89.44 224 ASN A O 1
ATOM 1815 N N . GLU A 1 225 ? 6.480 9.680 7.485 1.00 87.44 225 GLU A N 1
ATOM 1816 C CA . GLU A 1 225 ? 7.876 9.266 7.295 1.00 87.44 225 GLU A CA 1
ATOM 1817 C C . GLU A 1 225 ? 7.993 8.099 6.310 1.00 87.44 225 GLU A C 1
ATOM 1819 O O . GLU A 1 225 ? 8.827 8.127 5.407 1.00 87.44 225 GLU A O 1
ATOM 1824 N N . THR A 1 226 ? 7.113 7.100 6.419 1.00 89.00 226 THR A N 1
ATOM 1825 C CA . THR A 1 226 ? 7.082 5.953 5.499 1.00 89.00 226 THR A CA 1
ATOM 1826 C C . THR A 1 226 ? 6.801 6.404 4.069 1.00 89.00 226 THR A C 1
ATOM 1828 O O . THR A 1 226 ? 7.476 5.975 3.136 1.00 89.00 226 THR A O 1
ATOM 1831 N N . LYS A 1 227 ? 5.824 7.295 3.874 1.00 91.94 227 LYS A N 1
ATOM 1832 C CA . LYS A 1 227 ? 5.515 7.842 2.548 1.00 91.94 227 LYS A CA 1
ATOM 1833 C C . LYS A 1 227 ? 6.685 8.641 1.980 1.00 91.94 227 LYS A C 1
ATOM 1835 O O . LYS A 1 227 ? 7.026 8.440 0.818 1.00 91.94 227 LYS A O 1
ATOM 1840 N N . LEU A 1 228 ? 7.320 9.480 2.801 1.00 84.56 228 LEU A N 1
ATOM 1841 C CA . LEU A 1 228 ? 8.500 10.250 2.407 1.00 84.56 228 LEU A CA 1
ATOM 1842 C C . LEU A 1 228 ? 9.670 9.332 2.029 1.00 84.56 228 LEU A C 1
ATOM 1844 O O . LEU A 1 228 ? 10.371 9.603 1.063 1.00 84.56 228 LEU A O 1
ATOM 1848 N N . PHE A 1 229 ? 9.860 8.223 2.746 1.00 82.75 229 PHE A N 1
ATOM 1849 C CA . PHE A 1 229 ? 10.874 7.220 2.421 1.00 82.75 229 PHE A CA 1
ATOM 1850 C C . PHE A 1 229 ? 10.610 6.539 1.071 1.00 82.75 229 PHE A C 1
ATOM 1852 O O . PHE A 1 229 ? 11.538 6.357 0.285 1.00 82.75 229 PHE A O 1
ATOM 1859 N N . VAL A 1 230 ? 9.353 6.198 0.766 1.00 87.56 230 VAL A N 1
ATOM 1860 C CA . VAL A 1 230 ? 8.973 5.639 -0.544 1.00 87.56 230 VAL A CA 1
ATOM 1861 C C . VAL A 1 230 ? 9.253 6.646 -1.667 1.00 87.56 230 VAL A C 1
ATOM 1863 O O . VAL A 1 230 ? 9.868 6.284 -2.668 1.00 87.56 230 VAL A O 1
ATOM 1866 N N . GLU A 1 231 ? 8.890 7.917 -1.482 1.00 84.75 231 GLU A N 1
ATOM 1867 C CA . GLU A 1 231 ? 9.198 8.991 -2.439 1.00 84.75 231 GLU A CA 1
ATOM 1868 C C . GLU A 1 231 ? 10.709 9.199 -2.608 1.00 84.75 231 GLU A C 1
ATOM 1870 O O . GLU A 1 231 ? 11.209 9.268 -3.729 1.00 84.75 231 GLU A O 1
ATOM 1875 N N . PHE A 1 232 ? 11.461 9.231 -1.506 1.00 74.56 232 PHE A N 1
ATOM 1876 C CA . PHE A 1 232 ? 12.915 9.368 -1.534 1.00 74.56 232 PHE A CA 1
ATOM 1877 C C . PHE A 1 232 ? 13.580 8.218 -2.294 1.00 74.56 232 PHE A C 1
ATOM 1879 O O . PHE A 1 232 ? 14.443 8.459 -3.134 1.00 74.56 232 PHE A O 1
ATOM 1886 N N . ASN A 1 233 ? 13.160 6.975 -2.052 1.00 78.50 233 ASN A N 1
ATOM 1887 C CA . ASN A 1 233 ? 13.683 5.814 -2.771 1.00 78.50 233 ASN A CA 1
ATOM 1888 C C . ASN A 1 233 ? 13.338 5.850 -4.262 1.00 78.50 233 ASN A C 1
ATOM 1890 O O . ASN A 1 233 ? 14.170 5.459 -5.075 1.00 78.50 233 ASN A O 1
ATOM 1894 N N . SER A 1 234 ? 12.159 6.356 -4.636 1.00 81.44 234 SER A N 1
ATOM 1895 C CA . SER A 1 234 ? 11.830 6.605 -6.046 1.00 81.44 234 SER A CA 1
ATOM 1896 C C . SER A 1 234 ? 12.822 7.584 -6.684 1.00 81.44 234 SER A C 1
ATOM 1898 O O . SER A 1 234 ? 13.397 7.301 -7.734 1.00 81.44 234 SER A O 1
ATOM 1900 N N . ILE A 1 235 ? 13.133 8.687 -5.995 1.00 74.19 235 ILE A N 1
ATOM 1901 C CA . ILE A 1 235 ? 14.125 9.669 -6.458 1.00 74.19 235 ILE A CA 1
ATOM 1902 C C . ILE A 1 235 ? 15.527 9.046 -6.556 1.00 74.19 235 ILE A C 1
ATOM 1904 O O . ILE A 1 235 ? 16.225 9.278 -7.540 1.00 74.19 235 ILE A O 1
ATOM 1908 N N . GLN A 1 236 ? 15.947 8.240 -5.575 1.00 71.38 236 GLN A N 1
ATOM 1909 C CA . GLN A 1 236 ? 17.236 7.537 -5.622 1.00 71.38 236 GLN A CA 1
ATOM 1910 C C . GLN A 1 236 ? 17.311 6.556 -6.794 1.00 71.38 236 GLN A C 1
ATOM 1912 O O . GLN A 1 236 ? 18.323 6.528 -7.487 1.00 71.38 236 GLN A O 1
ATOM 1917 N N . ASN A 1 237 ? 16.245 5.794 -7.048 1.00 70.06 237 ASN A N 1
ATOM 1918 C CA . ASN A 1 237 ? 16.175 4.896 -8.198 1.00 70.06 237 ASN A CA 1
ATOM 1919 C C . ASN A 1 237 ? 16.320 5.678 -9.507 1.00 70.06 237 ASN A C 1
ATOM 1921 O O . ASN A 1 237 ? 17.108 5.279 -10.359 1.00 70.06 237 ASN A O 1
ATOM 1925 N N . ASN A 1 238 ? 15.642 6.823 -9.633 1.00 70.56 238 ASN A N 1
ATOM 1926 C CA . ASN A 1 238 ? 15.775 7.697 -10.799 1.00 70.56 238 ASN A CA 1
ATOM 1927 C C . ASN A 1 238 ? 17.192 8.260 -10.949 1.00 70.56 238 ASN A C 1
ATOM 1929 O O . ASN A 1 238 ? 17.716 8.290 -12.056 1.00 70.56 238 ASN A O 1
ATOM 1933 N N . MET A 1 239 ? 17.851 8.649 -9.855 1.00 70.62 239 MET A N 1
ATOM 1934 C CA . MET A 1 239 ? 19.251 9.076 -9.919 1.00 70.62 239 MET A CA 1
ATOM 1935 C C . MET A 1 239 ? 20.188 7.931 -10.315 1.00 70.62 239 MET A C 1
ATOM 1937 O O . MET A 1 239 ? 21.097 8.141 -11.111 1.00 70.62 239 MET A O 1
ATOM 1941 N N . ALA A 1 240 ? 19.941 6.711 -9.836 1.00 74.31 240 ALA A N 1
ATOM 1942 C CA . ALA A 1 240 ? 20.716 5.538 -10.228 1.00 74.31 240 ALA A CA 1
ATOM 1943 C C . ALA A 1 240 ? 20.557 5.189 -11.721 1.00 74.31 240 ALA A C 1
ATOM 1945 O O . ALA A 1 240 ? 21.478 4.609 -12.297 1.00 74.31 240 ALA A O 1
ATOM 1946 N N . LEU A 1 241 ? 19.452 5.581 -12.383 1.00 75.81 241 LEU A N 1
ATOM 1947 C CA . LEU A 1 241 ? 19.301 5.436 -13.843 1.00 75.81 241 LEU A CA 1
ATOM 1948 C C . LEU A 1 241 ? 20.406 6.160 -14.618 1.00 75.81 241 LEU A C 1
ATOM 1950 O O . LEU A 1 241 ? 20.745 5.757 -15.736 1.00 75.81 241 LEU A O 1
ATOM 1954 N N . TYR A 1 242 ? 20.958 7.227 -14.045 1.00 77.25 242 TYR A N 1
ATOM 1955 C CA . TYR A 1 242 ? 22.007 8.019 -14.672 1.00 77.25 242 TYR A CA 1
ATOM 1956 C C . TYR A 1 242 ? 23.373 7.328 -14.640 1.00 77.25 242 TYR A C 1
ATOM 1958 O O . TYR A 1 242 ? 24.172 7.524 -15.556 1.00 77.25 242 TYR A O 1
ATOM 1966 N N . ASP A 1 243 ? 23.602 6.450 -13.663 1.00 83.19 243 ASP A N 1
ATOM 1967 C CA . ASP A 1 243 ? 24.846 5.688 -13.518 1.00 83.19 243 ASP A CA 1
ATOM 1968 C C . ASP A 1 243 ? 24.843 4.370 -14.310 1.00 83.19 243 ASP A C 1
ATOM 1970 O O . ASP A 1 243 ? 25.867 3.686 -14.398 1.00 83.19 243 ASP A O 1
ATOM 1974 N N . LEU A 1 244 ? 23.705 3.992 -14.907 1.00 86.88 244 LEU A N 1
ATOM 1975 C CA . LEU A 1 244 ? 23.617 2.776 -15.710 1.00 86.88 244 LEU A CA 1
ATOM 1976 C C . LEU A 1 244 ? 24.492 2.880 -16.961 1.00 86.88 244 LEU A C 1
ATOM 1978 O O . LEU A 1 244 ? 24.481 3.876 -17.695 1.00 86.88 244 LEU A O 1
ATOM 1982 N N . THR A 1 245 ? 25.216 1.799 -17.241 1.00 88.56 245 THR A N 1
ATOM 1983 C CA . THR A 1 245 ? 25.865 1.597 -18.541 1.00 88.56 245 THR A CA 1
ATOM 1984 C C . THR A 1 245 ? 24.812 1.413 -19.636 1.00 88.56 245 THR A C 1
ATOM 1986 O O . THR A 1 245 ? 23.677 1.040 -19.348 1.00 88.56 245 THR A O 1
ATOM 1989 N N . ASP A 1 246 ? 25.180 1.628 -20.900 1.00 88.94 246 ASP A N 1
ATOM 1990 C CA . ASP A 1 246 ? 24.261 1.448 -22.037 1.00 88.94 246 ASP A CA 1
ATOM 1991 C C . ASP A 1 246 ? 23.639 0.034 -22.070 1.00 88.94 246 ASP A C 1
ATOM 1993 O O . ASP A 1 246 ? 22.433 -0.101 -22.271 1.00 88.94 246 ASP A O 1
ATOM 1997 N N . ASP A 1 247 ? 24.423 -1.001 -21.742 1.00 84.75 247 ASP A N 1
ATOM 1998 C CA . ASP A 1 247 ? 23.950 -2.392 -21.667 1.00 84.75 247 ASP A CA 1
ATOM 1999 C C . ASP A 1 247 ? 22.918 -2.603 -20.548 1.00 84.75 247 ASP A C 1
ATOM 2001 O O . ASP A 1 247 ? 22.041 -3.446 -20.668 1.00 84.75 247 ASP A O 1
ATOM 2005 N N . GLN A 1 248 ? 23.014 -1.865 -19.440 1.00 86.56 248 GLN A N 1
ATOM 2006 C CA . GLN A 1 248 ? 22.059 -1.966 -18.331 1.00 86.56 248 GLN A CA 1
ATOM 2007 C C . GLN A 1 248 ? 20.811 -1.120 -18.586 1.00 86.56 248 GLN A C 1
ATOM 2009 O O . GLN A 1 248 ? 19.701 -1.542 -18.266 1.00 86.56 248 GLN A O 1
ATOM 2014 N N . ALA A 1 249 ? 20.993 0.062 -19.176 1.00 87.94 249 ALA A N 1
ATOM 2015 C CA . ALA A 1 249 ? 19.929 1.014 -19.451 1.00 87.94 249 ALA A CA 1
ATOM 2016 C C . ALA A 1 249 ? 18.857 0.428 -20.381 1.00 87.94 249 ALA A C 1
ATOM 2018 O O . ALA A 1 249 ? 17.674 0.703 -20.194 1.00 87.94 249 ALA A O 1
ATOM 2019 N N . ILE A 1 250 ? 19.242 -0.422 -21.341 1.00 86.31 250 ILE A N 1
ATOM 2020 C CA . ILE A 1 250 ? 18.292 -1.016 -22.289 1.00 86.31 250 ILE A CA 1
ATOM 2021 C C . ILE A 1 250 ? 17.270 -1.952 -21.616 1.00 86.31 250 ILE A C 1
ATOM 2023 O O . ILE A 1 250 ? 16.109 -1.971 -22.022 1.00 86.31 250 ILE A O 1
ATOM 2027 N N . PHE A 1 251 ? 17.651 -2.650 -20.536 1.00 81.50 251 PHE A N 1
ATOM 2028 C CA . PHE A 1 251 ? 16.750 -3.537 -19.780 1.00 81.50 251 PHE A CA 1
ATOM 2029 C C . PHE A 1 251 ? 15.691 -2.784 -18.975 1.00 81.50 251 PHE A C 1
ATOM 2031 O O . PHE A 1 251 ? 14.665 -3.354 -18.613 1.00 81.50 251 PHE A O 1
ATOM 2038 N N . VAL A 1 252 ? 15.942 -1.508 -18.687 1.00 83.81 252 VAL A N 1
ATOM 2039 C CA . VAL A 1 252 ? 15.034 -0.629 -17.945 1.00 83.81 252 VAL A CA 1
ATOM 2040 C C . VAL A 1 252 ? 14.616 0.574 -18.787 1.00 83.81 252 VAL A C 1
ATOM 2042 O O . VAL A 1 252 ? 14.257 1.614 -18.238 1.00 83.81 252 VAL A O 1
ATOM 2045 N N . LYS A 1 253 ? 14.660 0.442 -20.124 1.00 86.12 253 LYS A N 1
ATOM 2046 C CA . LYS A 1 253 ? 14.426 1.550 -21.061 1.00 86.12 253 LYS A CA 1
ATOM 2047 C C . LYS A 1 253 ? 13.124 2.297 -20.767 1.00 86.12 253 LYS A C 1
ATOM 2049 O O . LYS A 1 253 ? 13.104 3.519 -20.809 1.00 86.12 253 LYS A O 1
ATOM 2054 N N . ASP A 1 254 ? 12.087 1.580 -20.339 1.00 83.75 254 ASP A N 1
ATOM 2055 C CA . ASP A 1 254 ? 10.763 2.116 -20.009 1.00 83.75 254 ASP A CA 1
ATOM 2056 C C . ASP A 1 254 ? 10.732 3.081 -18.805 1.00 83.75 254 ASP A C 1
ATOM 2058 O O . ASP A 1 254 ? 9.664 3.614 -18.493 1.00 83.75 254 ASP A O 1
ATOM 2062 N N . LEU A 1 255 ? 11.850 3.252 -18.089 1.00 83.44 255 LEU A N 1
ATOM 2063 C CA . LEU A 1 255 ? 12.015 4.228 -17.006 1.00 83.44 255 LEU A CA 1
ATOM 2064 C C . LEU A 1 255 ? 12.610 5.563 -17.489 1.00 83.44 255 LEU A C 1
ATOM 2066 O O . LEU A 1 255 ? 12.576 6.547 -16.753 1.00 83.44 255 LEU A O 1
ATOM 2070 N N . TYR A 1 256 ? 13.148 5.626 -18.710 1.00 86.81 256 TYR A N 1
ATOM 2071 C CA . TYR A 1 256 ? 13.646 6.872 -19.297 1.00 86.81 256 TYR A CA 1
ATOM 2072 C C . TYR A 1 256 ? 12.513 7.671 -19.959 1.00 86.81 256 TYR A C 1
ATOM 2074 O O . TYR A 1 256 ? 11.536 7.115 -20.459 1.00 86.81 256 TYR A O 1
ATOM 2082 N N . LYS A 1 257 ? 12.661 9.001 -19.993 1.00 91.06 257 LYS A N 1
ATOM 2083 C CA . LYS A 1 257 ? 11.702 9.912 -20.642 1.00 91.06 257 LYS A CA 1
ATOM 2084 C C . LYS A 1 257 ? 11.622 9.652 -22.149 1.00 91.06 257 LYS A C 1
ATOM 2086 O O . LYS A 1 257 ? 12.642 9.350 -22.780 1.00 91.06 257 LYS A O 1
ATOM 2091 N N . ASN A 1 258 ? 10.439 9.832 -22.733 1.00 93.69 258 ASN A N 1
ATOM 2092 C CA . ASN A 1 258 ? 10.303 9.856 -24.186 1.00 93.69 258 ASN A CA 1
ATOM 2093 C C . ASN A 1 258 ? 10.800 11.198 -24.722 1.00 93.69 258 ASN A C 1
ATOM 2095 O O . ASN A 1 258 ? 10.588 12.243 -24.108 1.00 93.69 258 ASN A O 1
ATOM 2099 N N . TRP A 1 259 ? 11.456 11.179 -25.878 1.00 95.62 259 TRP A N 1
ATOM 2100 C CA . TRP A 1 259 ? 11.889 12.394 -26.564 1.00 95.62 259 TRP A CA 1
ATOM 2101 C C . TRP A 1 259 ? 10.694 13.297 -26.891 1.00 95.62 259 TRP A C 1
ATOM 2103 O O . TRP A 1 259 ? 10.802 14.521 -26.864 1.00 95.62 259 TRP A O 1
ATOM 2113 N N . GLU A 1 260 ? 9.537 12.700 -27.173 1.00 95.19 260 GLU A N 1
ATOM 2114 C CA . GLU A 1 260 ? 8.276 13.367 -27.478 1.00 95.19 260 GLU A CA 1
ATOM 2115 C C . GLU A 1 260 ? 7.738 14.210 -26.316 1.00 95.19 260 GLU A C 1
ATOM 2117 O O . GLU A 1 260 ? 7.112 15.234 -26.585 1.00 95.19 260 GLU A O 1
ATOM 2122 N N . ASP A 1 261 ? 8.029 13.825 -25.070 1.00 93.88 261 ASP A N 1
ATOM 2123 C CA . ASP A 1 261 ? 7.508 14.478 -23.862 1.00 93.88 261 ASP A CA 1
ATOM 2124 C C . ASP A 1 261 ? 8.239 15.794 -23.532 1.00 93.88 261 ASP A C 1
ATOM 2126 O O . ASP A 1 261 ? 7.701 16.640 -22.818 1.00 93.88 261 ASP A O 1
ATOM 2130 N N . ASP A 1 262 ? 9.455 15.994 -24.056 1.00 95.50 262 ASP A N 1
ATOM 2131 C CA . ASP A 1 262 ? 10.207 17.239 -23.865 1.00 95.50 262 ASP A CA 1
ATOM 2132 C C . ASP A 1 262 ? 9.589 18.399 -24.674 1.00 95.50 262 ASP A C 1
ATOM 2134 O O . ASP A 1 262 ? 9.088 18.217 -25.784 1.00 95.50 262 ASP A O 1
ATOM 2138 N N . GLU A 1 263 ? 9.679 19.634 -24.185 1.00 94.62 263 GLU A N 1
ATOM 2139 C CA . GLU A 1 263 ? 9.162 20.800 -24.915 1.00 94.62 263 GLU A CA 1
ATOM 2140 C C . GLU A 1 263 ? 10.019 21.156 -26.148 1.00 94.62 263 GLU A C 1
ATOM 2142 O O . GLU A 1 263 ? 11.242 20.990 -26.162 1.00 94.62 263 GLU A O 1
ATOM 2147 N N . ASP A 1 264 ? 9.397 21.697 -27.201 1.00 94.38 264 ASP A N 1
ATOM 2148 C CA . ASP A 1 264 ? 10.140 22.220 -28.354 1.00 94.38 264 ASP A CA 1
ATOM 2149 C C . ASP A 1 264 ? 11.113 23.329 -27.909 1.00 94.38 264 ASP A C 1
ATOM 2151 O O . ASP A 1 264 ? 10.730 24.296 -27.251 1.00 94.38 264 ASP A O 1
ATOM 2155 N N . GLY A 1 265 ? 12.389 23.204 -28.287 1.00 95.00 265 GLY A N 1
ATOM 2156 C CA . GLY A 1 265 ? 13.456 24.106 -27.843 1.00 95.00 265 GLY A CA 1
ATOM 2157 C C . GLY A 1 265 ? 14.153 23.714 -26.533 1.00 95.00 265 GLY A C 1
ATOM 2158 O O . GLY A 1 265 ? 15.108 24.408 -26.162 1.00 95.00 265 GLY A O 1
ATOM 2159 N N . TYR A 1 266 ? 13.744 22.610 -25.887 1.00 97.00 266 TYR A N 1
ATOM 2160 C CA . TYR A 1 266 ? 14.450 22.007 -24.750 1.00 97.00 266 TYR A CA 1
ATOM 2161 C C . TYR A 1 266 ? 15.943 21.840 -25.057 1.00 97.00 266 TYR A C 1
ATOM 2163 O O . TYR A 1 266 ? 16.315 21.441 -26.161 1.00 97.00 266 TYR A O 1
ATOM 2171 N N . GLU A 1 267 ? 16.810 22.187 -24.111 1.00 97.75 267 GLU A N 1
ATOM 2172 C CA . GLU A 1 267 ? 18.261 22.195 -24.297 1.00 97.75 267 GLU A CA 1
ATOM 2173 C C . GLU A 1 267 ? 18.876 20.930 -23.707 1.00 97.75 267 GLU A C 1
ATOM 2175 O O . GLU A 1 267 ? 18.943 20.785 -22.494 1.00 97.75 267 GLU A O 1
ATOM 2180 N N . TYR A 1 268 ? 19.332 20.030 -24.576 1.00 97.62 268 TYR A N 1
ATOM 2181 C CA . TYR A 1 268 ? 20.043 18.823 -24.181 1.00 97.62 268 TYR A CA 1
ATOM 2182 C C . TYR A 1 268 ? 21.519 19.133 -23.925 1.00 97.62 268 TYR A C 1
ATOM 2184 O O . TYR A 1 268 ? 22.212 19.649 -24.814 1.00 97.62 268 TYR A O 1
ATOM 2192 N N . ASP A 1 269 ? 22.016 18.755 -22.747 1.00 96.81 269 ASP A N 1
ATOM 2193 C CA . ASP A 1 269 ? 23.428 18.866 -22.372 1.00 96.81 269 ASP A CA 1
ATOM 2194 C C . ASP A 1 269 ? 24.023 17.493 -22.033 1.00 96.81 269 ASP A C 1
ATOM 2196 O O . ASP A 1 269 ? 23.545 16.793 -21.148 1.00 96.81 269 ASP A O 1
ATOM 2200 N N . ILE A 1 270 ? 25.123 17.117 -22.690 1.00 94.25 270 ILE A N 1
ATOM 2201 C CA . ILE A 1 270 ? 25.851 15.869 -22.422 1.00 94.25 270 ILE A CA 1
ATOM 2202 C C . ILE A 1 270 ? 26.435 15.804 -21.004 1.00 94.25 270 ILE A C 1
ATOM 2204 O O . ILE A 1 270 ? 26.809 14.732 -20.541 1.00 94.25 270 ILE A O 1
ATOM 2208 N N . ASN A 1 271 ? 26.542 16.938 -20.309 1.00 92.56 271 ASN A N 1
ATOM 2209 C CA . ASN A 1 271 ? 26.985 16.977 -18.917 1.00 92.56 271 ASN A CA 1
ATOM 2210 C C . ASN A 1 271 ? 25.821 16.886 -17.924 1.00 92.56 271 ASN A C 1
ATOM 2212 O O . ASN A 1 271 ? 26.071 16.744 -16.728 1.00 92.56 271 ASN A O 1
ATOM 2216 N N . ASN A 1 272 ? 24.574 16.977 -18.396 1.00 90.88 272 ASN A N 1
ATOM 2217 C CA . ASN A 1 272 ? 23.390 16.784 -17.576 1.00 90.88 272 ASN A CA 1
ATOM 2218 C C . ASN A 1 272 ? 22.980 15.302 -17.622 1.00 90.88 272 ASN A C 1
ATOM 2220 O O . ASN A 1 272 ? 22.534 14.828 -18.670 1.00 90.88 272 ASN A O 1
ATOM 2224 N N . PRO A 1 273 ? 23.084 14.557 -16.507 1.00 87.06 273 PRO A N 1
ATOM 2225 C CA . PRO A 1 273 ? 22.768 13.134 -16.504 1.00 87.06 273 PRO A CA 1
ATOM 2226 C C . PRO A 1 273 ? 21.316 12.827 -16.906 1.00 87.06 273 PRO A C 1
ATOM 2228 O O . PRO A 1 273 ? 21.061 11.792 -17.521 1.00 87.06 273 PRO A O 1
ATOM 2231 N N . GLU A 1 274 ? 20.386 13.759 -16.655 1.00 87.12 274 GLU A N 1
ATOM 2232 C CA . GLU A 1 274 ? 18.983 13.617 -17.060 1.00 87.12 274 GLU A CA 1
ATOM 2233 C C . GLU A 1 274 ? 18.783 13.622 -18.578 1.00 87.12 274 GLU A C 1
ATOM 2235 O O . GLU A 1 274 ? 17.794 13.077 -19.062 1.00 87.12 274 GLU A O 1
ATOM 2240 N N . ASP A 1 275 ? 19.698 14.226 -19.338 1.00 93.44 275 ASP A N 1
ATOM 2241 C CA . ASP A 1 275 ? 19.581 14.406 -20.790 1.00 93.44 275 ASP A CA 1
ATOM 2242 C C . ASP A 1 275 ? 20.275 13.308 -21.587 1.00 93.44 275 ASP A C 1
ATOM 2244 O O . ASP A 1 275 ? 20.082 13.200 -22.798 1.00 93.44 275 ASP A O 1
ATOM 2248 N N . LEU A 1 276 ? 21.067 12.468 -20.916 1.00 93.31 276 LEU A N 1
ATOM 2249 C CA . LEU A 1 276 ? 21.921 11.486 -21.571 1.00 93.31 276 LEU A CA 1
ATOM 2250 C C . LEU A 1 276 ? 21.149 10.464 -22.397 1.00 93.31 276 LEU A C 1
ATOM 2252 O O . LEU A 1 276 ? 21.741 9.878 -23.303 1.00 93.31 276 LEU A O 1
ATOM 2256 N N . ARG A 1 277 ? 19.872 10.205 -22.084 1.00 94.56 277 ARG A N 1
ATOM 2257 C CA . ARG A 1 277 ? 19.079 9.171 -22.757 1.00 94.56 277 ARG A CA 1
ATOM 2258 C C . ARG A 1 277 ? 17.624 9.572 -22.979 1.00 94.56 277 ARG A C 1
ATOM 2260 O O . ARG A 1 277 ? 17.014 10.213 -22.122 1.00 94.56 277 ARG A O 1
ATOM 2267 N N . ARG A 1 278 ? 17.058 9.154 -24.115 1.00 94.94 278 ARG A N 1
ATOM 2268 C CA . ARG A 1 278 ? 15.630 9.292 -24.443 1.00 94.94 278 ARG A CA 1
ATOM 2269 C C . ARG A 1 278 ? 15.097 8.057 -25.156 1.00 94.94 278 ARG A C 1
ATOM 2271 O O . ARG A 1 278 ? 15.792 7.481 -25.995 1.00 94.94 278 ARG A O 1
ATOM 2278 N N . ASN A 1 279 ? 13.860 7.686 -24.845 1.00 94.00 279 ASN A N 1
ATOM 2279 C CA . ASN A 1 279 ? 13.098 6.761 -25.677 1.00 94.00 279 ASN A CA 1
ATOM 2280 C C . ASN A 1 279 ? 12.584 7.488 -26.918 1.00 94.00 279 ASN A C 1
ATOM 2282 O O . ASN A 1 279 ? 12.195 8.652 -26.841 1.00 94.00 279 ASN A O 1
ATOM 2286 N N . TYR A 1 280 ? 12.597 6.803 -28.057 1.00 92.50 280 TYR A N 1
ATOM 2287 C CA . TYR A 1 280 ? 11.936 7.254 -29.276 1.00 92.50 280 TYR A CA 1
ATOM 2288 C C . TYR A 1 280 ? 11.581 6.042 -30.137 1.00 92.50 280 TYR A C 1
ATOM 2290 O O . TYR A 1 280 ? 12.458 5.254 -30.518 1.00 92.50 280 TYR A O 1
ATOM 2298 N N . GLY A 1 281 ? 10.287 5.876 -30.422 1.00 87.88 281 GLY A N 1
ATOM 2299 C CA . GLY A 1 281 ? 9.753 4.611 -30.926 1.00 87.88 281 GLY A CA 1
ATOM 2300 C C . GLY A 1 281 ? 10.006 3.466 -29.935 1.00 87.88 281 GLY A C 1
ATOM 2301 O O . GLY A 1 281 ? 9.849 3.633 -28.733 1.00 87.88 281 GLY A O 1
ATOM 2302 N N . GLU A 1 282 ? 10.449 2.312 -30.432 1.00 86.88 282 GLU A N 1
ATOM 2303 C CA . GLU A 1 282 ? 10.750 1.129 -29.604 1.00 86.88 282 GLU A CA 1
ATOM 2304 C C . GLU A 1 282 ? 12.172 1.133 -29.010 1.00 86.88 282 GLU A C 1
ATOM 2306 O O . GLU A 1 282 ? 12.589 0.163 -28.367 1.00 86.88 282 GLU A O 1
ATOM 2311 N N . TYR A 1 283 ? 12.946 2.197 -29.235 1.00 89.75 283 TYR A N 1
ATOM 2312 C CA . TYR A 1 283 ? 14.386 2.213 -28.994 1.00 89.75 283 TYR A CA 1
ATOM 2313 C C . TYR A 1 283 ? 14.808 3.258 -27.963 1.00 89.75 283 TYR A C 1
ATOM 2315 O O . TYR A 1 283 ? 14.230 4.342 -27.872 1.00 89.75 283 TYR A O 1
ATOM 2323 N N . LEU A 1 284 ? 15.883 2.936 -27.241 1.00 92.69 284 LEU A N 1
ATOM 2324 C CA . LEU A 1 284 ? 16.568 3.856 -26.343 1.00 92.69 284 LEU A CA 1
ATOM 2325 C C . LEU A 1 284 ? 17.769 4.478 -27.058 1.00 92.69 284 LEU A C 1
ATOM 2327 O O . LEU A 1 284 ? 18.560 3.786 -27.702 1.00 92.69 284 LEU A O 1
ATOM 2331 N N . TRP A 1 285 ? 17.923 5.788 -26.919 1.00 93.44 285 TRP A N 1
ATOM 2332 C CA . TRP A 1 285 ? 18.958 6.561 -27.593 1.00 93.44 285 TRP A CA 1
ATOM 2333 C C . TRP A 1 285 ? 19.819 7.300 -26.587 1.00 93.44 285 TRP A C 1
ATOM 2335 O O . TRP A 1 285 ? 19.295 7.891 -25.646 1.00 93.44 285 TRP A O 1
ATOM 2345 N N . ARG A 1 286 ? 21.133 7.311 -26.814 1.00 93.75 286 ARG A N 1
ATOM 2346 C CA . ARG A 1 286 ? 22.105 8.100 -26.060 1.00 93.75 286 ARG A CA 1
ATOM 2347 C C . ARG A 1 286 ? 22.344 9.441 -26.741 1.00 93.75 286 ARG A C 1
ATOM 2349 O O . ARG A 1 286 ? 22.608 9.492 -27.943 1.00 93.75 286 ARG A O 1
ATOM 2356 N N . LEU A 1 287 ? 22.321 10.517 -25.968 1.00 95.56 287 LEU A N 1
ATOM 2357 C CA . LEU A 1 287 ? 22.737 11.838 -26.413 1.00 95.56 287 LEU A CA 1
ATOM 2358 C C . LEU A 1 287 ? 24.234 11.825 -26.741 1.00 95.56 287 LEU A C 1
ATOM 2360 O O . LEU A 1 287 ? 25.067 11.406 -25.936 1.00 95.56 287 LEU A O 1
ATOM 2364 N N . ASN A 1 288 ? 24.582 12.295 -27.933 1.00 93.69 288 ASN A N 1
ATOM 2365 C CA . ASN A 1 288 ? 25.962 12.340 -28.411 1.00 93.69 288 ASN A CA 1
ATOM 2366 C C . ASN A 1 288 ? 26.514 13.768 -28.500 1.00 93.69 288 ASN A C 1
ATOM 2368 O O . ASN A 1 288 ? 27.727 13.968 -28.451 1.00 93.69 288 ASN A O 1
ATOM 2372 N N . LYS A 1 289 ? 25.637 14.771 -28.621 1.00 95.06 289 LYS A N 1
ATOM 2373 C CA . LYS A 1 289 ? 26.038 16.175 -28.750 1.00 95.06 289 LYS A CA 1
ATOM 2374 C C . LYS A 1 289 ? 24.981 17.123 -28.196 1.00 95.06 289 LYS A C 1
ATOM 2376 O O . LYS A 1 289 ? 23.798 16.957 -28.484 1.00 95.06 289 LYS A O 1
ATOM 2381 N N . ASN A 1 290 ? 25.425 18.171 -27.499 1.00 97.50 290 ASN A N 1
ATOM 2382 C CA . ASN A 1 290 ? 24.553 19.240 -27.011 1.00 97.50 290 ASN A CA 1
ATOM 2383 C C . ASN A 1 290 ? 23.793 19.897 -28.166 1.00 97.50 290 ASN A C 1
ATOM 2385 O O . ASN A 1 290 ? 24.387 20.263 -29.187 1.00 97.50 290 ASN A O 1
ATOM 2389 N N . HIS A 1 291 ? 22.487 20.068 -27.992 1.00 97.00 291 HIS A N 1
ATOM 2390 C CA . HIS A 1 291 ? 21.624 20.720 -28.969 1.00 97.00 291 HIS A CA 1
ATOM 2391 C C . HIS A 1 291 ? 20.304 21.157 -28.333 1.00 97.00 291 HIS A C 1
ATOM 2393 O O . HIS A 1 291 ? 19.953 20.729 -27.240 1.00 97.00 291 HIS A O 1
ATOM 2399 N N . ARG A 1 292 ? 19.549 22.000 -29.041 1.00 97.38 292 ARG A N 1
ATOM 2400 C CA . ARG A 1 292 ? 18.150 22.275 -28.699 1.00 97.38 292 ARG A CA 1
ATOM 2401 C C . ARG A 1 292 ? 17.236 21.363 -29.502 1.00 97.38 292 ARG A C 1
ATOM 2403 O O . ARG A 1 292 ? 17.481 21.183 -30.698 1.00 97.38 292 ARG A O 1
ATOM 2410 N N . LYS A 1 293 ? 16.189 20.834 -28.869 1.00 96.06 293 LYS A N 1
ATOM 2411 C CA . LYS A 1 293 ? 15.160 20.026 -29.523 1.00 96.06 293 LYS A CA 1
ATOM 2412 C C . LYS A 1 293 ? 14.579 20.786 -30.714 1.00 96.06 293 LYS A C 1
ATOM 2414 O O . LYS A 1 293 ? 14.149 21.933 -30.586 1.00 96.06 293 LYS A O 1
ATOM 2419 N N . GLN A 1 294 ? 14.561 20.126 -31.868 1.00 94.88 294 GLN A N 1
ATOM 2420 C CA . GLN A 1 294 ? 13.877 20.577 -33.076 1.00 94.88 294 GLN A CA 1
ATOM 2421 C C . GLN A 1 294 ? 13.055 19.419 -33.624 1.00 94.88 294 GLN A C 1
ATOM 2423 O O . GLN A 1 294 ? 13.495 18.271 -33.592 1.00 94.88 294 GLN A O 1
ATOM 2428 N N . LYS A 1 295 ? 11.880 19.720 -34.178 1.00 91.31 295 LYS A N 1
ATOM 2429 C CA . LYS A 1 295 ? 10.930 18.708 -34.663 1.00 91.31 295 LYS A CA 1
ATOM 2430 C C . LYS A 1 295 ? 11.529 17.719 -35.675 1.00 91.31 295 LYS A C 1
ATOM 2432 O O . LYS A 1 295 ? 11.109 16.571 -35.734 1.00 91.31 295 LYS A O 1
ATOM 2437 N N . ASN A 1 296 ? 12.486 18.164 -36.484 1.00 90.12 296 ASN A N 1
ATOM 2438 C CA . ASN A 1 296 ? 13.176 17.372 -37.506 1.00 90.12 296 ASN A CA 1
ATOM 2439 C C . ASN A 1 296 ? 14.514 16.771 -37.036 1.00 90.12 296 ASN A C 1
ATOM 2441 O O . ASN A 1 296 ? 15.201 16.162 -37.851 1.00 90.12 296 ASN A O 1
ATOM 2445 N N . TRP A 1 297 ? 14.900 16.967 -35.773 1.00 92.38 297 TRP A N 1
ATOM 2446 C CA . TRP A 1 297 ? 16.099 16.398 -35.142 1.00 92.38 297 TRP A CA 1
ATOM 2447 C C . TRP A 1 297 ? 15.700 15.332 -34.118 1.00 92.38 297 TRP A C 1
ATOM 2449 O O . TRP A 1 297 ? 16.095 15.382 -32.952 1.00 92.38 297 TRP A O 1
ATOM 2459 N N . PHE A 1 298 ? 14.848 14.404 -34.543 1.00 91.31 298 PHE A N 1
ATOM 2460 C CA . PHE A 1 298 ? 14.426 13.287 -33.707 1.00 91.31 298 PHE A CA 1
ATOM 2461 C C . PHE A 1 298 ? 15.526 12.212 -33.654 1.00 91.31 298 PHE A C 1
ATOM 2463 O O . PHE A 1 298 ? 16.341 12.117 -34.579 1.00 91.31 298 PHE A O 1
ATOM 2470 N N . PRO A 1 299 ? 15.587 11.386 -32.597 1.00 91.88 299 PRO A N 1
ATOM 2471 C CA . PRO A 1 299 ? 16.569 10.312 -32.525 1.00 91.88 299 PRO A CA 1
ATOM 2472 C C . PRO A 1 299 ? 16.503 9.390 -33.753 1.00 91.88 299 PRO A C 1
ATOM 2474 O O . PRO A 1 299 ? 15.443 8.899 -34.136 1.00 91.88 299 PRO A O 1
ATOM 2477 N N . GLY A 1 300 ? 17.647 9.218 -34.417 1.00 85.38 300 GLY A N 1
ATOM 2478 C CA . GLY A 1 300 ? 17.767 8.502 -35.688 1.00 85.38 300 GLY A CA 1
ATOM 2479 C C . GLY A 1 300 ? 17.748 9.380 -36.940 1.00 85.38 300 GLY A C 1
ATOM 2480 O O . GLY A 1 300 ? 18.268 8.936 -37.952 1.00 85.38 300 GLY A O 1
ATOM 2481 N N . SER A 1 301 ? 17.244 10.620 -36.902 1.00 87.56 301 SER A N 1
ATOM 2482 C CA . SER A 1 301 ? 17.278 11.516 -38.073 1.00 87.56 301 SER A CA 1
ATOM 2483 C C . SER A 1 301 ? 18.643 12.166 -38.304 1.00 87.56 301 SER A C 1
ATOM 2485 O O . SER A 1 301 ? 18.976 12.522 -39.430 1.00 87.56 301 SER A O 1
ATOM 2487 N N . GLU A 1 302 ? 19.409 12.363 -37.230 1.00 84.12 302 GLU A N 1
ATOM 2488 C CA . GLU A 1 302 ? 20.743 12.960 -37.250 1.00 84.12 302 GLU A CA 1
ATOM 2489 C C . GLU A 1 302 ? 21.681 12.150 -36.334 1.00 84.12 302 GLU A C 1
ATOM 2491 O O . GLU A 1 302 ? 21.689 12.358 -35.113 1.00 84.12 302 GLU A O 1
ATOM 2496 N N . PRO A 1 303 ? 22.483 11.226 -36.899 1.00 79.38 303 PRO A N 1
ATOM 2497 C CA . PRO A 1 303 ? 23.373 10.349 -36.134 1.00 79.38 303 PRO A CA 1
ATOM 2498 C C . PRO A 1 303 ? 24.419 11.095 -35.294 1.00 79.38 303 PRO A C 1
ATOM 2500 O O . PRO A 1 303 ? 24.937 10.559 -34.316 1.00 79.38 303 PRO A O 1
ATOM 2503 N N . ALA A 1 304 ? 24.740 12.348 -35.643 1.00 86.62 304 ALA A N 1
ATOM 2504 C CA . ALA A 1 304 ? 25.657 13.159 -34.848 1.00 86.62 304 ALA A CA 1
ATOM 2505 C C . ALA A 1 304 ? 25.065 13.586 -33.491 1.00 86.62 304 ALA A C 1
ATOM 2507 O O . ALA A 1 304 ? 25.832 13.878 -32.568 1.00 86.62 304 ALA A O 1
ATOM 2508 N N . LEU A 1 305 ? 23.734 13.645 -33.365 1.00 92.44 305 LEU A N 1
ATOM 2509 C CA . LEU A 1 305 ? 23.039 14.108 -32.159 1.00 92.44 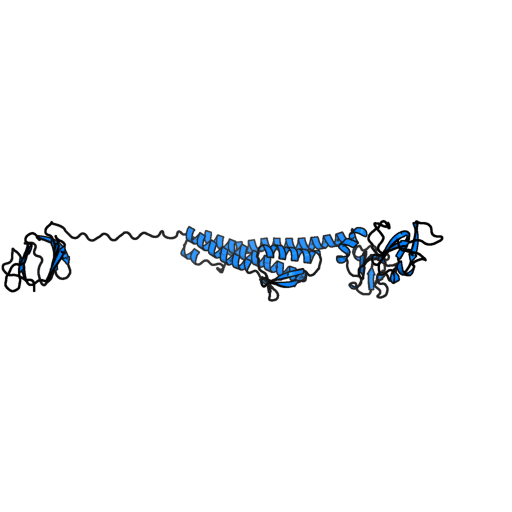305 LEU A CA 1
ATOM 2510 C C . LEU A 1 305 ? 22.665 12.960 -31.220 1.00 92.44 305 LEU A C 1
ATOM 2512 O O . LEU A 1 305 ? 22.822 13.105 -30.008 1.00 92.44 305 LEU A O 1
ATOM 2516 N N . TRP A 1 306 ? 22.224 11.830 -31.775 1.00 92.19 306 TRP A N 1
ATOM 2517 C CA . TRP A 1 306 ? 21.727 10.678 -31.022 1.00 92.19 306 TRP A CA 1
ATOM 2518 C C . TRP A 1 306 ? 22.343 9.380 -31.533 1.00 92.19 306 TRP A C 1
ATOM 2520 O O . TRP A 1 306 ? 22.397 9.142 -32.738 1.00 92.19 306 TRP A O 1
ATOM 2530 N N . VAL A 1 307 ? 22.762 8.520 -30.608 1.00 89.25 307 VAL A N 1
ATOM 2531 C CA . VAL A 1 307 ? 23.320 7.195 -30.896 1.00 89.25 307 VAL A CA 1
ATOM 2532 C C . VAL A 1 307 ? 22.367 6.137 -30.365 1.00 89.25 307 VAL A C 1
ATOM 2534 O O . VAL A 1 307 ? 21.970 6.185 -29.203 1.00 89.25 307 VAL A O 1
ATOM 2537 N N . LEU A 1 308 ? 21.996 5.181 -31.211 1.00 89.50 308 LEU A N 1
ATOM 2538 C CA . LEU A 1 308 ? 21.143 4.066 -30.817 1.00 89.50 308 LEU A CA 1
ATOM 2539 C C . LEU A 1 308 ? 21.858 3.205 -29.767 1.00 89.50 308 LEU A C 1
ATOM 2541 O O . LEU A 1 308 ? 22.989 2.773 -29.994 1.00 89.50 308 LEU A O 1
ATOM 2545 N N . ILE A 1 309 ? 21.202 2.941 -28.636 1.00 88.94 309 ILE A N 1
ATOM 2546 C CA . ILE A 1 309 ? 21.678 1.963 -27.656 1.00 88.94 309 ILE A CA 1
ATOM 2547 C C . ILE A 1 309 ? 21.153 0.592 -28.073 1.00 88.94 309 ILE A C 1
ATOM 2549 O O . ILE A 1 309 ? 19.953 0.414 -28.283 1.00 88.94 309 ILE A O 1
ATOM 2553 N N . GLN A 1 310 ? 22.055 -0.378 -28.192 1.00 83.06 310 GLN A N 1
ATOM 2554 C CA . GLN A 1 310 ? 21.723 -1.753 -28.544 1.00 83.06 310 GLN A CA 1
ATOM 2555 C C . GLN A 1 310 ? 22.405 -2.728 -27.601 1.00 83.06 310 GLN A C 1
ATOM 2557 O O . GLN A 1 310 ? 23.480 -2.444 -27.068 1.00 83.06 310 GLN A O 1
ATOM 2562 N N . GLU A 1 311 ? 21.790 -3.897 -27.443 1.00 82.50 311 GLU A N 1
ATOM 2563 C CA . GLU A 1 311 ? 22.438 -5.028 -26.798 1.00 82.50 311 GLU A CA 1
ATOM 2564 C C . GLU A 1 311 ? 23.721 -5.401 -27.549 1.00 82.50 311 GLU A C 1
ATOM 2566 O O . GLU A 1 311 ? 23.813 -5.332 -28.780 1.00 82.50 311 GLU A O 1
ATOM 2571 N N . LYS A 1 312 ? 24.744 -5.793 -26.794 1.00 82.62 312 LYS A N 1
ATOM 2572 C CA . LYS A 1 312 ? 25.994 -6.277 -27.373 1.00 82.62 312 LYS A CA 1
ATOM 2573 C C . LYS A 1 312 ? 25.850 -7.742 -27.743 1.00 82.62 312 LYS A C 1
ATOM 2575 O O . LYS A 1 312 ? 25.661 -8.584 -26.872 1.00 82.62 312 LYS A O 1
ATOM 2580 N N . HIS A 1 313 ? 26.074 -8.035 -29.016 1.00 88.06 313 HIS A N 1
ATOM 2581 C CA . HIS A 1 313 ? 26.107 -9.394 -29.546 1.00 88.06 313 HIS A CA 1
ATOM 2582 C C . HIS A 1 313 ? 27.495 -9.724 -30.079 1.00 88.06 313 HIS A C 1
ATOM 2584 O O . HIS A 1 313 ? 28.217 -8.858 -30.584 1.00 88.06 313 HIS A O 1
ATOM 2590 N N . LYS A 1 314 ? 27.884 -10.998 -29.998 1.00 92.25 314 LYS A N 1
ATOM 2591 C CA . LYS A 1 314 ? 29.170 -11.461 -30.540 1.00 92.25 314 LYS A CA 1
ATOM 2592 C C . LYS A 1 314 ? 29.213 -11.383 -32.067 1.00 92.25 314 LYS A C 1
ATOM 2594 O O . LYS A 1 314 ? 30.311 -11.329 -32.638 1.00 92.25 314 LYS A O 1
ATOM 2599 N N . GLY A 1 315 ? 28.045 -11.391 -32.713 1.00 93.50 315 GLY A N 1
ATOM 2600 C CA . GLY A 1 315 ? 27.895 -11.461 -34.161 1.00 93.50 315 GLY A CA 1
ATOM 2601 C C . GLY A 1 315 ? 28.383 -12.795 -34.706 1.00 93.50 315 GLY A C 1
ATOM 2602 O O . GLY A 1 315 ? 29.075 -12.816 -35.722 1.00 93.50 315 GLY A O 1
ATOM 2603 N N . THR A 1 316 ? 28.083 -13.888 -33.999 1.00 96.50 316 THR A N 1
ATOM 2604 C CA . THR A 1 316 ? 28.303 -15.269 -34.459 1.00 96.50 316 THR A CA 1
ATOM 2605 C C . THR A 1 316 ? 26.986 -15.871 -34.936 1.00 96.50 316 THR A C 1
ATOM 2607 O O . THR A 1 316 ? 25.930 -15.278 -34.745 1.00 96.50 316 THR A O 1
ATOM 2610 N N . LEU A 1 317 ? 27.024 -17.053 -35.549 1.00 94.62 317 LEU A N 1
ATOM 2611 C CA . LEU A 1 317 ? 25.806 -17.729 -35.997 1.00 94.62 317 LEU A CA 1
ATOM 2612 C C . LEU A 1 317 ? 24.842 -18.018 -34.829 1.00 94.62 317 LEU A C 1
ATOM 2614 O O . LEU A 1 317 ? 23.630 -17.926 -34.985 1.00 94.62 317 LEU A O 1
ATOM 2618 N N . GLU A 1 318 ? 25.386 -18.336 -33.653 1.00 95.31 318 GLU A N 1
ATOM 2619 C CA . GLU A 1 318 ? 24.633 -18.634 -32.429 1.00 95.31 318 GLU A CA 1
ATOM 2620 C C . GLU A 1 318 ? 24.202 -17.381 -31.647 1.00 95.31 318 GLU A C 1
ATOM 2622 O O . GLU A 1 318 ? 23.321 -17.472 -30.798 1.00 95.31 318 GLU A O 1
ATOM 2627 N N . ASP A 1 319 ? 24.833 -16.235 -31.908 1.00 93.50 319 ASP A N 1
ATOM 2628 C CA . ASP A 1 319 ? 24.554 -14.939 -31.276 1.00 93.50 319 ASP A CA 1
ATOM 2629 C C . ASP A 1 319 ? 24.694 -13.813 -32.323 1.00 93.50 319 ASP A C 1
ATOM 2631 O O . ASP A 1 319 ? 25.682 -13.058 -32.313 1.00 93.50 319 ASP A O 1
ATOM 2635 N N . PRO A 1 320 ? 23.776 -13.768 -33.312 1.00 95.38 320 PRO A N 1
ATOM 2636 C CA . PRO A 1 320 ? 23.815 -12.788 -34.389 1.00 95.38 320 PRO A CA 1
ATOM 2637 C C . PRO A 1 320 ? 23.401 -11.409 -33.874 1.00 95.38 320 PRO A C 1
ATOM 2639 O O . PRO A 1 320 ? 22.566 -11.294 -32.983 1.00 95.38 320 PRO A O 1
ATOM 2642 N N . ILE A 1 321 ? 23.946 -10.349 -34.470 1.00 93.62 321 ILE A N 1
ATOM 2643 C CA . ILE A 1 321 ? 23.598 -8.969 -34.117 1.00 93.62 321 ILE A CA 1
ATOM 2644 C C . ILE A 1 321 ? 22.209 -8.637 -34.700 1.00 93.62 321 ILE A C 1
ATOM 2646 O O . ILE A 1 321 ? 22.048 -8.684 -35.924 1.00 93.62 321 ILE A O 1
ATOM 2650 N N . PRO A 1 322 ? 21.199 -8.281 -33.887 1.00 92.06 322 PRO A N 1
ATOM 2651 C CA . PRO A 1 322 ? 19.890 -7.872 -34.380 1.00 92.06 322 PRO A CA 1
ATOM 2652 C C . PRO A 1 322 ? 19.984 -6.580 -35.192 1.00 92.06 322 PRO A C 1
ATOM 2654 O O . PRO A 1 322 ? 20.533 -5.575 -34.731 1.00 92.06 322 PRO A O 1
ATOM 2657 N N . VAL A 1 323 ? 19.424 -6.596 -36.400 1.00 90.25 323 VAL A N 1
ATOM 2658 C CA . VAL A 1 323 ? 19.332 -5.403 -37.243 1.00 90.25 323 VAL A CA 1
ATOM 2659 C C . VAL A 1 323 ? 18.069 -4.630 -36.868 1.00 90.25 323 VAL A C 1
ATOM 2661 O O . VAL A 1 323 ? 16.971 -5.172 -36.998 1.00 90.25 323 VAL A O 1
ATOM 2664 N N . PRO A 1 324 ? 18.188 -3.370 -36.422 1.00 85.94 324 PRO A N 1
ATOM 2665 C CA . PRO A 1 324 ? 17.036 -2.567 -36.046 1.00 85.94 324 PRO A CA 1
ATOM 2666 C C . PRO A 1 324 ? 16.234 -2.131 -37.281 1.00 85.94 324 PRO A C 1
ATOM 2668 O O . PRO A 1 324 ? 16.785 -1.804 -38.334 1.00 85.94 324 PRO A O 1
ATOM 2671 N N . ASP A 1 325 ? 14.913 -2.050 -37.136 1.00 83.88 325 ASP A N 1
ATOM 2672 C CA . ASP A 1 325 ? 13.998 -1.703 -38.235 1.00 83.88 325 ASP A CA 1
ATOM 2673 C C . ASP A 1 325 ? 14.155 -0.268 -38.755 1.00 83.88 325 ASP A C 1
ATOM 2675 O O . ASP A 1 325 ? 13.778 0.044 -39.884 1.00 83.88 325 ASP A O 1
ATOM 2679 N N . ILE A 1 326 ? 14.750 0.602 -37.944 1.00 80.00 326 ILE A N 1
ATOM 2680 C CA . ILE A 1 326 ? 14.957 2.033 -38.209 1.00 80.00 326 ILE A CA 1
ATOM 2681 C C . ILE A 1 326 ? 16.207 2.341 -39.049 1.00 80.00 326 ILE A C 1
ATOM 2683 O O . ILE A 1 326 ? 16.521 3.509 -39.282 1.00 80.00 326 ILE A O 1
ATOM 2687 N N . ILE A 1 327 ? 16.908 1.313 -39.537 1.00 80.69 327 ILE A N 1
ATOM 2688 C CA . ILE A 1 327 ? 18.168 1.439 -40.285 1.00 80.69 327 ILE A CA 1
ATOM 2689 C C . ILE A 1 327 ? 18.102 2.388 -41.488 1.00 80.69 327 ILE A C 1
ATOM 2691 O O . ILE A 1 327 ? 19.082 3.066 -41.793 1.00 80.69 327 ILE A O 1
ATOM 2695 N N . GLY A 1 328 ? 16.941 2.483 -42.143 1.00 74.62 328 GLY A N 1
ATOM 2696 C CA . GLY A 1 328 ? 16.730 3.382 -43.280 1.00 74.62 328 GLY A CA 1
ATOM 2697 C C . GLY A 1 328 ? 16.837 4.867 -42.928 1.00 74.62 328 GLY A C 1
ATOM 2698 O O . GLY A 1 328 ? 16.966 5.696 -43.824 1.00 74.62 328 GLY A O 1
ATOM 2699 N N . ILE A 1 329 ? 16.791 5.203 -41.638 1.00 72.44 329 ILE A N 1
ATOM 2700 C CA . ILE A 1 329 ? 16.864 6.573 -41.131 1.00 72.44 329 ILE A CA 1
ATOM 2701 C C . ILE A 1 329 ? 18.193 6.782 -40.396 1.00 72.44 329 ILE A C 1
ATOM 2703 O O . ILE A 1 329 ? 18.921 7.718 -40.711 1.00 72.44 329 ILE A O 1
ATOM 2707 N N . SER A 1 330 ? 18.549 5.882 -39.474 1.00 74.19 330 SER A N 1
ATOM 2708 C CA . SER A 1 330 ? 19.715 6.059 -38.596 1.00 74.19 330 SER A CA 1
ATOM 2709 C C . SER A 1 330 ? 21.045 5.613 -39.194 1.00 74.19 330 SER A C 1
ATOM 2711 O O . SER A 1 330 ? 22.101 5.963 -38.667 1.00 74.19 330 SER A O 1
ATOM 2713 N N . GLY A 1 331 ? 21.005 4.797 -40.250 1.00 80.75 331 GLY A N 1
ATOM 2714 C CA . GLY A 1 331 ? 22.147 3.988 -40.651 1.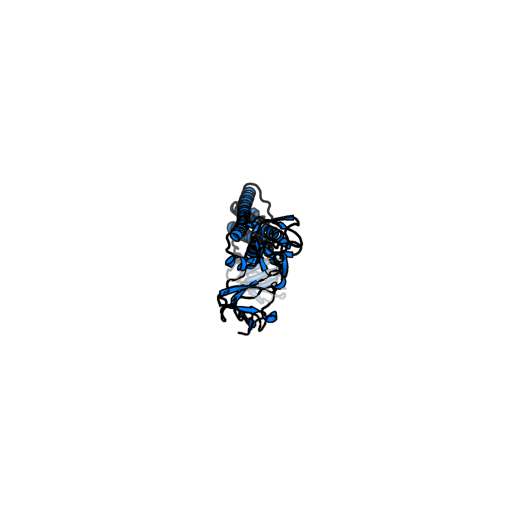00 80.75 331 GLY A CA 1
ATOM 2715 C C . GLY A 1 331 ? 22.497 2.938 -39.591 1.00 80.75 331 GLY A C 1
ATOM 2716 O O . GLY A 1 331 ? 22.004 2.960 -38.459 1.00 80.75 331 GLY A O 1
ATOM 2717 N N . PHE A 1 332 ? 23.335 1.982 -39.972 1.00 86.06 332 PHE A N 1
ATOM 2718 C CA . PHE A 1 332 ? 23.820 0.927 -39.089 1.00 86.06 332 PHE A CA 1
ATOM 2719 C C . PHE A 1 332 ? 25.215 0.485 -39.523 1.00 86.06 332 PHE A C 1
ATOM 2721 O O . PHE A 1 332 ? 25.463 0.282 -40.714 1.00 86.06 332 PHE A O 1
ATOM 2728 N N . GLU A 1 333 ? 26.132 0.371 -38.564 1.00 89.31 333 GLU A N 1
ATOM 2729 C CA . GLU A 1 333 ? 27.498 -0.083 -38.817 1.00 89.31 333 GLU A CA 1
ATOM 2730 C C . GLU A 1 333 ? 27.530 -1.610 -38.919 1.00 89.31 333 GLU A C 1
ATOM 2732 O O . GLU A 1 333 ? 27.330 -2.325 -37.938 1.00 89.31 333 GLU A O 1
ATOM 2737 N N . TYR A 1 334 ? 27.823 -2.105 -40.116 1.00 92.38 334 TYR A N 1
ATOM 2738 C CA . TYR A 1 334 ? 28.087 -3.513 -40.354 1.00 92.38 334 TYR A CA 1
ATOM 2739 C C . TYR A 1 334 ? 29.588 -3.780 -40.320 1.00 92.38 334 TYR A C 1
ATOM 2741 O O . TYR A 1 334 ? 30.373 -3.034 -40.901 1.00 92.38 334 TYR A O 1
ATOM 2749 N N . GLU A 1 335 ? 29.975 -4.875 -39.679 1.00 96.00 335 GLU A N 1
ATOM 2750 C CA . GLU A 1 335 ? 31.325 -5.415 -39.646 1.00 96.00 335 GLU A CA 1
ATOM 2751 C C . GLU A 1 33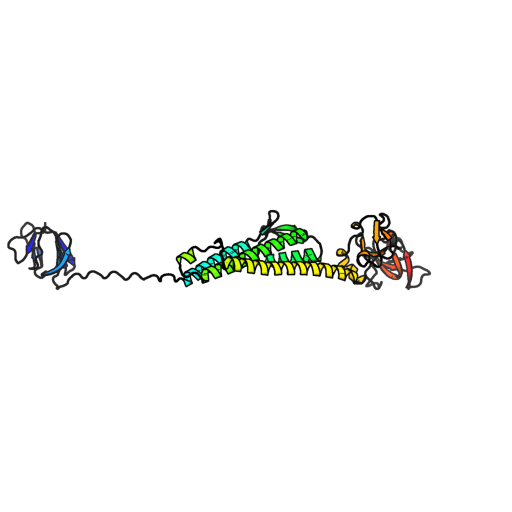5 ? 31.358 -6.693 -40.491 1.00 96.00 335 GLU A C 1
ATOM 2753 O O . GLU A 1 335 ? 30.600 -7.641 -40.263 1.00 96.00 335 GLU A O 1
ATOM 2758 N N . TYR A 1 336 ? 32.225 -6.718 -41.499 1.00 96.94 336 TYR A N 1
ATOM 2759 C CA . TYR A 1 336 ? 32.373 -7.870 -42.381 1.00 96.94 336 TYR A CA 1
ATOM 2760 C C . TYR A 1 336 ? 32.891 -9.088 -41.603 1.00 96.94 336 TYR A C 1
ATOM 2762 O O . TYR A 1 336 ? 33.744 -8.967 -40.724 1.00 96.94 336 TYR A O 1
ATOM 2770 N N . GLY A 1 337 ? 32.354 -10.269 -41.909 1.00 95.81 337 GLY A N 1
ATOM 2771 C CA . GLY A 1 337 ? 32.626 -11.511 -41.178 1.00 95.81 337 GLY A CA 1
ATOM 2772 C C . GLY A 1 337 ? 31.708 -11.759 -39.971 1.00 95.81 337 GLY A C 1
ATOM 2773 O O . GLY A 1 337 ? 31.789 -12.828 -39.364 1.00 95.81 337 GLY A O 1
ATOM 2774 N N . LYS A 1 338 ? 30.813 -10.818 -39.625 1.00 97.69 338 LYS A N 1
ATOM 2775 C CA . LYS A 1 338 ? 29.806 -10.978 -38.561 1.00 97.69 338 LYS A CA 1
ATOM 2776 C C . LYS A 1 338 ? 28.439 -11.408 -39.094 1.00 97.69 338 LYS A C 1
ATOM 2778 O O . LYS A 1 338 ? 28.094 -11.169 -40.254 1.00 97.69 338 LYS A O 1
ATOM 2783 N N . TYR A 1 339 ? 27.663 -12.029 -38.209 1.00 97.94 339 TYR A N 1
ATOM 2784 C CA . TYR A 1 339 ? 26.302 -12.490 -38.469 1.00 97.94 339 TYR A CA 1
ATOM 2785 C C . TYR A 1 339 ? 25.268 -11.503 -37.926 1.00 97.94 339 TYR A C 1
ATOM 2787 O O . TYR A 1 339 ? 25.424 -10.976 -36.823 1.00 97.94 339 TYR A O 1
ATOM 2795 N N . TYR A 1 340 ? 24.202 -11.301 -38.694 1.00 96.38 340 TYR A N 1
ATOM 2796 C CA . TYR A 1 340 ? 23.146 -10.326 -38.457 1.00 96.38 340 TYR A CA 1
ATOM 2797 C C . TYR A 1 340 ? 21.774 -10.982 -38.565 1.00 96.38 340 TYR A C 1
ATOM 2799 O O . TYR A 1 340 ? 21.532 -11.736 -39.504 1.00 96.38 340 TYR A O 1
ATOM 2807 N N . ALA A 1 341 ? 20.877 -10.695 -37.626 1.00 95.31 341 ALA A N 1
ATOM 2808 C CA . ALA A 1 341 ? 19.518 -11.225 -37.627 1.00 95.31 341 ALA A CA 1
ATOM 2809 C C . ALA A 1 341 ? 18.519 -10.161 -38.088 1.00 95.31 341 ALA A C 1
ATOM 2811 O O . ALA A 1 341 ? 18.486 -9.056 -37.549 1.00 95.31 341 ALA A O 1
ATOM 2812 N N . GLN A 1 342 ? 17.682 -10.516 -39.058 1.00 93.81 342 GLN A N 1
ATOM 2813 C CA . GLN A 1 342 ? 16.562 -9.703 -39.525 1.00 93.81 342 GLN A CA 1
ATOM 2814 C C . GLN A 1 342 ? 15.368 -10.627 -39.789 1.00 93.81 342 GLN A C 1
ATOM 2816 O O . GLN A 1 342 ? 15.498 -11.581 -40.554 1.00 93.81 342 GLN A O 1
ATOM 2821 N N . ASP A 1 343 ? 14.213 -10.347 -39.176 1.00 89.75 343 ASP A N 1
ATOM 2822 C CA . ASP A 1 343 ? 12.959 -11.091 -39.388 1.00 89.75 343 ASP A CA 1
ATOM 2823 C C . ASP A 1 343 ? 13.126 -12.624 -39.251 1.00 89.75 343 ASP A C 1
ATOM 2825 O O . ASP A 1 343 ? 12.629 -13.405 -40.062 1.00 89.75 343 ASP A O 1
ATOM 2829 N N . ASN A 1 344 ? 13.872 -13.059 -38.227 1.00 88.62 344 ASN A N 1
ATOM 2830 C CA . ASN A 1 344 ? 14.260 -14.454 -37.950 1.00 88.62 344 ASN A CA 1
ATOM 2831 C C . ASN A 1 344 ? 15.160 -15.126 -39.008 1.00 88.62 344 ASN A C 1
ATOM 2833 O O . ASN A 1 344 ? 15.387 -16.335 -38.938 1.00 88.62 344 ASN A O 1
ATOM 2837 N N . VAL A 1 345 ? 15.705 -14.371 -39.960 1.00 96.31 345 VAL A N 1
ATOM 2838 C CA . VAL A 1 345 ? 16.703 -14.844 -40.926 1.00 96.31 345 VAL A CA 1
ATOM 2839 C C . VAL A 1 345 ? 18.080 -14.334 -40.516 1.00 96.31 345 VAL A C 1
ATOM 2841 O O . VAL A 1 345 ? 18.234 -13.167 -40.150 1.00 96.31 345 VAL A O 1
ATOM 2844 N N . ILE A 1 346 ? 19.085 -15.210 -40.576 1.00 97.56 346 ILE A N 1
ATOM 2845 C CA . ILE A 1 346 ? 20.472 -14.866 -40.260 1.00 97.56 346 ILE A CA 1
ATOM 2846 C C . ILE A 1 346 ? 21.246 -14.630 -41.557 1.00 97.56 346 ILE A C 1
ATOM 2848 O O . ILE A 1 346 ? 21.181 -15.419 -42.500 1.00 97.56 346 ILE A O 1
ATOM 2852 N N . TYR A 1 347 ? 22.003 -13.540 -41.579 1.00 97.94 347 TYR A N 1
ATOM 2853 C CA . TYR A 1 347 ? 22.810 -13.092 -42.701 1.00 97.94 347 TYR A CA 1
ATOM 2854 C C . TYR A 1 347 ? 24.269 -12.948 -42.276 1.00 97.94 347 TYR A C 1
ATOM 2856 O O . TYR A 1 347 ? 24.553 -12.391 -41.222 1.00 97.94 347 TYR A O 1
ATOM 2864 N N . LEU A 1 348 ? 25.204 -13.382 -43.114 1.00 97.56 348 LEU A N 1
ATOM 2865 C CA . LEU A 1 348 ? 26.629 -13.092 -42.980 1.00 97.56 348 LEU A CA 1
ATOM 2866 C C . LEU A 1 348 ? 26.972 -11.843 -43.799 1.00 97.56 348 LEU A C 1
ATOM 2868 O O . LEU A 1 348 ? 26.748 -11.829 -45.012 1.00 97.56 348 LEU A O 1
ATOM 2872 N N . ALA A 1 349 ? 27.552 -10.821 -43.164 1.00 97.44 349 ALA A N 1
ATOM 2873 C CA . ALA A 1 349 ? 28.092 -9.660 -43.870 1.00 97.44 349 ALA A CA 1
ATOM 2874 C C . ALA A 1 349 ? 29.369 -10.056 -44.620 1.00 97.44 349 ALA A C 1
ATOM 2876 O O . ALA A 1 349 ? 30.411 -10.316 -44.016 1.00 97.44 349 ALA A O 1
ATOM 2877 N N . LYS A 1 350 ? 29.296 -10.116 -45.951 1.00 95.56 350 LYS A N 1
ATOM 2878 C CA . LYS A 1 350 ? 30.405 -10.529 -46.811 1.00 95.56 350 LYS A CA 1
ATOM 2879 C C . LYS A 1 350 ? 30.312 -9.858 -48.172 1.00 95.56 350 LYS A C 1
ATOM 2881 O O . LYS A 1 350 ? 29.311 -9.982 -48.872 1.00 95.56 350 LYS A O 1
ATOM 2886 N N . ARG A 1 351 ? 31.407 -9.213 -48.574 1.00 94.25 351 ARG A N 1
ATOM 2887 C CA . ARG A 1 351 ? 31.530 -8.518 -49.855 1.00 94.25 351 ARG A CA 1
ATOM 2888 C C . ARG A 1 351 ? 32.885 -8.802 -50.487 1.00 94.25 351 ARG A C 1
ATOM 2890 O O . ARG A 1 351 ? 33.902 -8.861 -49.800 1.00 94.25 351 ARG A O 1
ATOM 2897 N N . GLU A 1 352 ? 32.906 -8.975 -51.804 1.00 91.06 352 GLU A N 1
ATOM 2898 C CA . GLU A 1 352 ? 34.158 -9.140 -52.542 1.00 91.06 352 GLU A CA 1
ATOM 2899 C C . GLU A 1 352 ? 35.065 -7.912 -52.352 1.00 91.06 352 GLU A C 1
ATOM 2901 O O . GLU A 1 352 ? 34.620 -6.769 -52.456 1.00 91.06 352 GLU A O 1
ATOM 2906 N N . GLY A 1 353 ? 36.342 -8.151 -52.042 1.00 91.19 353 GLY A N 1
ATOM 2907 C CA . GLY A 1 353 ? 37.326 -7.094 -51.792 1.00 91.19 353 GLY A CA 1
ATOM 2908 C C . GLY A 1 353 ? 37.310 -6.502 -50.378 1.00 91.19 353 GLY A C 1
ATOM 2909 O O . GLY A 1 353 ? 38.114 -5.613 -50.111 1.00 91.19 353 GLY A O 1
ATOM 2910 N N . LYS A 1 354 ? 36.445 -6.992 -49.480 1.00 93.69 354 LYS A N 1
ATOM 2911 C CA . LYS A 1 354 ? 36.421 -6.633 -48.056 1.00 93.69 354 LYS A CA 1
ATOM 2912 C C . LYS A 1 354 ? 36.989 -7.759 -47.199 1.00 93.69 354 LYS A C 1
ATOM 2914 O O . LYS A 1 354 ? 36.688 -8.928 -47.436 1.00 93.69 354 LYS A O 1
ATOM 2919 N N . GLN A 1 355 ? 37.830 -7.405 -46.233 1.00 95.12 355 GLN A N 1
ATOM 2920 C CA . GLN A 1 355 ? 38.367 -8.331 -45.239 1.00 95.12 355 GLN A CA 1
ATOM 2921 C C . GLN A 1 355 ? 37.467 -8.384 -44.003 1.00 95.12 355 GLN A C 1
ATOM 2923 O O . GLN A 1 355 ? 36.815 -7.398 -43.655 1.00 95.12 355 GLN A O 1
ATOM 2928 N N . ASP A 1 356 ? 37.460 -9.530 -43.323 1.00 94.81 356 ASP A N 1
ATOM 2929 C CA . ASP A 1 356 ? 36.764 -9.681 -42.046 1.00 94.81 356 ASP A CA 1
ATOM 2930 C C . ASP A 1 356 ? 37.297 -8.655 -41.028 1.00 94.81 356 ASP A C 1
ATOM 2932 O O . ASP A 1 356 ? 38.505 -8.432 -40.919 1.00 94.81 356 ASP A O 1
ATOM 2936 N N . GLY A 1 357 ? 36.386 -8.021 -40.289 1.00 93.06 357 GLY A N 1
ATOM 2937 C CA . GLY A 1 357 ? 36.676 -6.942 -39.343 1.00 93.06 357 GLY A CA 1
ATOM 2938 C C . GLY A 1 357 ? 36.641 -5.529 -39.940 1.00 93.06 357 GLY A C 1
ATOM 2939 O O . GLY A 1 357 ? 36.651 -4.558 -39.182 1.00 93.06 357 GLY A O 1
ATOM 2940 N N . GLU A 1 358 ? 36.573 -5.368 -41.268 1.00 96.50 358 GLU A N 1
ATOM 2941 C CA . GLU A 1 358 ? 36.279 -4.059 -41.866 1.00 96.50 358 GLU A CA 1
ATOM 2942 C C . GLU A 1 358 ? 34.843 -3.618 -41.548 1.00 96.50 358 GLU A C 1
ATOM 2944 O O . GLU A 1 358 ? 33.936 -4.446 -41.481 1.00 96.50 358 GLU A O 1
ATOM 2949 N N . LYS A 1 359 ? 34.627 -2.305 -41.402 1.00 93.69 359 LYS A N 1
ATOM 2950 C CA . LYS A 1 359 ? 33.336 -1.714 -41.021 1.00 93.69 359 LYS A CA 1
ATOM 2951 C C . LYS A 1 359 ? 32.791 -0.774 -42.090 1.00 93.69 359 LYS A C 1
ATOM 2953 O O . LYS A 1 359 ? 33.551 -0.038 -42.720 1.00 93.69 359 LYS A O 1
ATOM 2958 N N . GLU A 1 360 ? 31.477 -0.781 -42.283 1.00 91.69 360 GLU A N 1
ATOM 2959 C CA . GLU A 1 360 ? 30.776 0.096 -43.222 1.00 91.69 360 GLU A CA 1
ATOM 2960 C C . GLU A 1 360 ? 29.388 0.455 -42.676 1.00 91.69 360 GLU A C 1
ATOM 2962 O O . GLU A 1 360 ? 28.633 -0.419 -42.257 1.00 91.69 360 GLU A O 1
ATOM 2967 N N . ILE A 1 361 ? 29.042 1.746 -42.683 1.00 88.81 361 ILE A N 1
ATOM 2968 C CA . ILE A 1 361 ? 27.697 2.201 -42.315 1.00 88.81 361 ILE A CA 1
ATOM 2969 C C . ILE A 1 361 ? 26.802 2.107 -43.548 1.00 88.81 361 ILE A C 1
ATOM 2971 O O . ILE A 1 361 ? 27.075 2.752 -44.562 1.00 88.81 361 ILE A O 1
ATOM 2975 N N . LEU A 1 362 ? 25.721 1.335 -43.450 1.00 90.12 362 LEU A N 1
ATOM 2976 C CA . LEU A 1 362 ? 24.718 1.192 -44.505 1.00 90.12 362 LEU A CA 1
ATOM 2977 C C . LEU A 1 362 ? 23.338 1.619 -43.990 1.00 90.12 362 LEU A C 1
ATOM 2979 O O . LEU A 1 362 ? 23.041 1.506 -42.804 1.00 90.12 362 LEU A O 1
ATOM 2983 N N . TYR A 1 363 ? 22.484 2.074 -44.907 1.00 89.56 363 TYR A N 1
ATOM 2984 C CA . TYR A 1 363 ? 21.109 2.528 -44.636 1.00 89.56 363 TYR A CA 1
ATOM 2985 C C . TYR A 1 363 ? 20.061 1.540 -45.173 1.00 89.56 363 TYR A C 1
ATOM 2987 O O . TYR A 1 363 ? 18.937 1.912 -45.494 1.00 89.56 363 TYR A O 1
ATOM 2995 N N . PHE A 1 364 ? 20.451 0.276 -45.329 1.00 91.81 364 PHE A N 1
ATOM 2996 C CA . PHE A 1 364 ? 19.630 -0.776 -45.921 1.00 91.81 364 PHE A CA 1
ATOM 2997 C C . PHE A 1 364 ? 19.673 -2.027 -45.049 1.00 91.81 364 PHE A C 1
ATOM 2999 O O . PHE A 1 364 ? 20.692 -2.306 -44.403 1.00 91.81 364 PHE A O 1
ATOM 3006 N N . LYS A 1 365 ? 18.573 -2.786 -45.043 1.00 93.12 365 LYS A N 1
ATOM 3007 C CA . LYS A 1 365 ? 18.497 -4.063 -44.332 1.00 93.12 365 LYS A CA 1
ATOM 3008 C C . LYS A 1 365 ? 19.300 -5.141 -45.082 1.00 93.12 365 LYS A C 1
ATOM 3010 O O . LYS A 1 365 ? 19.472 -5.025 -46.301 1.00 93.12 365 LYS A O 1
ATOM 3015 N N . PRO A 1 366 ? 19.757 -6.217 -44.412 1.00 95.44 366 PRO A N 1
ATOM 3016 C CA . PRO A 1 366 ? 20.466 -7.309 -45.077 1.00 95.44 366 PRO A CA 1
ATOM 3017 C C . PRO A 1 366 ? 19.711 -7.906 -46.269 1.00 95.44 366 PRO A C 1
ATOM 3019 O O . PRO A 1 366 ? 20.324 -8.189 -47.300 1.00 95.44 366 PRO A O 1
ATOM 3022 N N . SER A 1 367 ? 18.382 -8.031 -46.166 1.00 94.69 367 SER A N 1
ATOM 3023 C CA . SER A 1 367 ? 17.527 -8.527 -47.251 1.00 94.69 367 SER A CA 1
ATOM 3024 C C . SER A 1 367 ? 17.601 -7.688 -48.531 1.00 94.69 367 SER A C 1
ATOM 3026 O O . SER A 1 367 ? 17.497 -8.237 -49.626 1.00 94.69 367 SER A O 1
ATOM 3028 N N . ASP A 1 368 ? 17.805 -6.373 -48.409 1.00 94.56 368 ASP A N 1
ATOM 3029 C CA . ASP A 1 368 ? 17.814 -5.438 -49.543 1.00 94.56 368 ASP A CA 1
ATOM 3030 C C . ASP A 1 368 ? 19.127 -5.506 -50.337 1.00 94.56 368 ASP A C 1
ATOM 3032 O O . ASP A 1 368 ? 19.180 -5.151 -51.515 1.00 94.56 368 ASP A O 1
ATOM 3036 N N . LEU A 1 369 ? 20.196 -5.977 -49.690 1.00 94.75 369 LEU A N 1
ATOM 3037 C CA . LEU A 1 369 ? 21.553 -6.047 -50.234 1.00 94.75 369 LEU A CA 1
ATOM 3038 C C . LEU A 1 369 ? 22.061 -7.494 -50.355 1.00 94.75 369 LEU A C 1
ATOM 3040 O O . LEU A 1 369 ? 23.275 -7.749 -50.377 1.00 94.75 369 LEU A O 1
ATOM 3044 N N . LEU A 1 370 ? 21.134 -8.450 -50.450 1.00 95.19 370 LEU A N 1
ATOM 3045 C CA . LEU A 1 370 ? 21.446 -9.864 -50.614 1.00 95.19 370 LEU A CA 1
ATOM 3046 C C . LEU A 1 370 ? 22.276 -10.101 -51.887 1.00 95.19 370 LEU A C 1
ATOM 3048 O O . LEU A 1 370 ? 22.014 -9.527 -52.945 1.00 95.19 370 LEU A O 1
ATOM 3052 N N . ASN A 1 371 ? 23.282 -10.970 -51.780 1.00 93.06 371 ASN A N 1
ATOM 3053 C CA . ASN A 1 371 ? 24.276 -11.290 -52.812 1.00 93.06 371 ASN A CA 1
ATOM 3054 C C . ASN A 1 371 ? 25.196 -10.127 -53.224 1.00 93.06 371 ASN A C 1
ATOM 3056 O O . ASN A 1 371 ? 25.983 -10.278 -54.156 1.00 93.06 371 ASN A O 1
ATOM 3060 N N . GLN A 1 372 ? 25.122 -8.983 -52.543 1.00 93.88 372 GLN A N 1
ATOM 3061 C CA . GLN A 1 372 ? 26.022 -7.847 -52.761 1.00 93.88 372 GLN A CA 1
ATOM 3062 C C . GLN A 1 372 ? 26.871 -7.575 -51.518 1.00 93.88 372 GLN A C 1
ATOM 3064 O O . GLN A 1 372 ? 28.094 -7.477 -51.608 1.00 93.88 372 GLN A O 1
ATOM 3069 N N . TYR A 1 373 ? 26.209 -7.478 -50.365 1.00 95.75 373 TYR A N 1
ATOM 3070 C CA . TYR A 1 373 ? 26.831 -7.207 -49.066 1.00 95.75 373 TYR A CA 1
ATOM 3071 C C . TYR A 1 373 ? 26.555 -8.312 -48.046 1.00 95.75 373 TYR A C 1
ATOM 3073 O O . TYR A 1 373 ? 27.298 -8.445 -47.074 1.00 95.75 373 TYR A O 1
ATOM 3081 N N . PHE A 1 374 ? 25.503 -9.105 -48.266 1.00 97.06 374 PHE A N 1
ATOM 3082 C CA . PHE A 1 374 ? 25.058 -10.143 -47.344 1.00 97.06 374 PHE A CA 1
ATOM 3083 C C . PHE A 1 374 ? 24.765 -11.455 -48.061 1.00 97.06 374 PHE A C 1
ATOM 3085 O O . PHE A 1 374 ? 24.362 -11.471 -49.226 1.00 97.06 374 PHE A O 1
ATOM 3092 N N . ILE A 1 375 ? 24.929 -12.558 -47.337 1.00 96.50 375 ILE A N 1
ATOM 3093 C CA . ILE A 1 375 ? 24.569 -13.914 -47.762 1.00 96.50 375 ILE A CA 1
ATOM 3094 C C . ILE A 1 375 ? 23.734 -14.537 -46.641 1.00 96.50 375 ILE A C 1
ATOM 3096 O O . ILE A 1 375 ? 24.028 -14.298 -45.474 1.00 96.50 375 ILE A O 1
ATOM 3100 N N . ILE A 1 376 ? 22.708 -15.323 -46.972 1.00 96.12 376 ILE A N 1
ATOM 3101 C CA . ILE A 1 376 ? 21.949 -16.089 -45.968 1.00 96.12 376 ILE A CA 1
ATOM 3102 C C . ILE A 1 376 ? 22.867 -17.170 -45.378 1.00 96.12 376 ILE A C 1
ATOM 3104 O O . ILE A 1 376 ? 23.526 -17.885 -46.137 1.00 96.12 376 ILE A O 1
ATOM 3108 N N . ALA A 1 377 ? 22.931 -17.230 -44.047 1.00 90.75 377 ALA A N 1
ATOM 3109 C CA . ALA A 1 377 ? 23.801 -18.132 -43.293 1.00 90.75 377 ALA A CA 1
ATOM 3110 C C . ALA A 1 377 ? 23.254 -19.561 -43.173 1.00 90.75 377 ALA A C 1
ATOM 3112 O O . ALA A 1 377 ? 22.013 -19.724 -43.109 1.00 90.75 377 ALA A O 1
#

Radius of gyration: 51.96 Å; chains: 1; bounding box: 120×70×126 Å

Foldseek 3Di:
DKWKDAPPDDGTDDWDWDDPDPFKIWTFDPDDDDQQWIFIADPVRDTDGGGRQFREFQAADVRTGMTGNVNHHDDDDDDPDDPPDPDQDLVNLLVVLLVQLVVVLVVQLQQFDDDPNFTAGNDPVRLVVLVVQLLVCLLQQDWDWDATPVGDIDIDGNVSSVVSNLRSQLSVQQSVQLSVLLSVVSVPDDDSVVSNPDHNPDDDDDPSVVSSVVSSVVSVVVVVVVSVVSNVVSVVSLVVLLVDDLQRCFVVVSSAAAPVPDDQFAWADPPDSNRQWHDDPSFIKGAQDIDTDDPQPHALQDLNGIDTRDHDFPQDPVTRAEDDPSLLRNWDKDFAQGWYDDPNWIKGFDAPPDDGRDIDTDSDDLVVQDPHGIDTD

Secondary structure (DSSP, 8-state):
-EEEEETT-SS-EEEEEEEEETTEEEEESS-----S-EEEE-TTS-EEEEETT--EEEEEETTEEEEESS-----PPPPP----PPPPPHHHHHHHHHHHHHHHHHHHHHH-EEETTEEE---HHHHHHHHHHHHHHHHH---EEEE-TTS-EEEE-HHHHHHHHHHHHHHHHHHHHHHHHHHHHHHH---HHHHHT--TTPPP-HHHHHHHHHHHHHHHHHHHHHHHHHHHHHHHHHHHHHH--HHHHGGGGGGSPBGGGSPTT-EE-TT-GGGSEEEETTEEEEE-S-EE--TT--TTT-TTTEEE-------SSSSPEEPPTTHHHH-EEEETT-EEEETTEEEEE--TT--TT-EEEESS-GGGGBTTTEEE-

Sequence (377 aa):
MIRVLFKNQEEPVNAEVKKISDHVIQIKGNISLNLSGFILMNDYGSVFGKYEGFNTLYREVEGGFQLSDNGSSYIEPEEPDIPITPEETIEDVKLRKKSEIKNRLNSRIYSGVEFEGNNFTYNIEETSNIRHKYEDSVYTGKDVILSSSDGRLIVFSPEKMKILYTNLEKNKIANESRKESLIQMINDLQKKEEVDKISADTELSGEYLELYNKKVSQQEDILNETKLFVEFNSIQNNMALYDLTDDQAIFVKDLYKNWEDDEDGYEYDINNPEDLRRNYGEYLWRLNKNHRKQKNWFPGSEPALWVLIQEKHKGTLEDPIPVPDIIGISGFEYEYGKYYAQDNVIYLAKREGKQDGEKEILYFKPSDLLNQYFIIA